Protein AF-A0A6A7BY58-F1 (afdb_monomer_lite)

Sequence (451 aa):
FNKLTITLLERATENKQSIAEVANMESVVPALVMLWLKASAIGVSVKASQTLLDLLRADQNPPGAMWNRIFNDRNVYNLFFRICAPKTLGNTFAQSRLLAWLPDIAHMNWTTVVSSHCPEVESEYGIKGGGLLDFASLHMIDDQDELMQVNLVEYYIRLLKSNQAALSYLQGNGSHDRILNKYYQGVQWTFLLGPIVEYITTYITLYPNHTDCLKTANTLNKTLCEEFRRANFIHNDQTPYHISILSSLPRKALMRKPWSSSSLSLLTTQVTTPKVLYALAEIFSGDAASPGESSAARALYYKNLSMSPNMWKDIVAHARSVALVDLALAAIAFITAIINAPWPSSAKSPPEDYSARMSPPHGIATPETGTQAILAPPALEFVLPFLLEDDVSFLKLGVMGDERNSAQRVADAKRRALESLATGVQALIQSNDHDTKPYEMILGTITQRLA

Foldseek 3Di:
DLVVVLVVLLVLLVDPVSLLVQLPPPPRLLVLLCCLQPPPDPVSNVSSLVSLLSSQLSCVVPNDSSLCSCQQDPSNQLCLCVLLAPPDPPRLSNLLSLLVRLLSVCLRPVCSQQAHRDVPSCVVQPDDGRGPVCCSQPRRDDPPPPVVVLSNLVSLLSNVVRDVVSVVVCVVVCVLVVLLVCVLVPPPDPVNLQSSLSSLLSCCQSCVPDPCLLVSLLSLQQSLLVCLPPPPLQPDPCNLSSLSNLLSRQLVSQLDPPVNSGSLLSADLQDHDLSNLQSLLSQLLFDLVDQVSLLSSLLVVLVSCVSHVCNLVSLLVQLPPLVCLSSVLSSLSSLLSLLNRNHAAVVDDDPPVCCVSSPGDPPADRDRGSLVVCCGPPNVVRPLCSLLDDLVVQCVVPPDDVSNVSSVVSNVSSLVSLVSSLVSLVVVLVVPPDDNVVSVVSNVSSVVSND

pLDDT: mean 84.32, std 11.58, range [40.94, 95.75]

Secondary structure (DSSP, 8-state):
-HHHHHHHHHHGGG-HHHHHHHHH-TTHHHHHHHHHHH-SSHHHHHHHHHHHHHHHHHTTTTT-HHHIIIII-HHHHHHHHHHH-TTSTTTHHHHHHHHHHHHHHHHH-HHHHHS-S-HHHHHHTT--S-HHHHIIIIISS-TT-HHHHHHHHHHHHHHHHH-THHHHHHHHTTHHHHHHHHHHT--S-HHHHHHHHHHHHHHHHH-TT-HHHHHHHHHHHHHHHHHHHSTTGGG-TTHHHHHHHHHHS-HHHH--SSGGGSGGGG--SSS--HHHHHHHHHHHH--TT-HHHHHHHHHHHHHHHHH-TTHHHHHHHHHH-TTSHHHHHHHHHHHHHHHT--PPPTTSPPPTTSHHHHPPPTTS---SSHHHHHSSTTHHHHHHHHHHS-THHHHTT--SHHHHHHHHHHHHHHHHHHHHHHHHHHHHHHT-SS--HHHHHHHHHHHHHH-

Structure (mmCIF, N/CA/C/O backbone):
data_AF-A0A6A7BY58-F1
#
_entry.id   AF-A0A6A7BY58-F1
#
loop_
_atom_site.group_PDB
_atom_site.id
_atom_site.type_symbol
_atom_site.label_atom_id
_atom_site.label_alt_id
_atom_site.label_comp_id
_atom_site.label_asym_id
_atom_site.label_entity_id
_atom_site.label_seq_id
_atom_site.pdbx_PDB_ins_code
_atom_site.Cartn_x
_atom_site.Cartn_y
_atom_site.Cartn_z
_atom_site.occupancy
_atom_site.B_iso_or_equiv
_atom_site.auth_seq_id
_atom_site.auth_comp_id
_atom_site.auth_asym_id
_atom_site.auth_atom_id
_atom_site.pdbx_PDB_model_num
ATOM 1 N N . PHE A 1 1 ? -37.643 -2.392 8.329 1.00 59.97 1 PHE A N 1
ATOM 2 C CA . PHE A 1 1 ? -37.700 -1.549 9.537 1.00 59.97 1 PHE A CA 1
ATOM 3 C C . PHE A 1 1 ? -36.343 -0.911 9.837 1.00 59.97 1 PHE A C 1
ATOM 5 O O . PHE A 1 1 ? -36.201 0.274 9.585 1.00 59.97 1 PHE A O 1
ATOM 12 N N . ASN A 1 2 ? -35.313 -1.687 10.194 1.00 78.69 2 ASN A N 1
ATOM 13 C CA . ASN A 1 2 ? -34.001 -1.157 10.616 1.00 78.69 2 ASN A CA 1
ATOM 14 C C . ASN A 1 2 ? -33.348 -0.149 9.650 1.00 78.69 2 ASN A C 1
ATOM 16 O O . ASN A 1 2 ? -32.834 0.864 10.101 1.00 78.69 2 ASN A O 1
ATOM 20 N N . LYS A 1 3 ? -33.404 -0.369 8.327 1.00 81.25 3 LYS A N 1
ATOM 21 C CA . LYS A 1 3 ? -32.823 0.575 7.350 1.00 81.25 3 LYS A CA 1
ATOM 22 C C . LYS A 1 3 ? -33.471 1.961 7.385 1.00 81.25 3 LYS A C 1
ATOM 24 O O . LYS A 1 3 ? -32.760 2.948 7.299 1.00 81.25 3 LYS A O 1
ATOM 29 N N . LEU A 1 4 ? -34.796 2.029 7.533 1.00 82.94 4 LEU A N 1
ATOM 30 C CA . LEU A 1 4 ? -35.521 3.301 7.563 1.00 82.94 4 LEU A CA 1
ATOM 31 C C . LEU A 1 4 ? -35.175 4.088 8.831 1.00 82.94 4 LEU A C 1
ATOM 33 O O . LEU A 1 4 ? -34.919 5.282 8.754 1.00 82.94 4 LEU A O 1
ATOM 37 N N . THR A 1 5 ? -35.079 3.404 9.974 1.00 86.25 5 THR A N 1
ATOM 38 C CA . THR A 1 5 ? -34.620 4.008 11.231 1.00 86.25 5 THR A CA 1
ATOM 39 C C . THR A 1 5 ? -33.185 4.520 11.122 1.00 86.25 5 THR A C 1
ATOM 41 O O . THR A 1 5 ? -32.922 5.645 11.525 1.00 86.25 5 THR A O 1
ATOM 44 N N . ILE A 1 6 ? -32.270 3.745 10.527 1.00 87.94 6 ILE A N 1
ATOM 45 C CA . ILE A 1 6 ? -30.886 4.193 10.313 1.00 87.94 6 ILE A CA 1
ATOM 46 C C . ILE A 1 6 ? -30.853 5.437 9.412 1.00 87.94 6 ILE A C 1
ATOM 48 O O . ILE A 1 6 ? -30.195 6.408 9.753 1.00 87.94 6 ILE A O 1
ATOM 52 N N . THR A 1 7 ? -31.617 5.468 8.316 1.00 87.88 7 THR A N 1
ATOM 53 C CA . THR A 1 7 ? -31.694 6.649 7.436 1.00 87.88 7 THR A CA 1
ATOM 54 C C . THR A 1 7 ? -32.263 7.887 8.137 1.00 87.88 7 THR A C 1
ATOM 56 O O . THR A 1 7 ? -31.871 9.005 7.819 1.00 87.88 7 THR A O 1
ATOM 59 N N . LEU A 1 8 ? -33.165 7.720 9.108 1.00 86.69 8 LEU A N 1
ATOM 60 C CA . LEU A 1 8 ? -33.617 8.840 9.940 1.00 86.69 8 LEU A CA 1
ATOM 61 C C . LEU A 1 8 ? -32.501 9.348 10.864 1.00 86.69 8 LEU A C 1
ATOM 63 O O . LEU A 1 8 ? -32.354 10.557 11.009 1.00 86.69 8 LEU A O 1
ATOM 67 N N . LEU A 1 9 ? -31.693 8.450 11.437 1.00 89.19 9 LEU A N 1
ATOM 68 C CA . LEU A 1 9 ? -30.528 8.827 12.247 1.00 89.19 9 LEU A CA 1
ATOM 69 C C . LEU A 1 9 ? -29.443 9.516 11.412 1.00 89.19 9 LEU A C 1
ATOM 71 O O . LEU A 1 9 ? -28.791 10.427 11.906 1.00 89.19 9 LEU A O 1
ATOM 75 N N . GLU A 1 10 ? -29.288 9.145 10.142 1.00 89.38 10 GLU A N 1
ATOM 76 C CA . GLU A 1 10 ? -28.385 9.845 9.220 1.00 89.38 10 GLU A CA 1
ATOM 77 C C . GLU A 1 10 ? -28.789 11.300 9.015 1.00 89.38 10 GLU A C 1
ATOM 79 O O . GLU A 1 10 ? -27.925 12.159 8.976 1.00 89.38 10 GLU A O 1
ATOM 84 N N . ARG A 1 11 ? -30.084 11.628 8.967 1.00 88.31 11 ARG A N 1
ATOM 85 C CA . ARG A 1 11 ? -30.501 13.038 8.874 1.00 88.31 11 ARG A CA 1
ATOM 86 C C . ARG A 1 11 ? -30.091 13.863 10.090 1.00 88.31 11 ARG A C 1
ATOM 88 O O . ARG A 1 11 ? -29.901 15.068 9.970 1.00 88.31 11 ARG A O 1
ATOM 95 N N . ALA A 1 12 ? -29.910 13.235 11.253 1.00 87.06 12 ALA A N 1
ATOM 96 C CA . ALA A 1 12 ? -29.438 13.945 12.435 1.00 87.06 12 ALA A CA 1
ATOM 97 C C . ALA A 1 12 ? -28.007 14.485 12.260 1.00 87.06 12 ALA A C 1
ATOM 99 O O . ALA A 1 12 ? -27.642 15.418 12.968 1.00 87.06 12 ALA A O 1
ATOM 100 N N . THR A 1 13 ? -27.215 13.979 11.301 1.00 88.56 13 THR A N 1
ATOM 101 C CA . THR A 1 13 ? -25.857 14.487 11.037 1.00 88.56 13 THR A CA 1
ATOM 102 C C . THR A 1 13 ? -25.846 15.902 10.451 1.00 88.56 13 THR A C 1
ATOM 104 O O . THR A 1 13 ? -24.789 16.523 10.399 1.00 88.56 13 THR A O 1
ATOM 107 N N . GLU A 1 14 ? -26.993 16.426 10.004 1.00 88.75 14 GLU A N 1
ATOM 108 C CA . GLU A 1 14 ? -27.118 17.779 9.442 1.00 88.75 14 GLU A CA 1
ATOM 109 C C . GLU A 1 14 ? -26.990 18.883 10.507 1.00 88.75 14 GLU A C 1
ATOM 111 O O . GLU A 1 14 ? -26.601 20.006 10.187 1.00 88.75 14 GLU A O 1
ATOM 116 N N . ASN A 1 15 ? -27.297 18.585 11.777 1.00 88.56 15 ASN A N 1
ATOM 117 C CA . ASN A 1 15 ? -27.303 19.572 12.856 1.00 88.56 15 ASN A CA 1
ATOM 118 C C . ASN A 1 15 ? -26.729 19.002 14.162 1.00 88.56 15 ASN A C 1
ATOM 120 O O . ASN A 1 15 ? -27.241 18.023 14.701 1.00 88.56 15 ASN A O 1
ATOM 124 N N . LYS A 1 16 ? -25.734 19.686 14.746 1.00 86.75 16 LYS A N 1
ATOM 125 C CA . LYS A 1 16 ? -25.129 19.319 16.040 1.00 86.75 16 LYS A CA 1
ATOM 126 C C . LYS A 1 16 ? -26.148 19.181 17.177 1.00 86.75 16 LYS A C 1
ATOM 128 O O . LYS A 1 16 ? -25.978 18.319 18.035 1.00 86.75 16 LYS A O 1
ATOM 133 N N . GLN A 1 17 ? -27.214 19.985 17.184 1.00 88.44 17 GLN A N 1
ATOM 134 C CA . GLN A 1 17 ? -28.268 19.869 18.197 1.00 88.44 17 GLN A CA 1
ATOM 135 C C . GLN A 1 17 ? -29.008 18.529 18.090 1.00 88.44 17 GLN A C 1
ATOM 137 O O . GLN A 1 17 ? -29.198 17.851 19.095 1.00 88.44 17 GLN A O 1
ATOM 142 N N . SER A 1 18 ? -29.350 18.107 16.872 1.00 89.81 18 SER A N 1
ATOM 143 C CA . SER A 1 18 ? -29.991 16.814 16.623 1.00 89.81 18 SER A CA 1
ATOM 144 C C . SER A 1 18 ? -29.070 15.644 16.977 1.00 89.81 18 SER A C 1
ATOM 146 O O . SER A 1 18 ? -29.536 14.639 17.506 1.00 89.81 18 SER A O 1
ATOM 148 N N . ILE A 1 19 ? -27.756 15.778 16.767 1.00 91.19 19 ILE A N 1
ATOM 149 C CA . ILE A 1 19 ? -26.777 14.780 17.226 1.00 91.19 19 ILE A CA 1
ATOM 150 C C . ILE A 1 19 ? -26.788 14.671 18.754 1.00 91.19 19 ILE A C 1
ATOM 152 O O . ILE A 1 19 ? -26.811 13.559 19.282 1.00 91.19 19 ILE A O 1
ATOM 156 N N . ALA A 1 20 ? -26.804 15.800 19.468 1.00 90.88 20 ALA A N 1
ATOM 157 C CA . ALA A 1 20 ? -26.875 15.807 20.927 1.00 90.88 20 ALA A CA 1
ATOM 158 C C . ALA A 1 20 ? -28.184 15.190 21.446 1.00 90.88 20 ALA A C 1
ATOM 160 O O . ALA A 1 20 ? -28.164 14.425 22.408 1.00 90.88 20 ALA A O 1
ATOM 161 N N . GLU A 1 21 ? -29.312 15.454 20.783 1.00 92.12 21 GLU A N 1
ATOM 162 C CA . GLU A 1 21 ? -30.595 14.810 21.087 1.00 92.12 21 GLU A CA 1
ATOM 163 C C . GLU A 1 21 ? -30.515 13.289 20.912 1.00 92.12 21 GLU A C 1
ATOM 165 O O . GLU A 1 21 ? -30.887 12.554 21.825 1.00 92.12 21 GLU A O 1
ATOM 170 N N . VAL A 1 22 ? -29.964 12.807 19.793 1.00 91.75 22 VAL A N 1
ATOM 171 C CA . VAL A 1 22 ? -29.760 11.368 19.554 1.00 91.75 22 VAL A CA 1
ATOM 172 C C . VAL A 1 22 ? -28.804 10.760 20.585 1.00 91.75 22 VAL A C 1
ATOM 174 O O . VAL A 1 22 ? -29.054 9.658 21.068 1.00 91.75 22 VAL A O 1
ATOM 177 N N . ALA A 1 23 ? -27.734 11.466 20.960 1.00 91.81 23 ALA A N 1
ATOM 178 C CA . ALA A 1 23 ? -26.787 11.014 21.979 1.00 91.81 23 ALA A CA 1
ATOM 179 C C . ALA A 1 23 ? -27.440 10.875 23.367 1.00 91.81 23 ALA A C 1
ATOM 181 O O . ALA A 1 23 ? -27.096 9.963 24.119 1.00 91.81 23 ALA A O 1
ATOM 182 N N . ASN A 1 24 ? -28.410 11.738 23.683 1.00 91.81 24 ASN A N 1
ATOM 183 C CA . ASN A 1 24 ? -29.170 11.706 24.934 1.00 91.81 24 ASN A CA 1
ATOM 184 C C . ASN A 1 24 ? -30.275 10.635 24.951 1.00 91.81 24 ASN A C 1
ATOM 186 O O . ASN A 1 24 ? -30.801 10.315 26.016 1.00 91.81 24 ASN A O 1
ATOM 190 N N . MET A 1 25 ? -30.637 10.054 23.803 1.00 90.62 25 MET A N 1
ATOM 191 C CA . MET A 1 25 ? -31.600 8.954 23.752 1.00 90.62 25 MET A CA 1
ATOM 192 C C . MET A 1 25 ? -30.959 7.657 24.262 1.00 90.62 25 MET A C 1
ATOM 194 O O . MET A 1 25 ? -30.220 6.980 23.542 1.00 90.62 25 MET A O 1
ATOM 198 N N . GLU A 1 26 ? -31.293 7.276 25.499 1.00 87.56 26 GLU A N 1
ATOM 199 C CA . GLU A 1 26 ? -30.624 6.184 26.217 1.00 87.56 26 GLU A CA 1
ATOM 200 C C . GLU A 1 26 ? -30.594 4.852 25.455 1.00 87.56 26 GLU A C 1
ATOM 202 O O . GLU A 1 26 ? -29.590 4.143 25.491 1.00 87.56 26 GLU A O 1
ATOM 207 N N . SER A 1 27 ? -31.663 4.513 24.733 1.00 90.81 27 SER A N 1
ATOM 208 C CA . SER A 1 27 ? -31.799 3.227 24.040 1.00 90.81 27 SER A CA 1
ATOM 209 C C . SER A 1 27 ? -31.250 3.220 22.612 1.00 90.81 27 SER A C 1
ATOM 211 O O . SER A 1 27 ? -30.895 2.155 22.105 1.00 90.81 27 SER A O 1
ATOM 213 N N . VAL A 1 28 ? -31.148 4.379 21.955 1.00 91.94 28 VAL A N 1
ATOM 214 C CA . VAL A 1 28 ? -30.895 4.464 20.507 1.00 91.94 28 VAL A CA 1
ATOM 215 C C . VAL A 1 28 ? -29.446 4.142 20.171 1.00 91.94 28 VAL A C 1
ATOM 217 O O . VAL A 1 28 ? -29.197 3.272 19.337 1.00 91.94 28 VAL A O 1
ATOM 220 N N . VAL A 1 29 ? -28.484 4.787 20.837 1.00 93.06 29 VAL A N 1
ATOM 221 C CA . VAL A 1 29 ? -27.054 4.561 20.564 1.00 93.06 29 VAL A CA 1
ATOM 222 C C . VAL A 1 29 ? -26.618 3.126 20.906 1.00 93.06 29 VAL A C 1
ATOM 224 O O . VAL A 1 29 ? -26.028 2.483 20.035 1.00 93.06 29 VAL A O 1
ATOM 227 N N . PRO A 1 30 ? -26.962 2.542 22.078 1.00 94.25 30 PRO A N 1
ATOM 228 C CA . PRO A 1 30 ? -26.684 1.129 22.341 1.00 94.25 30 PRO A CA 1
ATOM 229 C C . PRO A 1 30 ? -27.332 0.189 21.318 1.00 94.25 30 PRO A C 1
ATOM 231 O O . PRO A 1 30 ? -26.697 -0.769 20.878 1.00 94.25 30 PRO A O 1
ATOM 234 N N . ALA A 1 31 ? -28.582 0.449 20.911 1.00 93.50 31 ALA A N 1
ATOM 235 C CA . ALA A 1 31 ? -29.262 -0.366 19.907 1.00 93.50 31 ALA A CA 1
ATOM 236 C C . ALA A 1 31 ? -28.583 -0.270 18.535 1.00 93.50 31 ALA A C 1
ATOM 238 O O . ALA A 1 31 ? -28.449 -1.288 17.859 1.00 93.50 31 ALA A O 1
ATOM 239 N N . LEU A 1 32 ? -28.112 0.917 18.144 1.00 93.94 32 LEU A N 1
ATOM 240 C CA . LEU A 1 32 ? -27.372 1.126 16.902 1.00 93.94 32 LEU A CA 1
ATOM 241 C C . LEU A 1 32 ? -26.025 0.389 16.920 1.00 93.94 32 LEU A C 1
ATOM 243 O O . LEU A 1 32 ? -25.713 -0.310 15.957 1.00 93.94 32 LEU A O 1
ATOM 247 N N . VAL A 1 33 ? -25.273 0.464 18.025 1.00 94.81 33 VAL A N 1
ATOM 248 C CA . VAL A 1 33 ? -24.010 -0.276 18.207 1.00 94.81 33 VAL A CA 1
ATOM 249 C C . VAL A 1 33 ? -24.249 -1.789 18.185 1.00 94.81 33 VAL A C 1
ATOM 251 O O . VAL A 1 33 ? -23.557 -2.516 17.474 1.00 94.81 33 VAL A O 1
ATOM 254 N N . MET A 1 34 ? -25.269 -2.286 18.892 1.00 93.44 34 MET A N 1
ATOM 255 C CA . MET A 1 34 ? -25.626 -3.709 18.854 1.00 93.44 34 MET A CA 1
ATOM 256 C C . MET A 1 34 ? -26.050 -4.161 17.457 1.00 93.44 34 MET A C 1
ATOM 258 O O . MET A 1 34 ? -25.652 -5.239 17.017 1.00 93.44 34 MET A O 1
ATOM 262 N N . LEU A 1 35 ? -26.848 -3.354 16.755 1.00 92.94 35 LEU A N 1
ATOM 263 C CA . LEU A 1 35 ? -27.290 -3.650 15.398 1.00 92.94 35 LEU A CA 1
ATOM 264 C C . LEU A 1 35 ? -26.098 -3.704 14.442 1.00 92.94 35 LEU A C 1
ATOM 266 O O . LEU A 1 35 ? -25.993 -4.640 13.655 1.00 92.94 35 LEU A O 1
ATOM 270 N N . TRP A 1 36 ? -25.186 -2.740 14.534 1.00 94.50 36 TRP A N 1
ATOM 271 C CA . TRP A 1 36 ? -23.958 -2.728 13.753 1.00 94.50 36 TRP A CA 1
ATOM 272 C C . TRP A 1 36 ? -23.120 -3.990 13.998 1.00 94.50 36 TRP A C 1
ATOM 274 O O . TRP A 1 36 ? -22.786 -4.698 13.045 1.00 94.50 36 TRP A O 1
ATOM 284 N N . LEU A 1 37 ? -22.840 -4.331 15.257 1.00 92.75 37 LEU A N 1
ATOM 285 C CA . LEU A 1 37 ? -21.949 -5.445 15.586 1.00 92.75 37 LEU A CA 1
ATOM 286 C C . LEU A 1 37 ? -22.586 -6.823 15.342 1.00 92.75 37 LEU A C 1
ATOM 288 O O . LEU A 1 37 ? -21.897 -7.724 14.875 1.00 92.75 37 LEU A O 1
ATOM 292 N N . LYS A 1 38 ? -23.894 -6.997 15.581 1.00 91.88 38 LYS A N 1
ATOM 293 C CA . LYS A 1 38 ? -24.562 -8.316 15.542 1.00 91.88 38 LYS A CA 1
ATOM 294 C C . LYS A 1 38 ? -25.444 -8.589 14.325 1.00 91.88 38 LYS A C 1
ATOM 296 O O . LYS A 1 38 ? -25.888 -9.723 14.163 1.00 91.88 38 LYS A O 1
ATOM 301 N N . ALA A 1 39 ? -25.747 -7.606 13.473 1.00 90.50 39 ALA A N 1
ATOM 302 C CA . ALA A 1 39 ? -26.652 -7.852 12.345 1.00 90.50 39 ALA A CA 1
ATOM 303 C C . ALA A 1 39 ? -26.117 -8.950 11.409 1.00 90.50 39 ALA A C 1
ATOM 305 O O . ALA A 1 39 ? -24.963 -8.894 10.980 1.00 90.50 39 ALA A O 1
ATOM 306 N N . SER A 1 40 ? -26.979 -9.901 11.040 1.00 86.81 40 SER A N 1
ATOM 307 C CA . SER A 1 40 ? -26.685 -10.926 10.029 1.00 86.81 40 SER A CA 1
ATOM 308 C C . SER A 1 40 ? -26.683 -10.352 8.608 1.00 86.81 40 SER A C 1
ATOM 310 O O . SER A 1 40 ? -25.891 -10.757 7.764 1.00 86.81 40 SER A O 1
ATOM 312 N N . ALA A 1 41 ? -27.541 -9.362 8.342 1.00 88.50 41 ALA A N 1
ATOM 313 C CA . ALA A 1 41 ? -27.619 -8.693 7.050 1.00 88.50 41 ALA A CA 1
ATOM 314 C C . ALA A 1 41 ? -26.503 -7.645 6.891 1.00 88.50 41 ALA A C 1
ATOM 316 O O . ALA A 1 41 ? -26.573 -6.564 7.482 1.00 88.50 41 ALA A O 1
ATOM 317 N N . ILE A 1 42 ? -25.530 -7.931 6.018 1.00 87.38 42 ILE A N 1
ATOM 318 C CA . ILE A 1 42 ? -24.355 -7.077 5.745 1.00 87.38 42 ILE A CA 1
ATOM 319 C C . ILE A 1 42 ? -24.764 -5.639 5.395 1.00 87.38 42 ILE A C 1
ATOM 321 O O . ILE A 1 42 ? -24.223 -4.677 5.931 1.00 87.38 42 ILE A O 1
ATOM 325 N N . GLY A 1 43 ? -25.781 -5.463 4.546 1.00 88.94 43 GLY A N 1
ATOM 326 C CA . GLY A 1 43 ? -26.235 -4.125 4.155 1.00 88.94 43 GLY A CA 1
ATOM 327 C C . GLY A 1 43 ? -26.799 -3.291 5.313 1.00 88.94 43 GLY A C 1
ATOM 328 O O . GLY A 1 43 ? -26.807 -2.068 5.228 1.00 88.94 43 GLY A O 1
ATOM 329 N N . VAL A 1 44 ? -27.279 -3.923 6.391 1.00 92.06 44 VAL A N 1
ATOM 330 C CA . VAL A 1 44 ? -27.739 -3.213 7.596 1.00 92.06 44 VAL A CA 1
ATOM 331 C C . VAL A 1 44 ? -26.551 -2.848 8.481 1.00 92.06 44 VAL A C 1
ATOM 333 O O . VAL A 1 44 ? -26.489 -1.714 8.944 1.00 92.06 44 VAL A O 1
ATOM 336 N N . SER A 1 45 ? -25.592 -3.762 8.672 1.00 91.38 45 SER A N 1
ATOM 337 C CA . SER A 1 45 ? -24.398 -3.480 9.478 1.00 91.38 45 SER A CA 1
ATOM 338 C C . SER A 1 45 ? -23.524 -2.397 8.853 1.00 91.38 45 SER A C 1
ATOM 340 O O . SER A 1 45 ? -23.082 -1.506 9.566 1.00 91.38 45 SER A O 1
ATOM 342 N N . VAL A 1 46 ? -23.308 -2.432 7.533 1.00 92.19 46 VAL A N 1
ATOM 343 C CA . VAL A 1 46 ? -22.514 -1.415 6.821 1.00 92.19 46 VAL A CA 1
ATOM 344 C C . VAL A 1 46 ? -23.169 -0.043 6.945 1.00 92.19 46 VAL A C 1
ATOM 346 O O . VAL A 1 46 ? -22.498 0.926 7.284 1.00 92.19 46 VAL A O 1
ATOM 349 N N . LYS A 1 47 ? -24.492 0.036 6.747 1.00 93.19 47 LYS A N 1
ATOM 350 C CA . LYS A 1 47 ? -25.224 1.298 6.879 1.00 93.19 47 LYS A CA 1
ATOM 351 C C . LYS A 1 47 ? -25.151 1.834 8.311 1.00 93.19 47 LYS A C 1
ATOM 353 O O . LYS A 1 47 ? -24.797 2.986 8.489 1.00 93.19 47 LYS A O 1
ATOM 358 N N . ALA A 1 48 ? -25.375 0.987 9.320 1.00 94.56 48 ALA A N 1
ATOM 359 C CA . ALA A 1 48 ? -25.251 1.374 10.728 1.00 94.56 48 ALA A CA 1
ATOM 360 C C . ALA A 1 48 ? -23.830 1.845 11.097 1.00 94.56 48 ALA A C 1
ATOM 362 O O . ALA A 1 48 ? -23.682 2.850 11.787 1.00 94.56 48 ALA A O 1
ATOM 363 N N . SER A 1 49 ? -22.795 1.157 10.600 1.00 94.44 49 SER A N 1
ATOM 364 C CA . SER A 1 49 ? -21.389 1.547 10.770 1.00 94.44 49 SER A CA 1
ATOM 365 C C . SER A 1 49 ? -21.115 2.932 10.189 1.00 94.44 49 SER A C 1
ATOM 367 O O . SER A 1 49 ? -20.491 3.764 10.842 1.00 94.44 49 SER A O 1
ATOM 369 N N . GLN A 1 50 ? -21.590 3.178 8.965 1.00 94.69 50 GLN A N 1
ATOM 370 C CA . GLN A 1 50 ? -21.400 4.450 8.279 1.00 94.69 50 GLN A CA 1
ATOM 371 C C . GLN A 1 50 ? -22.123 5.581 9.013 1.00 94.69 50 GLN A C 1
ATOM 373 O O . GLN A 1 50 ? -21.518 6.612 9.277 1.00 94.69 50 GLN A O 1
ATOM 378 N N . THR A 1 51 ? -23.367 5.359 9.441 1.00 95.06 51 THR A N 1
ATOM 379 C CA . THR A 1 51 ? -24.117 6.335 10.240 1.00 95.06 51 THR A CA 1
ATOM 380 C C . THR A 1 51 ? -23.403 6.674 11.550 1.00 95.06 51 THR A C 1
ATOM 382 O O . THR A 1 51 ? -23.331 7.843 11.909 1.00 95.06 51 THR A O 1
ATOM 385 N N . LEU A 1 52 ? -22.832 5.686 12.254 1.00 95.25 52 LEU A N 1
ATOM 386 C CA . LEU A 1 52 ? -22.027 5.937 13.458 1.00 95.25 52 LEU A CA 1
ATOM 387 C C . LEU A 1 52 ? -20.794 6.802 13.154 1.00 95.25 52 LEU A C 1
ATOM 389 O O . LEU A 1 52 ? -20.512 7.738 13.900 1.00 95.25 52 LEU A O 1
ATOM 393 N N . LEU A 1 53 ? -20.080 6.517 12.059 1.00 95.19 53 LEU A N 1
ATOM 394 C CA . LEU A 1 53 ? -18.934 7.326 11.627 1.00 95.19 53 LEU A CA 1
ATOM 395 C C . LEU A 1 53 ? -19.344 8.753 11.262 1.00 95.19 53 LEU A C 1
ATOM 397 O O . LEU A 1 53 ? -18.647 9.694 11.628 1.00 95.19 53 LEU A O 1
ATOM 401 N N . ASP A 1 54 ? -20.463 8.927 10.563 1.00 94.62 54 ASP A N 1
ATOM 402 C CA . ASP A 1 54 ? -20.931 10.242 10.130 1.00 94.62 54 ASP A CA 1
ATOM 403 C C . ASP A 1 54 ? -21.409 11.089 11.319 1.00 94.62 54 ASP A C 1
ATOM 405 O O . ASP A 1 54 ? -21.094 12.278 11.387 1.00 94.62 54 ASP A O 1
ATOM 409 N N . LEU A 1 55 ? -22.072 10.473 12.308 1.00 94.12 55 LEU A N 1
ATOM 410 C CA . LEU A 1 55 ? -22.437 11.125 13.571 1.00 94.12 55 LEU A CA 1
ATOM 411 C C . LEU A 1 55 ? -21.197 11.575 14.357 1.00 94.12 55 LEU A C 1
ATOM 413 O O . LEU A 1 55 ? -21.152 12.710 14.826 1.00 94.12 55 LEU A O 1
ATOM 417 N N . LEU A 1 56 ? -20.174 10.721 14.468 1.00 94.56 56 LEU A N 1
ATOM 418 C CA . LEU A 1 56 ? -18.912 11.070 15.131 1.00 94.56 56 LEU A CA 1
ATOM 419 C C . LEU A 1 56 ? -18.156 12.176 14.384 1.00 94.56 56 LEU A C 1
ATOM 421 O O . LEU A 1 56 ? -17.668 13.117 15.011 1.00 94.56 56 LEU A O 1
ATOM 425 N N . ARG A 1 57 ? -18.090 12.100 13.050 1.00 93.69 57 ARG A N 1
ATOM 426 C CA . ARG A 1 57 ? -17.413 13.096 12.208 1.00 93.69 57 ARG A CA 1
ATOM 427 C C . ARG A 1 57 ? -18.076 14.470 12.318 1.00 93.69 57 ARG A C 1
ATOM 429 O O . ARG A 1 57 ? -17.382 15.476 12.442 1.00 93.69 57 ARG A O 1
ATOM 436 N N . ALA A 1 58 ? -19.408 14.523 12.315 1.00 91.50 58 ALA A N 1
ATOM 437 C CA . ALA A 1 58 ? -20.151 15.771 12.484 1.00 91.50 58 ALA A CA 1
ATOM 438 C C . ALA A 1 58 ? -19.988 16.383 13.896 1.00 91.50 58 ALA A C 1
ATOM 440 O O . ALA A 1 58 ? -20.094 17.601 14.064 1.00 91.50 58 ALA A O 1
ATOM 441 N N . ASP A 1 59 ? -19.655 15.560 14.896 1.00 92.12 59 ASP A N 1
ATOM 442 C CA . ASP A 1 59 ? -19.497 15.944 16.306 1.00 92.12 59 ASP A CA 1
ATOM 443 C C . ASP A 1 59 ? -18.026 16.037 16.774 1.00 92.12 59 ASP A C 1
ATOM 445 O O . ASP A 1 59 ? -17.744 16.014 17.967 1.00 92.12 59 ASP A O 1
ATOM 449 N N . GLN A 1 60 ? -17.065 16.104 15.846 1.00 85.62 60 GLN A N 1
ATOM 450 C CA . GLN A 1 60 ? -15.628 15.956 16.131 1.00 85.62 60 GLN A CA 1
ATOM 451 C C . GLN A 1 60 ? -14.941 17.219 16.690 1.00 85.62 60 GLN A C 1
ATOM 453 O O . GLN A 1 60 ? -13.948 17.101 17.405 1.00 85.62 60 GLN A O 1
ATOM 458 N N . ASN A 1 61 ? -15.432 18.425 16.375 1.00 79.69 61 ASN A N 1
ATOM 459 C CA . ASN A 1 61 ? -14.723 19.684 16.659 1.00 79.69 61 ASN A CA 1
ATOM 460 C C . ASN A 1 61 ? -15.571 20.698 17.453 1.00 79.69 61 ASN A C 1
ATOM 462 O O . ASN A 1 61 ? -16.399 21.399 16.847 1.00 79.69 61 ASN A O 1
ATOM 466 N N . PRO A 1 62 ? -15.339 20.829 18.780 1.00 81.00 62 PRO A N 1
ATOM 467 C CA . PRO A 1 62 ? -14.665 19.855 19.664 1.00 81.00 62 PRO A CA 1
ATOM 468 C C . PRO A 1 62 ? -15.482 18.550 19.806 1.00 81.00 62 PRO A C 1
ATOM 470 O O . PRO A 1 62 ? -16.657 18.569 19.430 1.00 81.00 62 PRO A O 1
ATOM 473 N N . PRO A 1 63 ? -14.911 17.453 20.353 1.00 85.50 63 PRO A N 1
ATOM 474 C CA . PRO A 1 63 ? -15.652 16.216 20.603 1.00 85.50 63 PRO A CA 1
ATOM 475 C C . PRO A 1 63 ? -16.879 16.484 21.474 1.00 85.50 63 PRO A C 1
ATOM 477 O O . PRO A 1 63 ? -16.752 16.959 22.606 1.00 85.50 63 PRO A O 1
ATOM 480 N N . GLY A 1 64 ? -18.063 16.226 20.927 1.00 89.88 64 GLY A N 1
ATOM 481 C CA . GLY A 1 64 ? -19.327 16.560 21.570 1.00 89.88 64 GLY A CA 1
ATOM 482 C C . GLY A 1 64 ? -20.018 15.389 22.268 1.00 89.88 64 GLY A C 1
ATOM 483 O O . GLY A 1 64 ? -19.402 14.460 22.801 1.00 89.88 64 GLY A O 1
ATOM 484 N N . ALA A 1 65 ? -21.347 15.470 22.319 1.00 92.44 65 ALA A N 1
ATOM 485 C CA . ALA A 1 65 ? -22.192 14.541 23.061 1.00 92.44 65 ALA A CA 1
ATOM 486 C C . ALA A 1 65 ? -22.128 13.103 22.522 1.00 92.44 65 ALA A C 1
ATOM 488 O O . ALA A 1 65 ? -22.194 12.162 23.312 1.00 92.44 65 ALA A O 1
ATOM 489 N N . MET A 1 66 ? -21.961 12.908 21.210 1.00 94.69 66 MET A N 1
ATOM 490 C CA . MET A 1 66 ? -21.901 11.575 20.606 1.00 94.69 66 MET A CA 1
ATOM 491 C C . MET A 1 66 ? -20.598 10.856 20.956 1.00 94.69 66 MET A C 1
ATOM 493 O O . MET A 1 66 ? -20.617 9.673 21.294 1.00 94.69 66 MET A O 1
ATOM 497 N N . TRP A 1 67 ? -19.473 11.578 20.947 1.00 94.50 67 TRP A N 1
ATOM 498 C CA . TRP A 1 67 ? -18.185 11.040 21.395 1.00 94.50 67 TRP A CA 1
ATOM 499 C C . TRP A 1 67 ? -18.253 10.598 22.856 1.00 94.50 67 TRP A C 1
ATOM 501 O O . TRP A 1 67 ? -17.883 9.469 23.181 1.00 94.50 67 TRP A O 1
ATOM 511 N N . ASN A 1 68 ? -18.816 11.443 23.723 1.00 92.88 68 ASN A N 1
ATOM 512 C CA . ASN A 1 68 ? -19.036 11.095 25.125 1.00 92.88 68 ASN A CA 1
ATOM 513 C C . ASN A 1 68 ? -19.972 9.889 25.278 1.00 92.88 68 ASN A C 1
ATOM 515 O O . ASN A 1 68 ? -19.694 8.992 26.067 1.00 92.88 68 ASN A O 1
ATOM 519 N N . ARG A 1 69 ? -21.051 9.814 24.494 1.00 94.69 69 ARG A N 1
ATOM 520 C CA . ARG A 1 69 ? -21.992 8.691 24.553 1.00 94.69 69 ARG A CA 1
ATOM 521 C C . ARG A 1 69 ? -21.363 7.365 24.128 1.00 94.69 69 ARG A C 1
ATOM 523 O O . ARG A 1 69 ? -21.758 6.331 24.647 1.00 94.69 69 ARG A O 1
ATOM 530 N N . ILE A 1 70 ? -20.422 7.369 23.188 1.00 94.25 70 ILE A N 1
ATOM 531 C CA . ILE A 1 70 ? -19.802 6.135 22.686 1.00 94.25 70 ILE A CA 1
ATOM 532 C C . ILE A 1 70 ? -18.638 5.674 23.571 1.00 94.25 70 ILE A C 1
ATOM 534 O O . ILE A 1 70 ? -18.526 4.477 23.836 1.00 94.25 70 ILE A O 1
ATOM 538 N N . PHE A 1 71 ? -17.791 6.600 24.028 1.00 93.19 71 PHE A N 1
ATOM 539 C CA . PHE A 1 71 ? -16.556 6.268 24.747 1.00 93.19 71 PHE A CA 1
ATOM 540 C C . PHE A 1 71 ? -16.670 6.403 26.273 1.00 93.19 71 PHE A C 1
ATOM 542 O O . PHE A 1 71 ? -16.110 5.576 26.985 1.00 93.19 71 PHE A O 1
ATOM 549 N N . ASN A 1 72 ? -17.426 7.384 26.781 1.00 92.25 72 ASN A N 1
ATOM 550 C CA . ASN A 1 72 ? -17.539 7.657 28.222 1.00 92.25 72 ASN A CA 1
ATOM 551 C C . ASN A 1 72 ? -18.770 7.013 28.883 1.00 92.25 72 ASN A C 1
ATOM 553 O O . ASN A 1 72 ? -18.800 6.865 30.104 1.00 92.25 72 ASN A O 1
ATOM 557 N N . ASP A 1 73 ? -19.791 6.610 28.119 1.00 93.69 73 ASP A N 1
ATOM 558 C CA . ASP A 1 73 ? -20.906 5.840 28.678 1.00 93.69 73 ASP A CA 1
ATOM 559 C C . ASP A 1 73 ? -20.518 4.367 28.847 1.00 93.69 73 ASP A C 1
ATOM 561 O O . ASP A 1 73 ? -20.396 3.620 27.872 1.00 93.69 73 ASP A O 1
ATOM 565 N N . ARG A 1 74 ? -20.423 3.923 30.105 1.00 92.94 74 ARG A N 1
ATOM 566 C CA . ARG A 1 74 ? -20.141 2.533 30.488 1.00 92.94 74 ARG A CA 1
ATOM 567 C C . ARG A 1 74 ? -21.013 1.511 29.754 1.00 92.94 74 ARG A C 1
ATOM 569 O O . ARG A 1 74 ? -20.510 0.461 29.359 1.00 92.94 74 ARG A O 1
ATOM 576 N N . ASN A 1 75 ? -22.308 1.776 29.589 1.00 91.75 75 ASN A N 1
ATOM 577 C CA . ASN A 1 75 ? -23.243 0.831 28.984 1.00 91.75 75 ASN A CA 1
ATOM 578 C C . ASN A 1 75 ? -22.971 0.643 27.497 1.00 91.75 75 ASN A C 1
ATOM 580 O O . ASN A 1 75 ? -23.059 -0.482 27.010 1.00 91.75 75 ASN A O 1
ATOM 584 N N . VAL A 1 76 ? -22.646 1.726 26.785 1.00 94.12 76 VAL A N 1
ATOM 585 C CA . VAL A 1 76 ? -22.315 1.679 25.355 1.00 94.12 76 VAL A CA 1
ATOM 586 C C . VAL A 1 76 ? -20.913 1.115 25.168 1.00 94.12 76 VAL A C 1
ATOM 588 O O . VAL A 1 76 ? -20.736 0.170 24.404 1.00 94.12 76 VAL A O 1
ATOM 591 N N . TYR A 1 77 ? -19.939 1.630 25.916 1.00 94.56 77 TYR A N 1
ATOM 592 C CA . TYR A 1 77 ? -18.540 1.242 25.805 1.00 94.56 77 TYR A CA 1
ATOM 593 C C . TYR A 1 77 ? -18.332 -0.253 26.093 1.00 94.56 77 TYR A C 1
ATOM 595 O O . TYR A 1 77 ? -17.676 -0.950 25.320 1.00 94.56 77 TYR A O 1
ATOM 603 N N . ASN A 1 78 ? -18.991 -0.803 27.122 1.00 94.25 78 ASN A N 1
ATOM 604 C CA . ASN A 1 78 ? -18.927 -2.235 27.444 1.00 94.25 78 ASN A CA 1
ATOM 605 C C . ASN A 1 78 ? -19.488 -3.143 26.329 1.00 94.25 78 ASN A C 1
ATOM 607 O O . ASN A 1 78 ? -19.146 -4.325 26.258 1.00 94.25 78 ASN A O 1
ATOM 611 N N . LEU A 1 79 ? -20.330 -2.632 25.417 1.00 94.06 79 LEU A N 1
ATOM 612 C CA . LEU A 1 79 ? -20.809 -3.438 24.289 1.00 94.06 79 LEU A CA 1
ATOM 613 C C . LEU A 1 79 ? -19.668 -3.876 23.376 1.00 94.06 79 LEU A C 1
ATOM 615 O O . LEU A 1 79 ? -19.709 -5.011 22.906 1.00 94.06 79 LEU A O 1
ATOM 619 N N . PHE A 1 80 ? -18.661 -3.028 23.152 1.00 93.94 80 PHE A N 1
ATOM 620 C CA . PHE A 1 80 ? -17.528 -3.376 22.295 1.00 93.94 80 PHE A CA 1
ATOM 621 C C . PHE A 1 80 ? -16.777 -4.587 22.843 1.00 93.94 80 PHE A C 1
ATOM 623 O O . PHE A 1 80 ? -16.568 -5.563 22.128 1.00 93.94 80 PHE A O 1
ATOM 630 N N . PHE A 1 81 ? -16.467 -4.571 24.137 1.00 92.56 81 PHE A N 1
ATOM 631 C CA . PHE A 1 81 ? -15.750 -5.659 24.793 1.00 92.56 81 PHE A CA 1
ATOM 632 C C . PHE A 1 81 ? -16.599 -6.925 24.860 1.00 92.56 81 PHE A C 1
ATOM 634 O O . PHE A 1 81 ? -16.184 -7.985 24.398 1.00 92.56 81 PHE A O 1
ATOM 641 N N . ARG A 1 82 ? -17.840 -6.814 25.346 1.00 92.00 82 ARG A N 1
ATOM 642 C CA . ARG A 1 82 ? -18.728 -7.969 25.535 1.00 92.00 82 ARG A CA 1
ATOM 643 C C . ARG A 1 82 ? -19.075 -8.678 24.226 1.00 92.00 82 ARG A C 1
ATOM 645 O O . ARG A 1 82 ? -19.236 -9.897 24.213 1.00 92.00 82 ARG A O 1
ATOM 652 N N . ILE A 1 83 ? -19.267 -7.922 23.142 1.00 91.75 83 ILE A N 1
ATOM 653 C CA . ILE A 1 83 ? -19.675 -8.475 21.843 1.00 91.75 83 ILE A CA 1
ATOM 654 C C . ILE A 1 83 ? -18.471 -8.950 21.031 1.00 91.75 83 ILE A C 1
ATOM 656 O O . ILE A 1 83 ? -18.637 -9.867 20.239 1.00 91.75 83 ILE A O 1
ATOM 660 N N . CYS A 1 84 ? -17.284 -8.371 21.214 1.00 91.38 84 CYS A N 1
ATOM 661 C CA . CYS A 1 84 ? -16.103 -8.751 20.437 1.00 91.38 84 CYS A CA 1
ATOM 662 C C . CYS A 1 84 ? -15.119 -9.648 21.206 1.00 91.38 84 CYS A C 1
ATOM 664 O O . CYS A 1 84 ? -14.109 -10.054 20.637 1.00 91.38 84 CYS A O 1
ATOM 666 N N . ALA A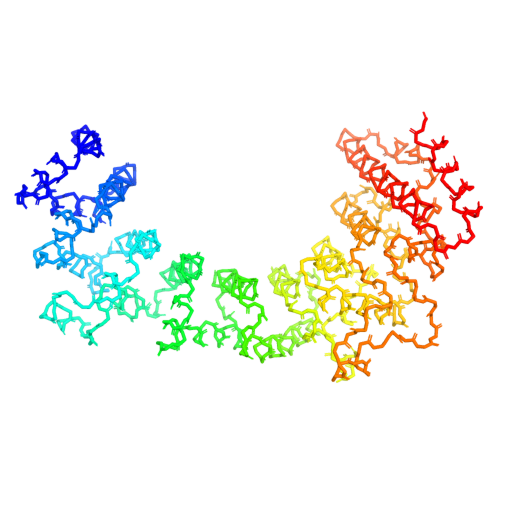 1 85 ? -15.390 -9.996 22.468 1.00 86.88 85 ALA A N 1
ATOM 667 C CA . ALA A 1 85 ? -14.528 -10.880 23.249 1.00 86.88 85 ALA A CA 1
ATOM 668 C C . ALA A 1 85 ? -14.310 -12.250 22.565 1.00 86.88 85 ALA A C 1
ATOM 670 O O . ALA A 1 85 ? -15.253 -12.810 21.995 1.00 86.88 85 ALA A O 1
ATOM 671 N N . PRO A 1 86 ? -13.103 -12.836 22.673 1.00 76.12 86 PRO A N 1
ATOM 672 C CA . PRO A 1 86 ? -12.735 -14.067 21.963 1.00 76.12 86 PRO A CA 1
ATOM 673 C C . PRO A 1 86 ? -13.516 -15.311 22.417 1.00 76.12 86 PRO A C 1
ATOM 675 O O . PRO A 1 86 ? -13.644 -16.274 21.671 1.00 76.12 86 PRO A O 1
ATOM 678 N N . LYS A 1 87 ? -14.077 -15.306 23.634 1.00 67.62 87 LYS A N 1
ATOM 679 C CA . LYS A 1 87 ? -14.754 -16.476 24.228 1.00 67.62 87 LYS A CA 1
ATOM 680 C C . LYS A 1 87 ? -16.180 -16.718 23.720 1.00 67.62 87 LYS A C 1
ATOM 682 O O . LYS A 1 87 ? -16.778 -17.730 24.080 1.00 67.62 87 LYS A O 1
ATOM 687 N N . THR A 1 88 ? -16.755 -15.817 22.927 1.00 60.88 88 THR A N 1
ATOM 688 C CA . THR A 1 88 ? -18.137 -15.958 22.449 1.00 60.88 88 THR A CA 1
ATOM 689 C C . THR A 1 88 ? -18.146 -16.490 21.012 1.00 60.88 88 THR A C 1
ATOM 691 O O . THR A 1 88 ? -17.701 -15.829 20.075 1.00 60.88 88 THR A O 1
ATOM 694 N N . LEU A 1 89 ? -18.655 -17.715 20.840 1.00 53.91 89 LEU A N 1
ATOM 695 C CA . LEU A 1 89 ? -18.817 -18.379 19.540 1.00 53.91 89 LEU A CA 1
ATOM 696 C C . LEU A 1 89 ? -19.598 -17.483 18.557 1.00 53.91 89 LEU A C 1
ATOM 698 O O . LEU A 1 89 ? -20.698 -17.032 18.873 1.00 53.91 89 LEU A O 1
ATOM 702 N N . GLY A 1 90 ? -19.048 -17.254 17.357 1.00 61.03 90 GLY A N 1
ATOM 703 C CA . GLY A 1 90 ? -19.701 -16.493 16.278 1.00 61.03 90 GLY A CA 1
ATOM 704 C C . GLY A 1 90 ? -19.388 -14.990 16.222 1.00 61.03 90 GLY A C 1
ATOM 705 O O . GLY A 1 90 ? -19.966 -14.282 15.395 1.00 61.03 90 GLY A O 1
ATOM 706 N N . ASN A 1 91 ? -18.465 -14.490 17.050 1.00 78.31 91 ASN A N 1
ATOM 707 C CA . ASN A 1 91 ? -18.105 -13.068 17.099 1.00 78.31 91 ASN A CA 1
ATOM 708 C C . ASN A 1 91 ? -17.170 -12.584 15.983 1.00 78.31 91 ASN A C 1
ATOM 710 O O . ASN A 1 91 ? -16.944 -11.380 15.886 1.00 78.31 91 ASN A O 1
ATOM 714 N N . THR A 1 92 ? -16.655 -13.467 15.125 1.00 86.31 92 THR A N 1
ATOM 715 C CA . THR A 1 92 ? -15.716 -13.136 14.036 1.00 86.31 92 THR A CA 1
ATOM 716 C C . THR A 1 92 ? -16.204 -11.950 13.193 1.00 86.31 92 THR A C 1
ATOM 718 O O . THR A 1 92 ? -15.435 -11.046 12.873 1.00 86.31 92 THR A O 1
ATOM 721 N N . PHE A 1 93 ? -17.512 -11.871 12.907 1.00 88.81 93 PHE A N 1
ATOM 722 C CA . PHE A 1 93 ? -18.101 -10.725 12.202 1.00 88.81 93 PHE A CA 1
ATOM 723 C C . PHE A 1 93 ? -18.056 -9.426 13.012 1.00 88.81 93 PHE A C 1
ATOM 725 O O . PHE A 1 93 ? -17.775 -8.373 12.447 1.00 88.81 93 PHE A O 1
ATOM 732 N N . ALA A 1 94 ? -18.342 -9.476 14.313 1.00 91.62 94 ALA A N 1
ATOM 733 C CA . ALA A 1 94 ? -18.297 -8.299 15.177 1.00 91.62 94 ALA A CA 1
ATOM 734 C C . ALA A 1 94 ? -16.858 -7.794 15.352 1.00 91.62 94 ALA A C 1
ATOM 736 O O . ALA A 1 94 ? -16.611 -6.597 15.230 1.00 91.62 94 ALA A O 1
ATOM 737 N N . GLN A 1 95 ? -15.909 -8.712 15.547 1.00 92.69 95 GLN A N 1
ATOM 738 C CA . GLN A 1 95 ? -14.480 -8.413 15.635 1.00 92.69 95 GLN A CA 1
ATOM 739 C C . GLN A 1 95 ? -13.966 -7.792 14.333 1.00 92.69 95 GLN A C 1
ATOM 741 O O . GLN A 1 95 ? -13.391 -6.709 14.361 1.00 92.69 95 GLN A O 1
ATOM 746 N N . SER A 1 96 ? -14.247 -8.418 13.183 1.00 91.75 96 SER A N 1
ATOM 747 C CA . SER A 1 96 ? -13.912 -7.884 11.854 1.00 91.75 96 SER A CA 1
ATOM 748 C C . SER A 1 96 ? -14.489 -6.479 11.638 1.00 91.75 96 SER A C 1
ATOM 750 O O . SER A 1 96 ? -13.782 -5.578 11.191 1.00 91.75 96 SER A O 1
ATOM 752 N N . ARG A 1 97 ? -15.754 -6.249 12.019 1.00 93.75 97 ARG A N 1
ATOM 753 C CA . ARG A 1 97 ? -16.394 -4.928 11.918 1.00 93.75 97 ARG A CA 1
ATOM 754 C C . ARG A 1 97 ? -15.704 -3.888 12.791 1.00 93.75 97 ARG A C 1
ATOM 756 O O . ARG A 1 97 ? -15.479 -2.778 12.319 1.00 93.75 97 ARG A O 1
ATOM 763 N N . LEU A 1 98 ? -15.357 -4.237 14.030 1.00 95.25 98 LEU A N 1
ATOM 764 C CA . LEU A 1 98 ? -14.663 -3.326 14.937 1.00 95.25 98 LEU A CA 1
ATOM 765 C C . LEU A 1 98 ? -13.267 -2.961 14.403 1.00 95.25 98 LEU A C 1
ATOM 767 O O . LEU A 1 98 ? -12.929 -1.779 14.353 1.00 95.25 98 LEU A O 1
ATOM 771 N N . LEU A 1 99 ? -12.504 -3.947 13.919 1.00 95.00 99 LEU A N 1
ATOM 772 C CA . LEU A 1 99 ? -11.207 -3.742 13.256 1.00 95.00 99 LEU A CA 1
ATOM 773 C C . LEU A 1 99 ? -11.319 -2.854 12.013 1.00 95.00 99 LEU A C 1
ATOM 775 O O . LEU A 1 99 ? -10.449 -2.029 11.757 1.00 95.00 99 LEU A O 1
ATOM 779 N N . ALA A 1 100 ? -12.399 -2.981 11.244 1.00 93.38 100 ALA A N 1
ATOM 780 C CA . ALA A 1 100 ? -12.617 -2.147 10.069 1.00 93.38 100 ALA A CA 1
ATOM 781 C C . ALA A 1 100 ? -13.035 -0.704 10.408 1.00 93.38 100 ALA A C 1
ATOM 783 O O . ALA A 1 100 ? -12.876 0.177 9.568 1.00 93.38 100 ALA A O 1
ATOM 784 N N . TRP A 1 101 ? -13.578 -0.455 11.598 1.00 95.19 101 TRP A N 1
ATOM 785 C CA . TRP A 1 101 ? -14.128 0.844 11.999 1.00 95.19 101 TRP A CA 1
ATOM 786 C C . TRP A 1 101 ? -13.126 1.700 12.780 1.00 95.19 101 TRP A C 1
ATOM 788 O O . TRP A 1 101 ? -13.040 2.907 12.567 1.00 95.19 101 TRP A O 1
ATOM 798 N N . LEU A 1 102 ? -12.322 1.078 13.648 1.00 95.25 102 LEU A N 1
ATOM 799 C CA . LEU A 1 102 ? -11.381 1.784 14.522 1.00 95.25 102 LEU A CA 1
ATOM 800 C C . LEU A 1 102 ? -10.356 2.672 13.794 1.00 95.25 102 LEU A C 1
ATOM 802 O O . LEU A 1 102 ? -10.158 3.794 14.262 1.00 95.25 102 LEU A O 1
ATOM 806 N N . PRO A 1 103 ? -9.729 2.266 12.670 1.00 95.12 103 PRO A N 1
ATOM 807 C CA . PRO A 1 103 ? -8.774 3.124 11.967 1.00 95.12 103 PRO A CA 1
ATOM 808 C C . PRO A 1 103 ? -9.380 4.450 11.495 1.00 95.12 103 PRO A C 1
ATOM 810 O O . PRO A 1 103 ? -8.709 5.480 11.535 1.00 95.12 103 PRO A O 1
ATOM 813 N N . ASP A 1 104 ? -10.656 4.450 11.097 1.00 94.38 104 ASP A N 1
ATOM 814 C CA . ASP A 1 104 ? -11.334 5.662 10.628 1.00 94.38 104 ASP A CA 1
ATOM 815 C C . ASP A 1 104 ? -11.580 6.643 11.783 1.00 94.38 104 ASP A C 1
ATOM 817 O O . ASP A 1 104 ? -11.513 7.856 11.602 1.00 94.38 104 ASP A O 1
ATOM 821 N N . ILE A 1 105 ? -11.794 6.133 12.997 1.00 93.69 105 ILE A N 1
ATOM 822 C CA . ILE A 1 105 ? -11.927 6.959 14.206 1.00 93.69 105 ILE A CA 1
ATOM 823 C C . ILE A 1 105 ? -10.577 7.414 14.710 1.00 93.69 105 ILE A C 1
ATOM 825 O O . ILE A 1 105 ? -10.443 8.556 15.127 1.00 93.69 105 ILE A O 1
ATOM 829 N N . ALA A 1 106 ? -9.571 6.547 14.662 1.00 92.44 106 ALA A N 1
ATOM 830 C CA . ALA A 1 106 ? -8.206 6.892 15.021 1.00 92.44 106 ALA A CA 1
ATOM 831 C C . ALA A 1 106 ? -7.683 8.048 14.148 1.00 92.44 106 ALA A C 1
ATOM 833 O O . ALA A 1 106 ? -6.953 8.913 14.635 1.00 92.44 106 ALA A O 1
ATOM 834 N N . HIS A 1 107 ? -8.122 8.109 12.884 1.00 92.50 107 HIS A N 1
ATOM 835 C CA . HIS A 1 107 ? -7.899 9.252 12.003 1.00 92.50 107 HIS A CA 1
ATOM 836 C C . HIS A 1 107 ? -8.637 10.522 12.465 1.00 92.50 107 HIS A C 1
ATOM 838 O O . HIS A 1 107 ? -8.088 11.617 12.369 1.00 92.50 107 HIS A O 1
ATOM 844 N N . MET A 1 108 ? -9.864 10.397 12.986 1.00 92.50 108 MET A N 1
ATOM 845 C CA . MET A 1 108 ? -10.635 11.531 13.511 1.00 92.50 108 MET A CA 1
ATOM 846 C C . MET A 1 108 ? -10.067 12.059 14.840 1.00 92.50 108 MET A C 1
ATOM 848 O O . MET A 1 108 ? -9.826 13.255 14.999 1.00 92.50 108 MET A O 1
ATOM 852 N N . ASN A 1 109 ? -9.874 11.184 15.823 1.00 91.06 109 ASN A N 1
ATOM 853 C CA . ASN A 1 109 ? -9.395 11.552 17.145 1.00 91.06 109 ASN A CA 1
ATOM 854 C C . ASN A 1 109 ? -8.579 10.414 17.773 1.00 91.06 109 ASN A C 1
ATOM 856 O O . ASN A 1 109 ? -9.099 9.546 18.475 1.00 91.06 109 ASN A O 1
ATOM 860 N N . TRP A 1 110 ? -7.269 10.456 17.532 1.00 91.44 110 TRP A N 1
ATOM 861 C CA . TRP A 1 110 ? -6.316 9.478 18.053 1.00 91.44 110 TRP A CA 1
ATOM 862 C C . TRP A 1 110 ? -6.301 9.406 19.584 1.00 91.44 110 TRP A C 1
ATOM 864 O O . TRP A 1 110 ? -6.276 8.316 20.153 1.00 91.44 110 TRP A O 1
ATOM 874 N N . THR A 1 111 ? -6.335 10.556 20.266 1.00 90.44 111 THR A N 1
ATOM 875 C CA . THR A 1 111 ? -6.178 10.605 21.726 1.00 90.44 111 THR A CA 1
ATOM 876 C C . THR A 1 111 ? -7.352 9.944 22.427 1.00 90.44 111 THR A C 1
ATOM 878 O O . THR A 1 111 ? -7.139 9.197 23.377 1.00 90.44 111 THR A O 1
ATOM 881 N N . THR A 1 112 ? -8.576 10.134 21.932 1.00 89.81 112 THR A N 1
ATOM 882 C CA . THR A 1 112 ? -9.757 9.454 22.470 1.00 89.81 112 THR A CA 1
ATOM 883 C C . THR A 1 112 ? -9.670 7.944 22.282 1.00 89.81 112 THR A C 1
ATOM 885 O O . THR A 1 112 ? -9.987 7.216 23.208 1.00 89.81 112 THR A O 1
ATOM 888 N N . VAL A 1 113 ? -9.211 7.432 21.141 1.00 89.44 113 VAL A N 1
ATOM 889 C CA . VAL A 1 113 ? -9.223 5.975 20.905 1.00 89.44 113 VAL A CA 1
ATOM 890 C C . VAL A 1 113 ? -8.165 5.229 21.735 1.00 89.44 113 VAL A C 1
ATOM 892 O O . VAL A 1 113 ? -8.406 4.095 22.147 1.00 89.44 113 VAL A O 1
ATOM 895 N N . VAL A 1 114 ? -7.020 5.864 22.002 1.00 90.50 114 VAL A N 1
ATOM 896 C CA . VAL A 1 114 ? -5.919 5.282 22.799 1.00 90.50 114 VAL A CA 1
ATOM 897 C C . VAL A 1 114 ? -6.149 5.414 24.305 1.00 90.50 114 VAL A C 1
ATOM 899 O O . VAL A 1 114 ? -5.638 4.616 25.084 1.00 90.50 114 VAL A O 1
ATOM 902 N N . SER A 1 115 ? -6.882 6.439 24.735 1.00 90.62 115 SER A N 1
ATOM 903 C CA . SER A 1 115 ? -7.065 6.722 26.158 1.00 90.62 115 SER A CA 1
ATOM 904 C C . SER A 1 115 ? -8.034 5.737 26.814 1.00 90.62 115 SER A C 1
ATOM 906 O O . SER A 1 115 ? -9.017 5.307 26.212 1.00 90.62 115 SER A O 1
ATOM 908 N N . SER A 1 116 ? -7.772 5.420 28.081 1.00 90.69 116 SER A N 1
ATOM 909 C CA . SER A 1 116 ? -8.720 4.713 28.945 1.00 90.69 116 SER A CA 1
ATOM 910 C C . SER A 1 116 ? -9.900 5.617 29.297 1.00 90.69 116 SER A C 1
ATOM 912 O O . SER A 1 116 ? -9.696 6.752 29.732 1.00 90.69 116 SER A O 1
ATOM 914 N N . HIS A 1 117 ? -11.123 5.105 29.144 1.00 89.56 117 HIS A N 1
ATOM 915 C CA . HIS A 1 117 ? -12.354 5.834 29.503 1.00 89.56 117 HIS A CA 1
ATOM 916 C C . HIS A 1 117 ? -13.095 5.174 30.656 1.00 89.56 117 HIS A C 1
ATOM 918 O O . HIS A 1 117 ? -13.635 5.850 31.527 1.00 89.56 117 HIS A O 1
ATOM 924 N N . CYS A 1 118 ? -13.108 3.840 30.682 1.00 90.69 118 CYS A N 1
ATOM 925 C CA . CYS A 1 118 ? -13.786 3.052 31.707 1.00 90.69 118 CYS A CA 1
ATOM 926 C C . CYS A 1 118 ? -12.837 1.966 32.242 1.00 90.69 118 CYS A C 1
ATOM 928 O O . CYS A 1 118 ? -12.958 0.806 31.834 1.00 90.69 118 CYS A O 1
ATOM 930 N N . PRO A 1 119 ? -11.925 2.303 33.178 1.00 89.50 119 PRO A N 1
ATOM 931 C CA . PRO A 1 119 ? -10.923 1.366 33.693 1.00 89.50 119 PRO A CA 1
ATOM 932 C C . PRO A 1 119 ? -11.521 0.090 34.293 1.00 89.50 119 PRO A C 1
ATOM 934 O O . PRO A 1 119 ? -10.942 -0.982 34.158 1.00 89.50 119 PRO A O 1
ATOM 937 N N . GLU A 1 120 ? -12.699 0.187 34.921 1.00 88.94 120 GLU A N 1
ATOM 938 C CA . GLU A 1 120 ? -13.420 -0.970 35.465 1.00 88.94 120 GLU A CA 1
ATOM 939 C C . GLU A 1 120 ? -13.726 -1.999 34.372 1.00 88.94 120 GLU A C 1
ATOM 941 O O . GLU A 1 120 ? -13.347 -3.159 34.501 1.00 88.94 120 GLU A O 1
ATOM 946 N N . VAL A 1 121 ? -14.335 -1.554 33.266 1.00 90.06 121 VAL A N 1
ATOM 947 C CA . VAL A 1 121 ? -14.665 -2.415 32.121 1.00 90.06 121 VAL A CA 1
ATOM 948 C C . VAL A 1 121 ? -13.389 -2.962 31.497 1.00 90.06 121 VAL A C 1
ATOM 950 O O . VAL A 1 121 ? -13.281 -4.156 31.267 1.00 90.06 121 VAL A O 1
ATOM 953 N N . GLU A 1 122 ? -12.395 -2.110 31.262 1.00 92.38 122 GLU A N 1
ATOM 954 C CA . GLU A 1 122 ? -11.126 -2.496 30.635 1.00 92.38 122 GLU A CA 1
ATOM 955 C C . GLU A 1 122 ? -10.370 -3.559 31.453 1.00 92.38 122 GLU A C 1
ATOM 957 O O . GLU A 1 122 ? -9.822 -4.513 30.891 1.00 92.38 122 GLU A O 1
ATOM 962 N N . SER A 1 123 ? -10.405 -3.451 32.784 1.00 90.50 123 SER A N 1
ATOM 963 C CA . SER A 1 123 ? -9.755 -4.399 33.690 1.00 90.50 123 SER A CA 1
ATOM 964 C C . SER A 1 123 ? -10.378 -5.799 33.659 1.00 90.50 123 SER A C 1
ATOM 966 O O . SER A 1 123 ? -9.645 -6.781 33.792 1.00 90.50 123 SER A O 1
ATOM 968 N N . GLU A 1 124 ? -11.688 -5.920 33.391 1.00 89.94 124 GLU A N 1
ATOM 969 C CA . GLU A 1 124 ? -12.372 -7.216 33.223 1.00 89.94 124 GLU A CA 1
ATOM 970 C C . GLU A 1 124 ? -11.816 -8.014 32.030 1.00 89.94 124 GLU A C 1
ATOM 972 O O . GLU A 1 124 ? -11.863 -9.246 32.025 1.00 89.94 124 GLU A O 1
ATOM 977 N N . TYR A 1 125 ? -11.238 -7.320 31.044 1.00 87.44 125 TYR A N 1
ATOM 978 C CA . TYR A 1 125 ? -10.626 -7.909 29.849 1.00 87.44 125 TYR A CA 1
ATOM 979 C C . TYR A 1 125 ? -9.089 -7.852 29.872 1.00 87.44 125 TYR A C 1
ATOM 981 O O . TYR A 1 125 ? -8.448 -8.166 28.871 1.00 87.44 125 TYR A O 1
ATOM 989 N N . GLY A 1 126 ? -8.486 -7.501 31.016 1.00 84.19 126 GLY A N 1
ATOM 990 C CA . GLY A 1 126 ? -7.035 -7.537 31.227 1.00 84.19 126 GLY A CA 1
ATOM 991 C C . GLY A 1 126 ? -6.259 -6.329 30.692 1.00 84.19 126 GLY A C 1
ATOM 992 O O . GLY A 1 126 ? -5.032 -6.393 30.615 1.00 84.19 126 GLY A O 1
ATOM 993 N N . ILE A 1 127 ? -6.939 -5.234 30.349 1.00 88.06 127 ILE A N 1
ATOM 994 C CA . ILE A 1 127 ? -6.320 -4.039 29.761 1.00 88.06 127 ILE A CA 1
ATOM 995 C C . ILE A 1 127 ? -5.884 -3.075 30.862 1.00 88.06 127 ILE A C 1
ATOM 997 O O . ILE A 1 127 ? -6.600 -2.843 31.836 1.00 88.06 127 ILE A O 1
ATOM 1001 N N . LYS A 1 128 ? -4.695 -2.488 30.693 1.00 82.06 128 LYS A N 1
ATOM 1002 C CA . LYS A 1 128 ? -4.091 -1.553 31.651 1.00 82.06 128 LYS A CA 1
ATOM 1003 C C . LYS A 1 128 ? -3.859 -0.184 31.014 1.00 82.06 128 LYS A C 1
ATOM 1005 O O . LYS A 1 128 ? -2.722 0.247 30.863 1.00 82.06 128 LYS A O 1
ATOM 1010 N N . GLY A 1 129 ? -4.949 0.498 30.670 1.00 77.19 129 GLY A N 1
ATOM 1011 C CA . GLY A 1 129 ? -4.920 1.930 30.367 1.00 77.19 129 GLY A CA 1
ATOM 1012 C C . GLY A 1 129 ? -4.849 2.341 28.892 1.00 77.19 129 GLY A C 1
ATOM 1013 O O . GLY A 1 129 ? -4.807 3.542 28.645 1.00 77.19 129 GLY A O 1
ATOM 1014 N N . GLY A 1 130 ? -4.863 1.411 27.928 1.00 79.75 130 GLY A N 1
ATOM 1015 C CA . GLY A 1 130 ? -4.868 1.742 26.490 1.00 79.75 130 GLY A CA 1
ATOM 1016 C C . GLY A 1 130 ? -6.218 1.588 25.778 1.00 79.75 130 GLY A C 1
ATOM 1017 O O . GLY A 1 130 ? -6.279 1.516 24.547 1.00 79.75 130 GLY A O 1
ATOM 1018 N N . GLY A 1 131 ? -7.306 1.520 26.550 1.00 89.19 131 GLY A N 1
ATOM 1019 C CA . GLY A 1 131 ? -8.664 1.669 26.039 1.00 89.19 131 GLY A CA 1
ATOM 1020 C C . GLY A 1 131 ? -9.093 0.621 25.011 1.00 89.19 131 GLY A C 1
ATOM 1021 O O . GLY A 1 131 ? -8.687 -0.546 25.031 1.00 89.19 131 GLY A O 1
ATOM 1022 N N . LEU A 1 132 ? -9.962 1.057 24.099 1.00 92.38 132 LEU A N 1
ATOM 1023 C CA . LEU A 1 132 ? -10.540 0.209 23.059 1.00 92.38 132 LEU A CA 1
ATOM 1024 C C . LEU A 1 132 ? -9.513 -0.196 21.989 1.00 92.38 132 LEU A C 1
ATOM 1026 O O . LEU A 1 132 ? -9.634 -1.278 21.410 1.00 92.38 132 LEU A O 1
ATOM 1030 N N . LEU A 1 133 ? -8.496 0.640 21.739 1.00 93.19 133 LEU A N 1
ATOM 1031 C CA . LEU A 1 133 ? -7.427 0.316 20.792 1.00 93.19 133 LEU A CA 1
ATOM 1032 C C . LEU A 1 133 ? -6.607 -0.889 21.263 1.00 93.19 133 LEU A C 1
ATOM 1034 O O . LEU A 1 133 ? -6.383 -1.809 20.475 1.00 93.19 133 LEU A O 1
ATOM 1038 N N . ASP A 1 134 ? -6.202 -0.907 22.537 1.00 92.38 134 ASP A N 1
ATOM 1039 C CA . ASP A 1 134 ? -5.457 -2.023 23.133 1.00 92.38 134 ASP A CA 1
ATOM 1040 C C . ASP A 1 134 ? -6.266 -3.307 23.118 1.00 92.38 134 ASP A C 1
ATOM 1042 O O . ASP A 1 134 ? -5.747 -4.362 22.749 1.00 92.38 134 ASP A O 1
ATOM 1046 N N . PHE A 1 135 ? -7.554 -3.215 23.449 1.00 93.00 135 PHE A N 1
ATOM 1047 C CA . PHE A 1 135 ? -8.447 -4.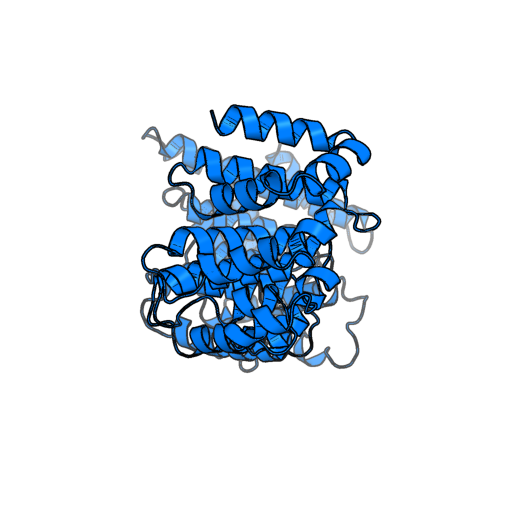359 23.352 1.00 93.00 135 PHE A CA 1
ATOM 1048 C C . PHE A 1 135 ? -8.416 -4.972 21.952 1.00 93.00 135 PHE A C 1
ATOM 1050 O O . PHE A 1 135 ? -8.089 -6.149 21.804 1.00 93.00 135 PHE A O 1
ATOM 1057 N N . ALA A 1 136 ? -8.715 -4.172 20.926 1.00 93.38 136 ALA A N 1
ATOM 1058 C CA . ALA A 1 136 ? -8.806 -4.648 19.551 1.00 93.38 136 ALA A CA 1
ATOM 1059 C C . ALA A 1 136 ? -7.460 -5.154 19.010 1.00 93.38 136 ALA A C 1
ATOM 1061 O O . ALA A 1 136 ? -7.428 -6.126 18.258 1.00 93.38 136 ALA A O 1
ATOM 1062 N N . SER A 1 137 ? -6.360 -4.512 19.408 1.00 91.62 137 SER A N 1
ATOM 1063 C CA . SER A 1 137 ? -5.024 -4.794 18.879 1.00 91.62 137 SER A CA 1
ATOM 1064 C C . SER A 1 137 ? -4.338 -5.986 19.549 1.00 91.62 137 SER A C 1
ATOM 1066 O O . SER A 1 137 ? -3.529 -6.636 18.888 1.00 91.62 137 SER A O 1
ATOM 1068 N N . LEU A 1 138 ? -4.616 -6.252 20.834 1.00 90.19 138 LEU A N 1
ATOM 1069 C CA . LEU A 1 138 ? -3.844 -7.199 21.656 1.00 90.19 138 LEU A CA 1
ATOM 1070 C C . LEU A 1 138 ? -4.677 -8.308 22.310 1.00 90.19 138 LEU A C 1
ATOM 1072 O O . LEU A 1 138 ? -4.148 -9.390 22.545 1.00 90.19 138 LEU A O 1
ATOM 1076 N N . HIS A 1 139 ? -5.949 -8.060 22.630 1.00 89.69 139 HIS A N 1
ATOM 1077 C CA . HIS A 1 139 ? -6.734 -8.950 23.504 1.00 89.69 139 HIS A CA 1
ATOM 1078 C C . HIS A 1 139 ? -7.995 -9.526 22.852 1.00 89.69 139 HIS A C 1
ATOM 1080 O O . HIS A 1 139 ? -8.576 -10.486 23.358 1.00 89.69 139 HIS A O 1
ATOM 1086 N N . MET A 1 140 ? -8.447 -8.935 21.749 1.00 90.94 140 MET A N 1
ATOM 1087 C CA . MET A 1 140 ? -9.699 -9.303 21.097 1.00 90.94 140 MET A CA 1
ATOM 1088 C C . MET A 1 140 ? -9.586 -10.586 20.270 1.00 90.94 140 MET A C 1
ATOM 1090 O O . MET A 1 140 ? -10.561 -11.328 20.167 1.00 90.94 140 MET A O 1
ATOM 1094 N N . ILE A 1 141 ? -8.425 -10.832 19.664 1.00 89.00 141 ILE A N 1
ATOM 1095 C CA . ILE A 1 141 ? -8.224 -11.888 18.670 1.00 89.00 141 ILE A CA 1
ATOM 1096 C C . ILE A 1 141 ? -7.330 -12.972 19.253 1.00 89.00 141 ILE A C 1
ATOM 1098 O O . ILE A 1 141 ? -6.277 -12.675 19.813 1.00 89.00 141 ILE A O 1
ATOM 1102 N N . ASP A 1 142 ? -7.753 -14.223 19.093 1.00 83.88 142 ASP A N 1
ATOM 1103 C CA . ASP A 1 142 ? -6.928 -15.381 19.418 1.00 83.88 142 ASP A CA 1
ATOM 1104 C C . ASP A 1 142 ? -5.806 -15.534 18.378 1.00 83.88 142 ASP A C 1
ATOM 1106 O O . ASP A 1 142 ? -6.020 -15.398 17.170 1.00 83.88 142 ASP A O 1
ATOM 1110 N N . ASP A 1 143 ? -4.598 -15.841 18.839 1.00 79.25 143 ASP A N 1
ATOM 1111 C CA . ASP A 1 143 ? -3.454 -16.099 17.968 1.00 79.25 143 ASP A CA 1
ATOM 1112 C C . ASP A 1 143 ? -3.610 -17.389 17.146 1.00 79.25 143 ASP A C 1
ATOM 1114 O O . ASP A 1 143 ? -2.924 -17.539 16.135 1.00 79.25 143 ASP A O 1
ATOM 1118 N N . GLN A 1 144 ? -4.532 -18.279 17.535 1.00 80.31 144 GLN A N 1
ATOM 1119 C CA . GLN A 1 144 ? -4.885 -19.484 16.775 1.00 80.31 144 GLN A CA 1
ATOM 1120 C C . GLN A 1 144 ? -5.915 -19.237 15.657 1.00 80.31 144 GLN A C 1
ATOM 1122 O O . GLN A 1 144 ? -6.060 -20.081 14.775 1.00 80.31 144 GLN A O 1
ATOM 1127 N N . ASP A 1 145 ? -6.642 -18.110 15.664 1.00 85.00 145 ASP A N 1
ATOM 1128 C CA . ASP A 1 145 ? -7.622 -17.799 14.612 1.00 85.00 145 ASP A CA 1
ATOM 1129 C C . ASP A 1 145 ? -6.931 -17.141 13.412 1.00 85.00 145 ASP A C 1
ATOM 1131 O O . ASP A 1 145 ? -6.809 -15.921 13.293 1.00 85.00 145 ASP A O 1
ATOM 1135 N N . GLU A 1 146 ? -6.473 -17.989 12.502 1.00 81.31 146 GLU A N 1
ATOM 1136 C CA . GLU A 1 146 ? -5.775 -17.634 11.270 1.00 81.31 146 GLU A CA 1
ATOM 1137 C C . GLU A 1 146 ? -6.499 -16.589 10.407 1.00 81.31 146 GLU A C 1
ATOM 1139 O O . GLU A 1 146 ? -5.867 -15.664 9.886 1.00 81.31 146 GLU A O 1
ATOM 1144 N N . LEU A 1 147 ? -7.825 -16.698 10.274 1.00 84.69 147 LEU A N 1
ATOM 1145 C CA . LEU A 1 147 ? -8.615 -15.774 9.461 1.00 84.69 147 LEU A CA 1
ATOM 1146 C C . LEU A 1 147 ? -8.726 -14.410 10.147 1.00 84.69 147 LEU A C 1
ATOM 1148 O O . LEU A 1 147 ? -8.641 -13.367 9.496 1.00 84.69 147 LEU A O 1
ATOM 1152 N N . MET A 1 148 ? -8.870 -14.392 11.471 1.00 89.50 148 MET A N 1
ATOM 1153 C CA . MET A 1 148 ? -8.862 -13.139 12.219 1.00 89.50 148 MET A CA 1
ATOM 1154 C C . MET A 1 148 ? -7.482 -12.490 12.279 1.00 89.50 148 MET A C 1
ATOM 1156 O O . MET A 1 148 ? -7.405 -11.262 12.310 1.00 89.50 148 MET A O 1
ATOM 1160 N N . GLN A 1 149 ? -6.398 -13.264 12.205 1.00 88.44 149 GLN A N 1
ATOM 1161 C CA . GLN A 1 149 ? -5.049 -12.713 12.063 1.00 88.44 149 GLN A CA 1
ATOM 1162 C C . GLN A 1 149 ? -4.877 -11.956 10.736 1.00 88.44 149 GLN A C 1
ATOM 1164 O O . GLN A 1 149 ? -4.195 -10.933 10.722 1.00 88.44 149 GLN A O 1
ATOM 1169 N N . VAL A 1 150 ? -5.530 -12.382 9.644 1.00 90.19 150 VAL A N 1
ATOM 1170 C CA . VAL A 1 150 ? -5.563 -11.608 8.385 1.00 90.19 150 VAL A CA 1
ATOM 1171 C C . VAL A 1 150 ? -6.223 -10.246 8.614 1.00 90.19 150 VAL A C 1
ATOM 1173 O O . VAL A 1 150 ? -5.605 -9.215 8.344 1.00 90.19 150 VAL A O 1
ATOM 1176 N N . ASN A 1 151 ? -7.422 -10.231 9.207 1.00 91.94 151 ASN A N 1
ATOM 1177 C CA . ASN A 1 151 ? -8.138 -8.989 9.526 1.00 91.94 151 ASN A CA 1
ATOM 1178 C C . ASN A 1 151 ? -7.332 -8.077 10.467 1.00 91.94 151 ASN A C 1
ATOM 1180 O O . ASN A 1 151 ? -7.393 -6.854 10.353 1.00 91.94 151 ASN A O 1
ATOM 1184 N N . LEU A 1 152 ? -6.572 -8.658 11.399 1.00 93.75 152 LEU A N 1
ATOM 1185 C CA . LEU A 1 152 ? -5.718 -7.915 12.321 1.00 93.75 152 LEU A CA 1
ATOM 1186 C C . LEU A 1 152 ? -4.568 -7.210 11.594 1.00 93.75 152 LEU A C 1
ATOM 1188 O O . LEU A 1 152 ? -4.284 -6.045 11.868 1.00 93.75 152 LEU A O 1
ATOM 1192 N N . VAL A 1 153 ? -3.919 -7.896 10.649 1.00 93.81 153 VAL A N 1
ATOM 1193 C CA . VAL A 1 153 ? -2.847 -7.298 9.844 1.00 93.81 153 VAL A CA 1
ATOM 1194 C C . VAL A 1 153 ? -3.403 -6.192 8.946 1.00 93.81 153 VAL A C 1
ATOM 1196 O O . VAL A 1 153 ? -2.830 -5.103 8.915 1.00 93.81 153 VAL A O 1
ATOM 1199 N N . GLU A 1 154 ? -4.548 -6.408 8.293 1.00 94.19 154 GLU A N 1
ATOM 1200 C CA . GLU A 1 154 ? -5.239 -5.367 7.514 1.00 94.19 154 GLU A CA 1
ATOM 1201 C C . GLU A 1 154 ? -5.612 -4.147 8.367 1.00 94.19 154 GLU A C 1
ATOM 1203 O O . GLU A 1 154 ? -5.426 -2.997 7.954 1.00 94.19 154 GLU A O 1
ATOM 1208 N N . TYR A 1 155 ? -6.075 -4.381 9.594 1.00 95.31 155 TYR A N 1
ATOM 1209 C CA . TYR A 1 155 ? -6.311 -3.325 10.569 1.00 95.31 155 TYR A CA 1
ATOM 1210 C C . TYR A 1 155 ? -5.039 -2.531 10.871 1.00 95.31 155 TYR A C 1
ATOM 1212 O O . TYR A 1 155 ? -5.073 -1.301 10.813 1.00 95.31 155 TYR A O 1
ATOM 1220 N N . TYR A 1 156 ? -3.904 -3.190 11.118 1.00 95.75 156 TYR A N 1
ATOM 1221 C CA . TYR A 1 156 ? -2.643 -2.489 11.357 1.00 95.75 156 TYR A CA 1
ATOM 1222 C C . TYR A 1 156 ? -2.173 -1.685 10.136 1.00 95.75 156 TYR A C 1
ATOM 1224 O O . TYR A 1 156 ? -1.656 -0.581 10.309 1.00 95.75 156 TYR A O 1
ATOM 1232 N N . ILE A 1 157 ? -2.384 -2.181 8.909 1.00 95.12 157 ILE A N 1
ATOM 1233 C CA . ILE A 1 157 ? -2.105 -1.434 7.667 1.00 95.12 157 ILE A CA 1
ATOM 1234 C C . ILE A 1 157 ? -2.908 -0.133 7.644 1.00 95.12 157 ILE A C 1
ATOM 1236 O O . ILE A 1 157 ? -2.357 0.946 7.409 1.00 95.12 157 ILE A O 1
ATOM 1240 N N . ARG A 1 158 ? -4.218 -0.221 7.896 1.00 95.69 158 ARG A N 1
ATOM 1241 C CA . ARG A 1 158 ? -5.098 0.953 7.926 1.00 95.69 158 ARG A CA 1
ATOM 1242 C C . ARG A 1 158 ? -4.733 1.901 9.063 1.00 95.69 158 ARG A C 1
ATOM 1244 O O . ARG A 1 158 ? -4.743 3.112 8.860 1.00 95.69 158 ARG A O 1
ATOM 1251 N N . LEU A 1 159 ? -4.345 1.370 10.220 1.00 94.00 159 LEU A N 1
ATOM 1252 C CA . LEU A 1 159 ? -3.902 2.166 11.359 1.00 94.00 159 LEU A CA 1
ATOM 1253 C C . LEU A 1 159 ? -2.621 2.949 11.026 1.00 94.00 159 LEU A C 1
ATOM 1255 O O . LEU A 1 159 ? -2.577 4.154 11.265 1.00 94.00 159 LEU A O 1
ATOM 1259 N N . LEU A 1 160 ? -1.629 2.319 10.383 1.00 93.88 160 LEU A N 1
ATOM 1260 C CA . LEU A 1 160 ? -0.406 2.995 9.925 1.00 93.88 160 LEU A CA 1
ATOM 1261 C C . LEU A 1 160 ? -0.686 4.137 8.940 1.00 93.88 160 LEU A C 1
ATOM 1263 O O . LEU A 1 160 ? -0.005 5.160 8.994 1.00 93.88 160 LEU A O 1
ATOM 1267 N N . LYS A 1 161 ? -1.673 3.963 8.051 1.00 92.44 161 LYS A N 1
ATOM 1268 C CA . LYS A 1 161 ? -2.119 4.995 7.098 1.00 92.44 161 LYS A CA 1
ATOM 1269 C C . LYS A 1 161 ? -2.907 6.123 7.781 1.00 92.44 161 LYS A C 1
ATOM 1271 O O . LYS A 1 161 ? -2.957 7.228 7.251 1.00 92.44 161 LYS A O 1
ATOM 1276 N N . SER A 1 162 ? -3.524 5.858 8.937 1.00 88.88 162 SER A N 1
ATOM 1277 C CA . SER A 1 162 ? -4.425 6.800 9.615 1.00 88.88 162 SER A CA 1
ATOM 1278 C C . SER A 1 162 ? -3.706 7.914 10.384 1.00 88.88 162 SER A C 1
ATOM 1280 O O . SER A 1 162 ? -4.170 9.056 10.362 1.00 88.88 162 SER A O 1
ATOM 1282 N N . ASN A 1 163 ? -2.600 7.595 11.070 1.00 87.12 163 ASN A N 1
ATOM 1283 C CA . ASN A 1 163 ? -1.894 8.518 11.960 1.00 87.12 163 ASN A CA 1
ATOM 1284 C C . ASN A 1 163 ? -0.417 8.119 12.135 1.00 87.12 163 ASN A C 1
ATOM 1286 O O . ASN A 1 163 ? -0.107 6.942 12.298 1.00 87.12 163 ASN A O 1
ATOM 1290 N N . GLN A 1 164 ? 0.493 9.095 12.190 1.00 85.81 164 GLN A N 1
ATOM 1291 C CA . GLN A 1 164 ? 1.922 8.851 12.436 1.00 85.81 164 GLN A CA 1
ATOM 1292 C C . GLN A 1 164 ? 2.198 8.237 13.820 1.00 85.81 164 GLN A C 1
ATOM 1294 O O . GLN A 1 164 ? 3.102 7.414 13.962 1.00 85.81 164 GLN A O 1
ATOM 1299 N N . ALA A 1 165 ? 1.391 8.575 14.832 1.00 90.06 165 ALA A N 1
ATOM 1300 C CA . ALA A 1 165 ? 1.504 8.017 16.182 1.00 90.06 165 ALA A CA 1
ATOM 1301 C C . ALA A 1 165 ? 1.173 6.514 16.244 1.00 90.06 165 ALA A C 1
ATOM 1303 O O . ALA A 1 165 ? 1.578 5.831 17.188 1.00 90.06 165 ALA A O 1
ATOM 1304 N N . ALA A 1 166 ? 0.489 5.977 15.226 1.00 92.19 166 ALA A N 1
ATOM 1305 C CA . ALA A 1 166 ? 0.184 4.555 15.139 1.00 92.19 166 ALA A CA 1
ATOM 1306 C C . ALA A 1 166 ? 1.443 3.694 15.059 1.00 92.19 166 ALA A C 1
ATOM 1308 O O . ALA A 1 166 ? 1.472 2.610 15.635 1.00 92.19 166 ALA A O 1
ATOM 1309 N N . LEU A 1 167 ? 2.497 4.168 14.385 1.00 91.44 167 LEU A N 1
ATOM 1310 C CA . LEU A 1 167 ? 3.746 3.416 14.313 1.00 91.44 167 LEU A CA 1
ATOM 1311 C C . LEU A 1 167 ? 4.367 3.253 15.705 1.00 91.44 167 LEU A C 1
ATOM 1313 O O . LEU A 1 167 ? 4.693 2.136 16.098 1.00 91.44 167 LEU A O 1
ATOM 1317 N N . SER A 1 168 ? 4.471 4.344 16.467 1.00 91.62 168 SER A N 1
ATOM 1318 C CA . SER A 1 168 ? 5.015 4.310 17.829 1.00 91.62 168 SER A CA 1
ATOM 1319 C C . SER A 1 168 ? 4.190 3.412 18.750 1.00 91.62 168 SER A C 1
ATOM 1321 O O . SER A 1 168 ? 4.754 2.693 19.569 1.00 91.62 168 SER A O 1
ATOM 1323 N N . TYR A 1 169 ? 2.867 3.400 18.579 1.00 92.62 169 TYR A N 1
ATOM 1324 C CA . TYR A 1 169 ? 1.976 2.485 19.289 1.00 92.62 169 TYR A CA 1
ATOM 1325 C C . TYR A 1 169 ? 2.255 1.010 18.946 1.00 92.62 169 TYR A C 1
ATOM 1327 O O . TYR A 1 169 ? 2.471 0.195 19.843 1.00 92.62 169 TYR A O 1
ATOM 1335 N N . LEU A 1 170 ? 2.313 0.670 17.653 1.00 93.06 170 LEU A N 1
ATOM 1336 C CA . LEU A 1 170 ? 2.557 -0.702 17.185 1.00 93.06 170 LEU A CA 1
ATOM 1337 C C . LEU A 1 170 ? 3.965 -1.215 17.515 1.00 93.06 170 LEU A C 1
ATOM 1339 O O . LEU A 1 170 ? 4.173 -2.422 17.638 1.00 93.06 170 LEU A O 1
ATOM 1343 N N . GLN A 1 171 ? 4.943 -0.320 17.633 1.00 92.06 171 GLN A N 1
ATOM 1344 C CA . GLN A 1 171 ? 6.278 -0.653 18.126 1.00 92.06 171 GLN A CA 1
ATOM 1345 C C . GLN A 1 171 ? 6.264 -0.850 19.643 1.00 92.06 171 GLN A C 1
ATOM 1347 O O . GLN A 1 171 ? 6.766 -1.856 20.135 1.00 92.06 171 GLN A O 1
ATOM 1352 N N . GLY A 1 172 ? 5.641 0.073 20.382 1.00 90.31 172 GLY A N 1
ATOM 1353 C CA . GLY A 1 172 ? 5.574 0.028 21.843 1.00 90.31 172 GLY A CA 1
ATOM 1354 C C . GLY A 1 172 ? 4.885 -1.225 22.384 1.00 90.31 172 GLY A C 1
ATOM 1355 O O . GLY A 1 172 ? 5.281 -1.733 23.429 1.00 90.31 172 GLY A O 1
ATOM 1356 N N . ASN A 1 173 ? 3.900 -1.759 21.658 1.00 90.06 173 ASN A N 1
ATOM 1357 C CA . ASN A 1 173 ? 3.205 -2.991 22.032 1.00 90.06 173 ASN A CA 1
ATOM 1358 C C . ASN A 1 173 ? 3.795 -4.273 21.400 1.00 90.06 173 ASN A C 1
ATOM 1360 O O . ASN A 1 173 ? 3.240 -5.354 21.585 1.00 90.06 173 ASN A O 1
ATOM 1364 N N . GLY A 1 174 ? 4.893 -4.173 20.641 1.00 90.69 174 GLY A N 1
ATOM 1365 C CA . GLY A 1 174 ? 5.565 -5.311 20.002 1.00 90.69 174 GLY A CA 1
ATOM 1366 C C . GLY A 1 174 ? 4.833 -5.925 18.799 1.00 90.69 174 GLY A C 1
ATOM 1367 O O . GLY A 1 174 ? 5.300 -6.923 18.243 1.00 90.69 174 GLY A O 1
ATOM 1368 N N . SER A 1 175 ? 3.710 -5.351 18.350 1.00 91.75 175 SER A N 1
ATOM 1369 C CA . SER A 1 175 ? 2.949 -5.870 17.200 1.00 91.75 175 SER A CA 1
ATOM 1370 C C . SER A 1 175 ? 3.738 -5.756 15.898 1.00 91.75 175 SER A C 1
ATOM 1372 O O . SER A 1 175 ? 3.700 -6.672 15.076 1.00 91.75 175 SER A O 1
ATOM 1374 N N . HIS A 1 176 ? 4.482 -4.660 15.725 1.00 92.31 176 HIS A N 1
ATOM 1375 C CA . HIS A 1 176 ? 5.338 -4.440 14.560 1.00 92.31 176 HIS A CA 1
ATOM 1376 C C . HIS A 1 176 ? 6.386 -5.553 14.411 1.00 92.31 176 HIS A C 1
ATOM 1378 O O . HIS A 1 176 ? 6.458 -6.217 13.374 1.00 92.31 176 HIS A O 1
ATOM 1384 N N . ASP A 1 177 ? 7.133 -5.826 15.483 1.00 91.50 177 ASP A N 1
ATOM 1385 C CA . ASP A 1 177 ? 8.162 -6.865 15.496 1.00 91.50 177 ASP A CA 1
ATOM 1386 C C . ASP A 1 177 ? 7.558 -8.259 15.324 1.00 91.50 177 ASP A C 1
ATOM 1388 O O . ASP A 1 177 ? 8.128 -9.102 14.631 1.00 91.50 177 ASP A O 1
ATOM 1392 N N . ARG A 1 178 ? 6.370 -8.509 15.891 1.00 90.31 178 ARG A N 1
ATOM 1393 C CA . ARG A 1 178 ? 5.646 -9.774 15.712 1.00 90.31 178 ARG A CA 1
ATOM 1394 C C . ARG A 1 178 ? 5.349 -10.055 14.238 1.00 90.31 178 ARG A C 1
ATOM 1396 O O . ARG A 1 178 ? 5.556 -11.180 13.789 1.00 90.31 178 ARG A O 1
ATOM 1403 N N . ILE A 1 179 ? 4.897 -9.056 13.479 1.00 90.69 179 ILE A N 1
ATOM 1404 C CA . ILE A 1 179 ? 4.606 -9.201 12.042 1.00 90.69 179 ILE A CA 1
ATOM 1405 C C . ILE A 1 179 ? 5.893 -9.441 11.248 1.00 90.69 179 ILE A C 1
ATOM 1407 O O . ILE A 1 179 ? 5.944 -10.353 10.421 1.00 90.69 179 ILE A O 1
ATOM 1411 N N . LEU A 1 180 ? 6.949 -8.672 11.528 1.00 90.19 180 LEU A N 1
ATOM 1412 C CA . LEU A 1 180 ? 8.246 -8.847 10.871 1.00 90.19 180 LEU A CA 1
ATOM 1413 C C . LEU A 1 180 ? 8.841 -10.233 11.143 1.00 90.19 180 LEU A C 1
ATOM 1415 O O . LEU A 1 180 ? 9.290 -10.907 10.219 1.00 90.19 180 LEU A O 1
ATOM 1419 N N . ASN A 1 181 ? 8.784 -10.698 12.390 1.00 89.12 181 ASN A N 1
ATOM 1420 C CA . ASN A 1 181 ? 9.274 -12.018 12.775 1.00 89.12 181 ASN A CA 1
ATOM 1421 C C . ASN A 1 181 ? 8.491 -13.145 12.096 1.00 89.12 181 ASN A C 1
ATOM 1423 O O . ASN A 1 181 ? 9.110 -14.113 11.651 1.00 89.12 181 ASN A O 1
ATOM 1427 N N . LYS A 1 182 ? 7.165 -13.003 11.941 1.00 87.38 182 LYS A N 1
ATOM 1428 C CA . LYS A 1 182 ? 6.351 -13.949 11.158 1.00 87.38 182 LYS A CA 1
ATOM 1429 C C . LYS A 1 182 ? 6.846 -14.047 9.711 1.00 87.38 182 LYS A C 1
ATOM 1431 O O . LYS A 1 182 ? 6.923 -15.151 9.181 1.00 87.38 182 LYS A O 1
ATOM 1436 N N . TYR A 1 183 ? 7.229 -12.929 9.088 1.00 87.25 183 TYR A N 1
ATOM 1437 C CA . TYR A 1 183 ? 7.831 -12.946 7.751 1.00 87.25 183 TYR A CA 1
ATOM 1438 C C . TYR A 1 183 ? 9.211 -13.625 7.743 1.00 87.25 183 TYR A C 1
ATOM 1440 O O . TYR A 1 183 ? 9.459 -14.501 6.917 1.00 87.25 183 TYR A O 1
ATOM 1448 N N . TYR A 1 184 ? 10.102 -13.266 8.676 1.00 85.62 184 TYR A N 1
ATOM 1449 C CA . TYR A 1 184 ? 11.475 -13.791 8.719 1.00 85.62 184 TYR A CA 1
ATOM 1450 C C . TYR A 1 184 ? 11.564 -15.295 8.972 1.00 85.62 184 TYR A C 1
ATOM 1452 O O . TYR A 1 184 ? 12.476 -15.941 8.465 1.00 85.62 184 TYR A O 1
ATOM 1460 N N . GLN A 1 185 ? 10.639 -15.856 9.748 1.00 81.75 185 GLN A N 1
ATOM 1461 C CA . GLN A 1 185 ? 10.608 -17.290 10.045 1.00 81.75 185 GLN A CA 1
ATOM 1462 C C . GLN A 1 185 ? 10.115 -18.139 8.861 1.00 81.75 185 GLN A C 1
ATOM 1464 O O . GLN A 1 185 ? 10.130 -19.365 8.952 1.00 81.75 185 GLN A O 1
ATOM 1469 N N . GLY A 1 186 ? 9.714 -17.501 7.755 1.00 70.50 186 GLY A N 1
ATOM 1470 C CA . GLY A 1 186 ? 9.011 -18.147 6.658 1.00 70.50 186 GLY A CA 1
ATOM 1471 C C . GLY A 1 186 ? 7.574 -18.406 7.086 1.00 70.50 186 GLY A C 1
ATOM 1472 O O . GLY A 1 186 ? 7.303 -19.298 7.889 1.00 70.50 186 GLY A O 1
ATOM 1473 N N . VAL A 1 187 ? 6.641 -17.598 6.581 1.00 61.19 187 VAL A N 1
ATOM 1474 C CA . VAL A 1 187 ? 5.224 -17.749 6.920 1.00 61.19 187 VAL A CA 1
ATOM 1475 C C . VAL A 1 187 ? 4.779 -19.146 6.464 1.00 61.19 187 VAL A C 1
ATOM 1477 O O . VAL A 1 187 ? 4.640 -19.389 5.269 1.00 61.19 187 VAL A O 1
ATOM 1480 N N . GLN A 1 188 ? 4.555 -20.069 7.409 1.00 58.31 188 GLN A N 1
ATOM 1481 C CA . GLN A 1 188 ? 4.022 -21.414 7.121 1.00 58.31 188 GLN A CA 1
ATOM 1482 C C . GLN A 1 188 ? 2.642 -21.342 6.440 1.00 58.31 188 GLN A C 1
ATOM 1484 O O . GLN A 1 188 ? 2.230 -22.247 5.719 1.00 58.31 188 GLN A O 1
ATOM 1489 N N . TRP A 1 189 ? 1.957 -20.222 6.651 1.00 62.62 189 TRP A N 1
ATOM 1490 C CA . TRP A 1 189 ? 0.590 -19.939 6.258 1.00 62.62 189 TRP A CA 1
ATOM 1491 C C . TRP A 1 189 ? 0.535 -19.081 4.991 1.00 62.62 189 TRP A C 1
ATOM 1493 O O . TRP A 1 189 ? 0.684 -17.857 5.032 1.00 62.62 189 TRP A O 1
ATOM 1503 N N . THR A 1 190 ? 0.281 -19.711 3.848 1.00 68.56 190 THR A N 1
ATOM 1504 C CA . THR A 1 190 ? 0.210 -19.038 2.538 1.00 68.56 190 THR A CA 1
ATOM 1505 C C . THR A 1 190 ? -0.769 -17.857 2.503 1.00 68.56 190 THR A C 1
ATOM 1507 O O . THR A 1 190 ? -0.501 -16.868 1.827 1.00 68.56 190 THR A O 1
ATOM 1510 N N . PHE A 1 191 ? -1.862 -17.908 3.269 1.00 79.06 191 PHE A N 1
ATOM 1511 C CA . PHE A 1 191 ? -2.892 -16.862 3.309 1.00 79.06 191 PHE A CA 1
ATOM 1512 C C . PHE A 1 191 ? -2.481 -15.598 4.088 1.00 79.06 191 PHE A C 1
ATOM 1514 O O . PHE A 1 191 ? -2.975 -14.516 3.781 1.00 79.06 191 PHE A O 1
ATOM 1521 N N . LEU A 1 192 ? -1.558 -15.692 5.056 1.00 85.69 192 LEU A N 1
ATOM 1522 C CA . LEU A 1 192 ? -1.069 -14.525 5.811 1.00 85.69 192 LEU A CA 1
ATOM 1523 C C . LEU A 1 192 ? 0.043 -13.771 5.083 1.00 85.69 192 LEU A C 1
ATOM 1525 O O . LEU A 1 192 ? 0.283 -12.601 5.382 1.00 85.69 192 LEU A O 1
ATOM 1529 N N . LEU A 1 193 ? 0.722 -14.418 4.132 1.00 86.81 193 LEU A N 1
ATOM 1530 C CA . LEU A 1 193 ? 1.861 -13.821 3.441 1.00 86.81 193 LEU A CA 1
ATOM 1531 C C . LEU A 1 193 ? 1.474 -12.521 2.723 1.00 86.81 193 LEU A C 1
ATOM 1533 O O . LEU A 1 193 ? 2.190 -11.532 2.852 1.00 86.81 193 LEU A O 1
ATOM 1537 N N . GLY A 1 194 ? 0.336 -12.499 2.022 1.00 89.38 194 GLY A N 1
ATOM 1538 C CA . GLY A 1 194 ? -0.142 -11.313 1.304 1.00 89.38 194 GLY A CA 1
ATOM 1539 C C . GLY A 1 194 ? -0.339 -10.089 2.208 1.00 89.38 194 GLY A C 1
ATOM 1540 O O . GLY A 1 194 ? 0.335 -9.081 1.988 1.00 89.38 194 GLY A O 1
ATOM 1541 N N . PRO A 1 195 ? -1.182 -10.175 3.253 1.00 91.50 195 PRO A N 1
ATOM 1542 C CA . PRO A 1 195 ? -1.371 -9.092 4.219 1.00 91.50 195 PRO A CA 1
ATOM 1543 C C . PRO A 1 195 ? -0.074 -8.656 4.912 1.00 91.50 195 PRO A C 1
ATOM 1545 O O . PRO A 1 195 ? 0.175 -7.464 5.074 1.00 91.50 195 PRO A O 1
ATOM 1548 N N . ILE A 1 196 ? 0.791 -9.600 5.302 1.00 91.88 196 ILE A N 1
ATOM 1549 C CA . ILE A 1 196 ? 2.076 -9.275 5.945 1.00 91.88 196 ILE A CA 1
ATOM 1550 C C . ILE A 1 196 ? 2.973 -8.482 4.991 1.00 91.88 196 ILE A C 1
ATOM 1552 O O . ILE A 1 196 ? 3.581 -7.489 5.390 1.00 91.88 196 ILE A O 1
ATOM 1556 N N . VAL A 1 197 ? 3.047 -8.896 3.727 1.00 90.88 197 VAL A N 1
ATOM 1557 C CA . VAL A 1 197 ? 3.810 -8.189 2.696 1.00 90.88 197 VAL A CA 1
ATOM 1558 C C . VAL A 1 197 ? 3.247 -6.791 2.466 1.00 90.88 197 VAL A C 1
ATOM 1560 O O . VAL A 1 197 ? 4.020 -5.836 2.439 1.00 90.88 197 VAL A O 1
ATOM 1563 N N . GLU A 1 198 ? 1.924 -6.638 2.380 1.00 93.06 198 GLU A N 1
ATOM 1564 C CA . GLU A 1 198 ? 1.299 -5.319 2.248 1.00 93.06 198 GLU A CA 1
ATOM 1565 C C . GLU A 1 198 ? 1.604 -4.421 3.456 1.00 93.06 198 GLU A C 1
ATOM 1567 O O . GLU A 1 198 ? 1.899 -3.234 3.285 1.00 93.06 198 GLU A O 1
ATOM 1572 N N . TYR A 1 199 ? 1.614 -4.978 4.671 1.00 94.25 199 TYR A N 1
ATOM 1573 C CA . TYR A 1 199 ? 2.030 -4.264 5.877 1.00 94.25 199 TYR A CA 1
ATOM 1574 C C . TYR A 1 199 ? 3.477 -3.790 5.796 1.00 94.25 199 TYR A C 1
ATOM 1576 O O . TYR A 1 199 ? 3.745 -2.610 6.024 1.00 94.25 199 TYR A O 1
ATOM 1584 N N . ILE A 1 200 ? 4.403 -4.674 5.422 1.00 92.62 200 ILE A N 1
ATOM 1585 C CA . ILE A 1 200 ? 5.826 -4.344 5.290 1.00 92.62 200 ILE A CA 1
ATOM 1586 C C . ILE A 1 200 ? 6.031 -3.263 4.223 1.00 92.62 200 ILE A C 1
ATOM 1588 O O . ILE A 1 200 ? 6.686 -2.255 4.490 1.00 92.62 200 ILE A O 1
ATOM 1592 N N . THR A 1 201 ? 5.434 -3.427 3.042 1.00 91.81 201 THR A N 1
ATOM 1593 C CA . THR A 1 201 ? 5.516 -2.448 1.950 1.00 91.81 201 THR A CA 1
ATOM 1594 C C . THR A 1 201 ? 4.912 -1.101 2.357 1.00 91.81 201 THR A C 1
ATOM 1596 O O . THR A 1 201 ? 5.525 -0.060 2.115 1.00 91.81 201 THR A O 1
ATOM 1599 N N . THR A 1 202 ? 3.762 -1.095 3.038 1.00 92.31 202 THR A N 1
ATOM 1600 C CA . THR A 1 202 ? 3.135 0.132 3.557 1.00 92.31 202 THR A CA 1
ATOM 1601 C C . THR A 1 202 ? 4.034 0.821 4.583 1.00 92.31 202 THR A C 1
ATOM 1603 O O . THR A 1 202 ? 4.238 2.031 4.503 1.00 92.31 202 THR A O 1
ATOM 1606 N N . TYR A 1 203 ? 4.607 0.065 5.524 1.00 92.00 203 TYR A N 1
ATOM 1607 C CA . TYR A 1 203 ? 5.519 0.593 6.536 1.00 92.00 203 TYR A CA 1
ATOM 1608 C C . TYR A 1 203 ? 6.742 1.268 5.904 1.00 92.00 203 TYR A C 1
ATOM 1610 O O . TYR A 1 203 ? 7.050 2.413 6.233 1.00 92.00 203 TYR A O 1
ATOM 1618 N N . ILE A 1 204 ? 7.408 0.588 4.969 1.00 89.69 204 ILE A N 1
ATOM 1619 C CA . ILE A 1 204 ? 8.613 1.115 4.319 1.00 89.69 204 ILE A CA 1
ATOM 1620 C C . ILE A 1 204 ? 8.289 2.375 3.506 1.00 89.69 204 ILE A C 1
ATOM 1622 O O . ILE A 1 204 ? 9.039 3.349 3.563 1.00 89.69 204 ILE A O 1
ATOM 1626 N N . THR A 1 205 ? 7.158 2.374 2.796 1.00 87.88 205 THR A N 1
ATOM 1627 C CA . THR A 1 205 ? 6.738 3.495 1.941 1.00 87.88 205 THR A CA 1
ATOM 1628 C C . THR A 1 205 ? 6.357 4.732 2.757 1.00 87.88 205 THR A C 1
ATOM 1630 O O . THR A 1 205 ? 6.707 5.847 2.383 1.00 87.88 205 THR A O 1
ATOM 1633 N N . LEU A 1 206 ? 5.657 4.557 3.884 1.00 88.62 206 LEU A N 1
ATOM 1634 C CA . LEU A 1 206 ? 5.232 5.673 4.737 1.00 88.62 206 LEU A CA 1
ATOM 1635 C C . LEU A 1 206 ? 6.358 6.213 5.628 1.00 88.62 206 LEU A C 1
ATOM 1637 O O . LEU A 1 206 ? 6.366 7.401 5.948 1.00 88.62 206 LEU A O 1
ATOM 1641 N N . TYR A 1 207 ? 7.311 5.364 6.028 1.00 86.50 207 TYR A N 1
ATOM 1642 C CA . TYR A 1 207 ? 8.356 5.712 6.996 1.00 86.50 207 TYR A CA 1
ATOM 1643 C C . TYR A 1 207 ? 9.784 5.416 6.482 1.00 86.50 207 TYR A C 1
ATOM 1645 O O . TYR A 1 207 ? 10.566 4.754 7.174 1.00 86.50 207 TYR A O 1
ATOM 1653 N N . PRO A 1 208 ? 10.191 5.938 5.306 1.00 79.00 208 PRO A N 1
ATOM 1654 C CA . PRO A 1 208 ? 11.480 5.607 4.686 1.00 79.00 208 PRO A CA 1
ATOM 1655 C C . PRO A 1 208 ? 12.692 6.108 5.490 1.00 79.00 208 PRO A C 1
ATOM 1657 O O . PRO A 1 208 ? 13.756 5.494 5.459 1.00 79.00 208 PRO A O 1
ATOM 1660 N N . ASN A 1 209 ? 12.532 7.203 6.241 1.00 78.69 209 ASN A N 1
ATOM 1661 C CA . ASN A 1 209 ? 13.600 7.828 7.033 1.00 78.69 209 ASN A CA 1
ATOM 1662 C C . ASN A 1 209 ? 13.673 7.324 8.484 1.00 78.69 209 ASN A C 1
ATOM 1664 O O . ASN A 1 209 ? 14.503 7.801 9.257 1.00 78.69 209 ASN A O 1
ATOM 1668 N N . HIS A 1 210 ? 12.803 6.394 8.884 1.00 80.19 210 HIS A N 1
ATOM 1669 C CA . HIS A 1 210 ? 12.809 5.865 10.244 1.00 80.19 210 HIS A CA 1
ATOM 1670 C C . HIS A 1 210 ? 14.106 5.078 10.504 1.00 80.19 210 HIS A C 1
ATOM 1672 O O . HIS A 1 210 ? 14.524 4.258 9.684 1.00 80.19 210 HIS A O 1
ATOM 1678 N N . THR A 1 211 ? 14.752 5.298 11.651 1.00 71.00 211 THR A N 1
ATOM 1679 C CA . THR A 1 211 ? 16.065 4.713 11.997 1.00 71.00 211 THR A CA 1
ATOM 1680 C C . THR A 1 211 ? 16.080 3.187 11.909 1.00 71.00 211 THR A C 1
ATOM 1682 O O . THR A 1 211 ? 17.052 2.592 11.436 1.00 71.00 211 THR A O 1
ATOM 1685 N N . ASP A 1 212 ? 14.984 2.543 12.308 1.00 79.19 212 ASP A N 1
ATOM 1686 C CA . ASP A 1 212 ? 14.852 1.085 12.245 1.00 79.19 212 ASP A CA 1
ATOM 1687 C C . ASP A 1 212 ? 14.393 0.568 10.880 1.00 79.19 212 ASP A C 1
ATOM 1689 O O . ASP A 1 212 ? 14.579 -0.615 10.592 1.00 79.19 212 ASP A O 1
ATOM 1693 N N . CYS A 1 213 ? 13.892 1.437 9.994 1.00 80.00 213 CYS A N 1
ATOM 1694 C CA . CYS A 1 213 ? 13.517 1.046 8.635 1.00 80.00 213 CYS A CA 1
ATOM 1695 C C . CYS A 1 213 ? 14.750 0.564 7.866 1.00 80.00 213 CYS A C 1
ATOM 1697 O O . CYS A 1 213 ? 14.707 -0.490 7.243 1.00 80.00 213 CYS A O 1
ATOM 1699 N N . LEU A 1 214 ? 15.901 1.236 7.998 1.00 76.19 214 LEU A N 1
ATOM 1700 C CA . LEU A 1 214 ? 17.133 0.800 7.330 1.00 76.19 214 LEU A CA 1
ATOM 1701 C C . LEU A 1 214 ? 17.659 -0.542 7.871 1.00 76.19 214 LEU A C 1
ATOM 1703 O O . LEU A 1 214 ? 18.144 -1.376 7.103 1.00 76.19 214 LEU A O 1
ATOM 1707 N N . LYS A 1 215 ? 17.571 -0.780 9.187 1.00 82.50 215 LYS A N 1
ATOM 1708 C CA . LYS A 1 215 ? 17.959 -2.071 9.788 1.00 82.50 215 LYS A CA 1
ATOM 1709 C C . LYS A 1 215 ? 17.045 -3.190 9.291 1.00 82.50 215 LYS A C 1
ATOM 1711 O O . LYS A 1 215 ? 17.536 -4.215 8.821 1.00 82.50 215 LYS A O 1
ATOM 1716 N N . THR A 1 216 ? 15.739 -2.945 9.330 1.00 82.81 216 THR A N 1
ATOM 1717 C CA . THR A 1 216 ? 14.694 -3.846 8.836 1.00 82.81 216 THR A CA 1
ATOM 1718 C C . THR A 1 216 ? 14.894 -4.138 7.353 1.00 82.81 216 THR A C 1
ATOM 1720 O O . THR A 1 216 ? 14.957 -5.297 6.962 1.00 82.81 216 THR A O 1
ATOM 1723 N N . ALA A 1 217 ? 15.137 -3.113 6.537 1.00 83.06 217 ALA A N 1
ATOM 1724 C CA . ALA A 1 217 ? 15.412 -3.235 5.112 1.00 83.06 217 ALA A CA 1
ATOM 1725 C C . ALA A 1 217 ? 16.642 -4.106 4.824 1.00 83.06 217 ALA A C 1
ATOM 1727 O O . ALA A 1 217 ? 16.618 -4.929 3.913 1.00 83.06 217 ALA A O 1
ATOM 1728 N N . ASN A 1 218 ? 17.709 -3.987 5.620 1.00 83.06 218 ASN A N 1
ATOM 1729 C CA . ASN A 1 218 ? 18.891 -4.836 5.474 1.00 83.06 218 ASN A CA 1
ATOM 1730 C C . ASN A 1 218 ? 18.613 -6.305 5.830 1.00 83.06 218 ASN A C 1
ATOM 1732 O O . ASN A 1 218 ? 19.146 -7.200 5.168 1.00 83.06 218 ASN A O 1
ATOM 1736 N N . THR A 1 219 ? 17.806 -6.564 6.861 1.00 86.12 219 THR A N 1
ATOM 1737 C CA . THR A 1 219 ? 17.384 -7.924 7.234 1.00 86.12 219 THR A CA 1
ATOM 1738 C C . THR A 1 219 ? 16.454 -8.513 6.179 1.00 86.12 219 THR A C 1
ATOM 1740 O O . THR A 1 219 ? 16.727 -9.601 5.685 1.00 86.12 219 THR A O 1
ATOM 1743 N N . LEU A 1 220 ? 15.448 -7.760 5.728 1.00 85.50 220 LEU A N 1
ATOM 1744 C CA . LEU A 1 220 ? 14.568 -8.148 4.625 1.00 85.50 220 LEU A CA 1
ATOM 1745 C C . LEU A 1 220 ? 15.366 -8.461 3.360 1.00 85.50 220 LEU A C 1
ATOM 1747 O O . LEU A 1 220 ? 15.149 -9.495 2.742 1.00 85.50 220 LEU A O 1
ATOM 1751 N N . ASN A 1 221 ? 16.346 -7.626 3.008 1.00 85.00 221 ASN A N 1
ATOM 1752 C CA . ASN A 1 221 ? 17.195 -7.866 1.847 1.00 85.00 221 ASN A CA 1
ATOM 1753 C C . ASN A 1 221 ? 18.022 -9.163 1.997 1.00 85.00 221 ASN A C 1
ATOM 1755 O O . ASN A 1 221 ? 18.222 -9.871 1.014 1.00 85.00 221 ASN A O 1
ATOM 1759 N N . LYS A 1 222 ? 18.473 -9.529 3.212 1.00 85.00 222 LYS A N 1
ATOM 1760 C CA . LYS A 1 222 ? 19.101 -10.845 3.474 1.00 85.00 222 LYS A CA 1
ATOM 1761 C C . LYS A 1 222 ? 18.120 -11.988 3.224 1.00 85.00 222 LYS A C 1
ATOM 1763 O O . LYS A 1 222 ? 18.451 -12.877 2.447 1.00 85.00 222 LYS A O 1
ATOM 1768 N N . THR A 1 223 ? 16.936 -11.925 3.827 1.00 85.31 223 THR A N 1
ATOM 1769 C CA . THR A 1 223 ? 15.895 -12.950 3.679 1.00 85.31 223 THR A CA 1
ATOM 1770 C C . THR A 1 223 ? 15.495 -13.114 2.212 1.00 85.31 223 THR A C 1
ATOM 1772 O O . THR A 1 223 ? 15.489 -14.225 1.699 1.00 85.31 223 THR A O 1
ATOM 1775 N N . LEU A 1 224 ? 15.285 -12.015 1.481 1.00 86.00 224 LEU A N 1
ATOM 1776 C CA . LEU A 1 224 ? 14.980 -12.042 0.046 1.00 86.00 224 LEU A CA 1
ATOM 1777 C C . LEU A 1 224 ? 16.092 -12.705 -0.776 1.00 86.00 224 LEU A C 1
ATOM 1779 O O . LEU A 1 224 ? 15.801 -13.475 -1.685 1.00 86.00 224 LEU A O 1
ATOM 1783 N N . CYS A 1 225 ? 17.368 -12.456 -0.457 1.00 85.25 225 CYS A N 1
ATOM 1784 C CA . CYS A 1 225 ? 18.475 -13.139 -1.133 1.00 85.25 225 CYS A CA 1
ATOM 1785 C C . CYS A 1 225 ? 18.452 -14.655 -0.911 1.00 85.25 225 CYS A C 1
ATOM 1787 O O . CYS A 1 225 ? 18.884 -15.404 -1.781 1.00 85.25 225 CYS A O 1
ATOM 1789 N N . GLU A 1 226 ? 18.033 -15.112 0.266 1.00 84.50 226 GLU A N 1
ATOM 1790 C CA . GLU A 1 226 ? 17.913 -16.540 0.566 1.00 84.50 226 GLU A CA 1
ATOM 1791 C C . GLU A 1 226 ? 16.736 -17.155 -0.189 1.00 84.50 226 GLU A C 1
ATOM 1793 O O . GLU A 1 226 ? 16.913 -18.196 -0.817 1.00 84.50 226 GLU A O 1
ATOM 1798 N N . GLU A 1 227 ? 15.589 -16.473 -0.220 1.00 81.88 227 GLU A N 1
ATOM 1799 C CA . GLU A 1 227 ? 14.412 -16.895 -0.986 1.00 81.88 227 GLU A CA 1
ATOM 1800 C C . GLU A 1 227 ? 14.696 -16.971 -2.492 1.00 81.88 227 GLU A C 1
ATOM 1802 O O . GLU A 1 227 ? 14.388 -17.973 -3.131 1.00 81.88 227 GLU A O 1
ATOM 1807 N N . PHE A 1 228 ? 15.363 -15.966 -3.069 1.00 83.62 228 PHE A N 1
ATOM 1808 C CA . PHE A 1 228 ? 15.674 -15.932 -4.505 1.00 83.62 228 PHE A CA 1
ATOM 1809 C C . PHE A 1 228 ? 16.691 -16.995 -4.934 1.00 83.62 228 PHE A C 1
ATOM 1811 O O . PHE A 1 228 ? 16.713 -17.386 -6.099 1.00 83.62 228 PHE A O 1
ATOM 1818 N N . ARG A 1 229 ? 17.541 -17.478 -4.016 1.00 82.56 229 ARG A N 1
ATOM 1819 C CA . ARG A 1 229 ? 18.475 -18.581 -4.300 1.00 82.56 229 ARG A CA 1
ATOM 1820 C C . ARG A 1 229 ? 17.800 -19.947 -4.311 1.00 82.56 229 ARG A C 1
ATOM 1822 O O . ARG A 1 229 ? 18.395 -20.893 -4.827 1.00 82.56 229 ARG A O 1
ATOM 1829 N N . ARG A 1 230 ? 16.602 -20.084 -3.736 1.00 79.31 230 ARG A N 1
ATOM 1830 C CA . ARG A 1 230 ? 15.872 -21.354 -3.775 1.00 79.31 230 ARG A CA 1
ATOM 1831 C C . ARG A 1 230 ? 15.466 -21.644 -5.221 1.00 79.31 230 ARG A C 1
ATOM 1833 O O . ARG A 1 230 ? 14.959 -20.774 -5.930 1.00 79.31 230 ARG A O 1
ATOM 1840 N N . ALA A 1 231 ? 15.738 -22.869 -5.672 1.00 50.34 231 ALA A N 1
ATOM 1841 C CA . ALA A 1 231 ? 15.417 -23.305 -7.027 1.00 50.34 231 ALA A CA 1
ATOM 1842 C C . ALA A 1 231 ? 13.917 -23.096 -7.312 1.00 50.34 231 ALA A C 1
ATOM 1844 O O . ALA A 1 231 ? 13.085 -23.361 -6.449 1.00 50.34 231 ALA A O 1
ATOM 1845 N N . ASN A 1 232 ? 13.588 -22.639 -8.524 1.00 62.84 232 ASN A N 1
ATOM 1846 C CA . ASN A 1 232 ? 12.230 -22.334 -9.006 1.00 62.84 232 ASN A CA 1
ATOM 1847 C C . ASN A 1 232 ? 11.590 -21.023 -8.522 1.00 62.84 232 ASN A C 1
ATOM 1849 O O . ASN A 1 232 ? 10.377 -20.884 -8.649 1.00 62.84 232 ASN A O 1
ATOM 1853 N N . PHE A 1 233 ? 12.365 -20.024 -8.076 1.00 67.50 233 PHE A N 1
ATOM 1854 C CA . PHE A 1 233 ? 11.826 -18.688 -7.773 1.00 67.50 233 PHE A CA 1
ATOM 1855 C C . PHE A 1 233 ? 10.894 -18.154 -8.877 1.00 67.50 233 PHE A C 1
ATOM 1857 O O . PHE A 1 233 ? 9.775 -17.742 -8.608 1.00 67.50 233 PHE A O 1
ATOM 1864 N N . ILE A 1 234 ? 11.289 -18.242 -10.145 1.00 66.56 234 ILE A N 1
ATOM 1865 C CA . ILE A 1 234 ? 10.498 -17.715 -11.273 1.00 66.56 234 ILE A CA 1
ATOM 1866 C C . ILE A 1 234 ? 9.096 -18.356 -11.371 1.00 66.56 234 ILE A C 1
ATOM 1868 O O . ILE A 1 234 ? 8.164 -17.709 -11.843 1.00 66.56 234 ILE A O 1
ATOM 1872 N N . HIS A 1 235 ? 8.934 -19.589 -10.885 1.00 69.12 235 HIS A N 1
ATOM 1873 C CA . HIS A 1 235 ? 7.682 -20.352 -10.928 1.00 69.12 235 HIS A CA 1
ATOM 1874 C C . HIS A 1 235 ? 7.002 -20.495 -9.559 1.00 69.12 235 HIS A C 1
ATOM 1876 O O . HIS A 1 235 ? 6.030 -21.233 -9.444 1.00 69.12 235 HIS A O 1
ATOM 1882 N N . ASN A 1 236 ? 7.508 -19.828 -8.520 1.00 73.44 236 ASN A N 1
ATOM 1883 C CA . ASN A 1 236 ? 6.913 -19.876 -7.191 1.00 73.44 236 ASN A CA 1
ATOM 1884 C C . ASN A 1 236 ? 5.753 -18.870 -7.090 1.00 73.44 236 ASN A C 1
ATOM 1886 O O . ASN A 1 236 ? 5.918 -17.688 -7.395 1.00 73.44 236 ASN A O 1
ATOM 1890 N N . ASP A 1 237 ? 4.601 -19.318 -6.592 1.00 72.75 237 ASP A N 1
ATOM 1891 C CA . ASP A 1 237 ? 3.418 -18.484 -6.347 1.00 72.75 237 ASP A CA 1
ATOM 1892 C C . ASP A 1 237 ? 3.691 -17.328 -5.367 1.00 72.75 237 ASP A C 1
ATOM 1894 O O . ASP A 1 237 ? 3.002 -16.307 -5.388 1.00 72.75 237 ASP A O 1
ATOM 1898 N N . GLN A 1 238 ? 4.725 -17.451 -4.528 1.00 76.12 238 GLN A N 1
ATOM 1899 C CA . GLN A 1 238 ? 5.112 -16.435 -3.545 1.00 76.12 238 GLN A CA 1
ATOM 1900 C C . GLN A 1 238 ? 5.984 -15.308 -4.122 1.00 76.12 238 GLN A C 1
ATOM 1902 O O . GLN A 1 238 ? 6.121 -14.238 -3.524 1.00 76.12 238 GLN A O 1
ATOM 1907 N N . THR A 1 239 ? 6.548 -15.505 -5.312 1.00 80.50 239 THR A N 1
ATOM 1908 C CA . THR A 1 239 ? 7.466 -14.566 -5.971 1.00 80.50 239 THR A CA 1
ATOM 1909 C C . THR A 1 239 ? 6.930 -13.148 -6.118 1.00 80.50 239 THR A C 1
ATOM 1911 O O . THR A 1 239 ? 7.665 -12.211 -5.796 1.00 80.50 239 THR A O 1
ATOM 1914 N N . PRO A 1 240 ? 5.665 -12.930 -6.521 1.00 83.81 240 PRO A N 1
ATOM 1915 C CA . PRO A 1 240 ? 5.095 -11.592 -6.579 1.00 83.81 240 PRO A CA 1
ATOM 1916 C C . PRO A 1 240 ? 5.215 -10.797 -5.278 1.00 83.81 240 PRO A C 1
ATOM 1918 O O . PRO A 1 240 ? 5.479 -9.597 -5.323 1.00 83.81 240 PRO A O 1
ATOM 1921 N N . TYR A 1 241 ? 5.044 -11.456 -4.131 1.00 84.94 241 TYR A N 1
ATOM 1922 C CA . TYR A 1 241 ? 5.092 -10.801 -2.828 1.00 84.94 241 TYR A CA 1
ATOM 1923 C C . TYR A 1 241 ? 6.512 -10.353 -2.486 1.00 84.94 241 TYR A C 1
ATOM 1925 O O . TYR A 1 241 ? 6.739 -9.203 -2.117 1.00 84.94 241 TYR A O 1
ATOM 1933 N N . HIS A 1 242 ? 7.491 -11.233 -2.689 1.00 87.19 242 HIS A N 1
ATOM 1934 C CA . HIS A 1 242 ? 8.897 -10.909 -2.458 1.00 87.19 242 HIS A CA 1
ATOM 1935 C C . HIS A 1 242 ? 9.402 -9.794 -3.385 1.00 87.19 242 HIS A C 1
ATOM 1937 O O . HIS A 1 242 ? 10.169 -8.931 -2.956 1.00 87.19 242 HIS A O 1
ATOM 1943 N N . ILE A 1 243 ? 8.935 -9.772 -4.638 1.00 88.69 243 ILE A N 1
ATOM 1944 C CA . ILE A 1 243 ? 9.244 -8.705 -5.597 1.00 88.69 243 ILE A CA 1
ATOM 1945 C C . ILE A 1 243 ? 8.626 -7.364 -5.174 1.00 88.69 243 ILE A C 1
ATOM 1947 O O . ILE A 1 243 ? 9.298 -6.340 -5.276 1.00 88.69 243 ILE A O 1
ATOM 1951 N N . SER A 1 244 ? 7.404 -7.364 -4.632 1.00 89.00 244 SER A N 1
ATOM 1952 C CA . SER A 1 244 ? 6.767 -6.152 -4.093 1.00 89.00 244 SER A CA 1
ATOM 1953 C C . SER A 1 244 ? 7.527 -5.574 -2.896 1.00 89.00 244 SER A C 1
ATOM 1955 O O . SER A 1 244 ? 7.688 -4.360 -2.786 1.00 89.00 244 SER A O 1
ATOM 1957 N N . ILE A 1 245 ? 8.037 -6.426 -1.997 1.00 89.25 245 ILE A N 1
ATOM 1958 C CA . ILE A 1 245 ? 8.892 -5.953 -0.898 1.00 89.25 245 ILE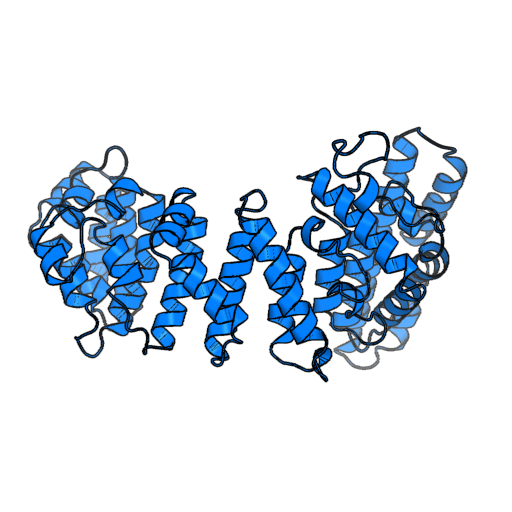 A CA 1
ATOM 1959 C C . ILE A 1 245 ? 10.156 -5.332 -1.483 1.00 89.25 245 ILE A C 1
ATOM 1961 O O . ILE A 1 245 ? 10.515 -4.218 -1.108 1.00 89.25 245 ILE A O 1
ATOM 1965 N N . LEU A 1 246 ? 10.805 -6.019 -2.427 1.00 90.00 246 LEU A N 1
ATOM 1966 C CA . LEU A 1 246 ? 12.045 -5.555 -3.036 1.00 90.00 246 LEU A CA 1
ATOM 1967 C C . LEU A 1 246 ? 11.912 -4.163 -3.672 1.00 90.00 246 LEU A C 1
ATOM 1969 O O . LEU A 1 246 ? 12.802 -3.339 -3.466 1.00 90.00 246 LEU A O 1
ATOM 1973 N N . SER A 1 247 ? 10.828 -3.893 -4.409 1.00 90.19 247 SER A N 1
ATOM 1974 C CA . SER A 1 247 ? 10.625 -2.588 -5.057 1.00 90.19 247 SER A CA 1
ATOM 1975 C C . SER A 1 247 ? 10.343 -1.461 -4.060 1.00 90.19 247 SER A C 1
ATOM 1977 O O . SER A 1 247 ? 10.778 -0.325 -4.267 1.00 90.19 247 SER A O 1
ATOM 1979 N N . SER A 1 248 ? 9.720 -1.793 -2.925 1.00 89.44 248 SER A N 1
ATOM 1980 C CA . SER A 1 248 ? 9.454 -0.837 -1.846 1.00 89.44 248 SER A CA 1
ATOM 1981 C C . SER A 1 248 ? 10.684 -0.479 -1.005 1.00 89.44 248 SER A C 1
ATOM 1983 O O . SER A 1 248 ? 10.687 0.563 -0.356 1.00 89.44 248 SER A O 1
ATOM 1985 N N . LEU A 1 249 ? 11.747 -1.298 -1.008 1.00 89.19 249 LEU A N 1
ATOM 1986 C CA . LEU A 1 249 ? 12.933 -1.042 -0.185 1.00 89.19 249 LEU A CA 1
ATOM 1987 C C . LEU A 1 249 ? 13.629 0.282 -0.570 1.00 89.19 249 LEU A C 1
ATOM 1989 O O . LEU A 1 249 ? 13.741 0.610 -1.759 1.00 89.19 249 LEU A O 1
ATOM 1993 N N . PRO A 1 250 ? 14.192 1.019 0.411 1.00 86.69 250 PRO A N 1
ATOM 1994 C CA . PRO A 1 250 ? 15.049 2.161 0.119 1.00 86.69 250 PRO A CA 1
ATOM 1995 C C . PRO A 1 250 ? 16.234 1.708 -0.736 1.00 86.69 250 PRO A C 1
ATOM 1997 O O . PRO A 1 250 ? 16.909 0.723 -0.411 1.00 86.69 250 PRO A O 1
ATOM 2000 N N . ARG A 1 251 ? 16.541 2.436 -1.812 1.00 86.62 251 ARG A N 1
ATOM 2001 C CA . ARG A 1 251 ? 17.579 2.052 -2.787 1.00 86.62 251 ARG A CA 1
ATOM 2002 C C . ARG A 1 251 ? 18.950 1.984 -2.112 1.00 86.62 251 ARG A C 1
ATOM 2004 O O . ARG A 1 251 ? 19.790 1.147 -2.443 1.00 86.62 251 ARG A O 1
ATOM 2011 N N . LYS A 1 252 ? 19.147 2.778 -1.058 1.00 80.62 252 LYS A N 1
ATOM 2012 C CA . LYS A 1 252 ? 20.325 2.725 -0.179 1.00 80.62 252 LYS A CA 1
ATOM 2013 C C . LYS A 1 252 ? 20.532 1.361 0.490 1.00 80.62 252 LYS A C 1
ATOM 2015 O O . LYS A 1 252 ? 21.675 0.936 0.634 1.00 80.62 252 LYS A O 1
ATOM 2020 N N . ALA A 1 253 ? 19.461 0.660 0.869 1.00 82.62 253 ALA A N 1
ATOM 2021 C CA . ALA A 1 253 ? 19.530 -0.665 1.496 1.00 82.62 253 ALA A CA 1
ATOM 2022 C C . ALA A 1 253 ? 19.836 -1.788 0.485 1.00 82.62 253 ALA A C 1
ATOM 2024 O O . ALA A 1 253 ? 20.355 -2.848 0.848 1.00 82.62 253 ALA A O 1
ATOM 2025 N N . LEU A 1 254 ? 19.549 -1.555 -0.799 1.00 84.31 254 LEU A N 1
ATOM 2026 C CA . LEU A 1 254 ? 19.849 -2.492 -1.888 1.00 84.31 254 LEU A CA 1
ATOM 2027 C C . LEU A 1 254 ? 21.337 -2.474 -2.283 1.00 84.31 254 LEU A C 1
ATOM 2029 O O . LEU A 1 254 ? 21.850 -3.434 -2.861 1.00 84.31 254 LEU A O 1
ATOM 2033 N N . MET A 1 255 ? 22.069 -1.416 -1.923 1.00 76.12 255 MET A N 1
ATOM 2034 C CA . MET A 1 255 ? 23.493 -1.237 -2.220 1.00 76.12 255 MET A CA 1
ATOM 2035 C C . MET A 1 255 ? 24.394 -2.079 -1.304 1.00 76.12 255 MET A C 1
ATOM 2037 O O . MET A 1 255 ? 25.120 -1.567 -0.450 1.00 76.12 255 MET A O 1
ATOM 2041 N N . ARG A 1 256 ? 24.394 -3.402 -1.502 1.00 70.94 256 ARG A N 1
ATOM 2042 C CA . ARG A 1 256 ? 25.233 -4.337 -0.736 1.00 70.94 256 ARG A CA 1
ATOM 2043 C C . ARG A 1 256 ? 26.592 -4.609 -1.395 1.00 70.94 256 ARG A C 1
ATOM 2045 O O . ARG A 1 256 ? 26.748 -4.571 -2.622 1.00 70.94 256 ARG A O 1
ATOM 2052 N N . LYS A 1 257 ? 27.593 -4.895 -0.555 1.00 68.38 257 LYS A N 1
ATOM 2053 C CA . LYS A 1 257 ? 28.896 -5.457 -0.940 1.00 68.38 257 LYS A CA 1
ATOM 2054 C C . LYS A 1 257 ? 29.067 -6.819 -0.232 1.00 68.38 257 LYS A C 1
ATOM 2056 O O . LYS A 1 257 ? 28.807 -6.870 0.972 1.00 68.38 257 LYS A O 1
ATOM 2061 N N . PRO A 1 258 ? 29.469 -7.900 -0.930 1.00 74.94 258 PRO A N 1
ATOM 2062 C CA . PRO A 1 258 ? 29.695 -8.003 -2.380 1.00 74.94 258 PRO A CA 1
ATOM 2063 C C . PRO A 1 258 ? 28.377 -7.985 -3.185 1.00 74.94 258 PRO A C 1
ATOM 2065 O O . PRO A 1 258 ? 27.318 -8.306 -2.649 1.00 74.94 258 PRO A O 1
ATOM 2068 N N . TRP A 1 259 ? 28.432 -7.591 -4.467 1.00 76.31 259 TRP A N 1
ATOM 2069 C CA . TRP A 1 259 ? 27.241 -7.527 -5.338 1.00 76.31 259 TRP A CA 1
ATOM 2070 C C . TRP A 1 259 ? 26.592 -8.895 -5.559 1.00 76.31 259 TRP A C 1
ATOM 2072 O O . TRP A 1 259 ? 25.376 -8.964 -5.621 1.00 76.31 259 TRP A O 1
ATOM 2082 N N . SER A 1 260 ? 27.377 -9.975 -5.568 1.00 73.38 260 SER A N 1
ATOM 2083 C CA . SER A 1 260 ? 26.893 -11.366 -5.626 1.00 73.38 260 SER A CA 1
ATOM 2084 C C . SER A 1 260 ? 25.985 -11.763 -4.454 1.00 73.38 260 SER A C 1
ATOM 2086 O O . SER A 1 260 ? 25.267 -12.762 -4.507 1.00 73.38 260 SER A O 1
ATOM 2088 N N . SER A 1 261 ? 26.011 -10.979 -3.375 1.00 75.06 261 SER A N 1
ATOM 2089 C CA . SER A 1 261 ? 25.123 -11.127 -2.224 1.00 75.06 261 SER A CA 1
ATOM 2090 C C . SER A 1 261 ? 23.955 -10.140 -2.247 1.00 75.06 261 SER A C 1
ATOM 2092 O O . SER A 1 261 ? 23.286 -9.985 -1.228 1.00 75.06 261 SER A O 1
ATOM 2094 N N . SER A 1 262 ? 23.741 -9.438 -3.363 1.00 82.25 262 SER A N 1
ATOM 2095 C CA . SER A 1 262 ? 22.598 -8.553 -3.581 1.00 82.25 262 SER A CA 1
ATOM 2096 C C . SER A 1 262 ? 21.432 -9.336 -4.170 1.00 82.25 262 SER A C 1
ATOM 2098 O O . SER A 1 262 ? 21.617 -10.113 -5.107 1.00 82.25 262 SER A O 1
ATOM 2100 N N . SER A 1 263 ? 20.226 -9.072 -3.681 1.00 83.00 263 SER A N 1
ATOM 2101 C CA . SER A 1 263 ? 18.980 -9.639 -4.208 1.00 83.00 263 SER A CA 1
ATOM 2102 C C . SER A 1 263 ? 18.782 -9.286 -5.682 1.00 83.00 263 SER A C 1
ATOM 2104 O O . SER A 1 263 ? 18.360 -10.130 -6.462 1.00 83.00 263 SER A O 1
ATOM 2106 N N . LEU A 1 264 ? 19.202 -8.084 -6.088 1.00 84.69 264 LEU A N 1
ATOM 2107 C CA . LEU A 1 264 ? 19.155 -7.630 -7.480 1.00 84.69 264 LEU A CA 1
ATOM 2108 C C . LEU A 1 264 ? 20.057 -8.442 -8.413 1.00 84.69 264 LEU A C 1
ATOM 2110 O O . LEU A 1 264 ? 19.706 -8.632 -9.568 1.00 84.69 264 LEU A O 1
ATOM 2114 N N . SER A 1 265 ? 21.192 -8.951 -7.922 1.00 83.38 265 SER A N 1
ATOM 2115 C CA . SER A 1 265 ? 22.105 -9.756 -8.748 1.00 83.38 265 SER A CA 1
ATOM 2116 C C . SER A 1 265 ? 21.533 -11.126 -9.118 1.00 83.38 265 SER A C 1
ATOM 2118 O O . SER A 1 265 ? 21.982 -11.741 -10.080 1.00 83.38 265 SER A O 1
ATOM 2120 N N . LEU A 1 266 ? 20.549 -11.600 -8.350 1.00 83.31 266 LEU A N 1
ATOM 2121 C CA . LEU A 1 266 ? 19.876 -12.878 -8.569 1.00 83.31 266 LEU A CA 1
ATOM 2122 C C . LEU A 1 266 ? 18.712 -12.748 -9.561 1.00 83.31 266 LEU A C 1
ATOM 2124 O O . LEU A 1 266 ? 18.236 -13.754 -10.080 1.00 83.31 266 LEU A O 1
ATOM 2128 N N . LEU A 1 267 ? 18.258 -11.521 -9.840 1.00 83.50 267 LEU A N 1
ATOM 2129 C CA . LEU A 1 267 ? 17.215 -11.257 -10.824 1.00 83.50 267 LEU A CA 1
ATOM 2130 C C . LEU A 1 267 ? 17.836 -11.211 -12.219 1.00 83.50 267 LEU A C 1
ATOM 2132 O O . LEU A 1 267 ? 18.406 -10.205 -12.639 1.00 83.50 267 LEU A O 1
ATOM 2136 N N . THR A 1 268 ? 17.731 -12.320 -12.947 1.00 80.06 268 THR A N 1
ATOM 2137 C CA . THR A 1 268 ? 18.225 -12.397 -14.324 1.00 80.06 268 THR A CA 1
ATOM 2138 C C . THR A 1 268 ? 17.250 -11.754 -15.304 1.00 80.06 268 THR A C 1
ATOM 2140 O O . THR A 1 268 ? 16.038 -11.931 -15.191 1.00 80.06 268 THR A O 1
ATOM 2143 N N . THR A 1 269 ? 17.774 -11.070 -16.318 1.00 80.94 269 THR A N 1
ATOM 2144 C CA . THR A 1 269 ? 16.977 -10.488 -17.408 1.00 80.94 269 THR A CA 1
ATOM 2145 C C . THR A 1 269 ? 16.651 -11.498 -18.502 1.00 80.94 269 THR A C 1
ATOM 2147 O O . THR A 1 269 ? 15.668 -11.317 -19.209 1.00 80.94 269 THR A O 1
ATOM 2150 N N . GLN A 1 270 ? 17.419 -12.585 -18.613 1.00 82.12 270 GLN A N 1
ATOM 2151 C CA . GLN A 1 270 ? 17.253 -13.600 -19.655 1.00 82.12 270 GLN A CA 1
ATOM 2152 C C . GLN A 1 270 ? 15.958 -14.411 -19.498 1.00 82.12 270 GLN A C 1
ATOM 2154 O O . GLN A 1 270 ? 15.192 -14.545 -20.449 1.00 82.12 270 GLN A O 1
ATOM 2159 N N . VAL A 1 271 ? 15.694 -14.929 -18.294 1.00 80.94 271 VAL A N 1
ATOM 2160 C CA . VAL A 1 271 ? 14.444 -15.615 -17.941 1.00 80.94 271 VAL A CA 1
ATOM 2161 C C . VAL A 1 271 ? 13.800 -14.805 -16.826 1.00 80.94 271 VAL A C 1
ATOM 2163 O O . VAL A 1 271 ? 14.296 -14.786 -15.702 1.00 80.94 271 VAL A O 1
ATOM 2166 N N . THR A 1 272 ? 12.743 -14.066 -17.153 1.00 85.19 272 THR A N 1
ATOM 2167 C CA . THR A 1 272 ? 12.137 -13.094 -16.237 1.00 85.19 272 THR A CA 1
ATOM 2168 C C . THR A 1 272 ? 10.616 -13.114 -16.319 1.00 85.19 272 THR A C 1
ATOM 2170 O O . THR A 1 272 ? 10.032 -13.728 -17.211 1.00 85.19 272 THR A O 1
ATOM 2173 N N . THR A 1 273 ? 9.970 -12.442 -15.370 1.00 88.50 273 THR A N 1
ATOM 2174 C CA . THR A 1 273 ? 8.515 -12.265 -15.332 1.00 88.50 273 THR A CA 1
ATOM 2175 C C . THR A 1 273 ? 8.163 -10.782 -15.472 1.00 88.50 273 THR A C 1
ATOM 2177 O O . THR A 1 273 ? 8.978 -9.926 -15.113 1.00 88.50 273 THR A O 1
ATOM 2180 N N . PRO A 1 274 ? 6.939 -10.439 -15.919 1.00 90.69 274 PRO A N 1
ATOM 2181 C CA . PRO A 1 274 ? 6.506 -9.044 -16.020 1.00 90.69 274 PRO A CA 1
ATOM 2182 C C . PRO A 1 274 ? 6.692 -8.262 -14.711 1.00 90.69 274 PRO A C 1
ATOM 2184 O O . PRO A 1 274 ? 7.166 -7.130 -14.717 1.00 90.69 274 PRO A O 1
ATOM 2187 N N . LYS A 1 275 ? 6.396 -8.891 -13.563 1.00 88.38 275 LYS A N 1
ATOM 2188 C CA . LYS A 1 275 ? 6.532 -8.271 -12.234 1.00 88.38 275 LYS A CA 1
ATOM 2189 C C . LYS A 1 275 ? 7.980 -7.934 -11.882 1.00 88.38 275 LYS A C 1
ATOM 2191 O O . LYS A 1 275 ? 8.223 -6.886 -11.296 1.00 88.38 275 LYS A O 1
ATOM 2196 N N . VAL A 1 276 ? 8.935 -8.788 -12.258 1.00 90.31 276 VAL A N 1
ATOM 2197 C CA . VAL A 1 276 ? 10.367 -8.514 -12.055 1.00 90.31 276 VAL A CA 1
ATOM 2198 C C . VAL A 1 276 ? 10.793 -7.298 -12.874 1.00 90.31 276 VAL A C 1
ATOM 2200 O O . VAL A 1 276 ? 11.470 -6.425 -12.341 1.00 90.31 276 VAL A O 1
ATOM 2203 N N . LEU A 1 277 ? 10.360 -7.195 -14.135 1.00 91.62 277 LEU A N 1
ATOM 2204 C CA . LEU A 1 277 ? 10.675 -6.038 -14.978 1.00 91.62 277 LEU A CA 1
ATOM 2205 C C . LEU A 1 277 ? 10.061 -4.743 -14.436 1.00 91.62 277 LEU A C 1
ATOM 2207 O O . LEU A 1 277 ? 10.767 -3.742 -14.358 1.00 91.62 277 LEU A O 1
ATOM 2211 N N . TYR A 1 278 ? 8.801 -4.761 -13.989 1.00 93.00 278 TYR A N 1
ATOM 2212 C CA . TYR A 1 278 ? 8.186 -3.595 -13.343 1.00 93.00 278 TYR A CA 1
ATOM 2213 C C . TYR A 1 278 ? 8.911 -3.183 -12.057 1.00 93.00 278 TYR A C 1
ATOM 2215 O O . TYR A 1 278 ? 9.168 -2.000 -11.856 1.00 93.00 278 TYR A O 1
ATOM 2223 N N . ALA A 1 279 ? 9.303 -4.141 -11.216 1.00 90.88 279 ALA A N 1
ATOM 2224 C CA . ALA A 1 279 ? 10.053 -3.841 -10.000 1.00 90.88 279 ALA A CA 1
ATOM 2225 C C . ALA A 1 279 ? 11.446 -3.273 -10.302 1.00 90.88 279 ALA A C 1
ATOM 2227 O O . ALA A 1 279 ? 11.859 -2.302 -9.676 1.00 90.88 279 ALA A O 1
ATOM 2228 N N . LEU A 1 280 ? 12.169 -3.829 -11.280 1.00 92.38 280 LEU A N 1
ATOM 2229 C CA . LEU A 1 280 ? 13.457 -3.274 -11.705 1.00 92.38 280 LEU A CA 1
ATOM 2230 C C . LEU A 1 280 ? 13.292 -1.867 -12.295 1.00 92.38 280 LEU A C 1
ATOM 2232 O O . LEU A 1 280 ? 14.121 -1.001 -12.022 1.00 92.38 280 LEU A O 1
ATOM 2236 N N . ALA A 1 281 ? 12.217 -1.627 -13.052 1.00 92.12 281 ALA A N 1
ATOM 2237 C CA . ALA A 1 281 ? 11.886 -0.311 -13.590 1.00 92.12 281 ALA A CA 1
ATOM 2238 C C . ALA A 1 281 ? 11.697 0.714 -12.461 1.00 92.12 281 ALA A C 1
ATOM 2240 O O . ALA A 1 281 ? 12.329 1.765 -12.484 1.00 92.12 281 ALA A O 1
ATOM 2241 N N . GLU A 1 282 ? 10.908 0.369 -11.439 1.00 91.31 282 GLU A N 1
ATOM 2242 C CA . GLU A 1 282 ? 10.651 1.212 -10.265 1.00 91.31 282 GLU A CA 1
ATOM 2243 C C . GLU A 1 282 ? 11.925 1.464 -9.435 1.00 91.31 282 GLU A C 1
ATOM 2245 O O . GLU A 1 282 ? 12.179 2.572 -8.951 1.00 91.31 282 GLU A O 1
ATOM 2250 N N . ILE A 1 283 ? 12.762 0.439 -9.258 1.00 91.38 283 ILE A N 1
ATOM 2251 C CA . ILE A 1 283 ? 14.009 0.544 -8.488 1.00 91.38 283 ILE A CA 1
ATOM 2252 C C . ILE A 1 283 ? 15.008 1.466 -9.191 1.00 91.38 283 ILE A C 1
ATOM 2254 O O . ILE A 1 283 ? 15.632 2.291 -8.521 1.00 91.38 283 ILE A O 1
ATOM 2258 N N . PHE A 1 284 ? 15.163 1.334 -10.512 1.00 91.75 284 PHE A N 1
ATOM 2259 C CA . PHE A 1 284 ? 16.152 2.082 -11.291 1.00 91.75 284 PHE A CA 1
ATOM 2260 C C . PHE A 1 284 ? 15.692 3.477 -11.714 1.00 91.75 284 PHE A C 1
ATOM 2262 O O . PHE A 1 284 ? 16.545 4.356 -11.850 1.00 91.75 284 PHE A O 1
ATOM 2269 N N . SER A 1 285 ? 14.388 3.720 -11.882 1.00 89.44 285 SER A N 1
ATOM 2270 C CA . SER A 1 285 ? 13.888 5.075 -12.135 1.00 89.44 285 SER A CA 1
ATOM 2271 C C . SER A 1 285 ? 14.195 5.993 -10.950 1.00 89.44 285 SER A C 1
ATOM 2273 O O . SER A 1 285 ? 14.665 7.111 -11.137 1.00 89.44 285 SER A O 1
ATOM 2275 N N . GLY A 1 286 ? 14.015 5.487 -9.725 1.00 82.56 286 GLY A N 1
ATOM 2276 C CA . GLY A 1 286 ? 14.107 6.289 -8.508 1.00 82.56 286 GLY A CA 1
ATOM 2277 C C . GLY A 1 286 ? 12.891 7.200 -8.318 1.00 82.56 286 GLY A C 1
ATOM 2278 O O . GLY A 1 286 ? 11.963 7.200 -9.128 1.00 82.56 286 GLY A O 1
ATOM 2279 N N . ASP A 1 287 ? 12.899 7.955 -7.219 1.00 78.25 287 ASP A N 1
ATOM 2280 C CA . ASP A 1 287 ? 11.843 8.905 -6.857 1.00 78.25 287 ASP A CA 1
ATOM 2281 C C . ASP A 1 287 ? 12.372 10.345 -6.927 1.00 78.25 287 ASP A C 1
ATOM 2283 O O . ASP A 1 287 ? 13.356 10.696 -6.261 1.00 78.25 287 ASP A O 1
ATOM 2287 N N . ALA A 1 288 ? 11.697 11.186 -7.716 1.00 67.00 288 ALA A N 1
ATOM 2288 C CA . ALA A 1 288 ? 12.022 12.601 -7.881 1.00 67.00 288 ALA A CA 1
ATOM 2289 C C . ALA A 1 288 ? 11.948 13.383 -6.558 1.00 67.00 288 ALA A C 1
ATOM 2291 O O . ALA A 1 288 ? 12.666 14.369 -6.392 1.00 67.00 288 ALA A O 1
ATOM 2292 N N . ALA A 1 289 ? 11.107 12.951 -5.611 1.00 72.19 289 ALA A N 1
ATOM 2293 C CA . ALA A 1 289 ? 10.916 13.643 -4.338 1.00 72.19 289 ALA A CA 1
ATOM 2294 C C . ALA A 1 289 ? 12.140 13.550 -3.409 1.00 72.19 289 ALA A C 1
ATOM 2296 O O . ALA A 1 289 ? 12.322 14.401 -2.537 1.00 72.19 289 ALA A O 1
ATOM 2297 N N . SER A 1 290 ? 13.005 12.545 -3.598 1.00 76.94 290 SER A N 1
ATOM 2298 C CA . SER A 1 290 ? 14.193 12.326 -2.772 1.00 76.94 290 SER A CA 1
ATOM 2299 C C . SER A 1 290 ? 15.457 12.240 -3.637 1.00 76.94 290 SER A C 1
ATOM 2301 O O . SER A 1 290 ? 15.782 11.171 -4.167 1.00 76.94 290 SER A O 1
ATOM 2303 N N . PRO A 1 291 ? 16.248 13.328 -3.757 1.00 74.62 291 PRO A N 1
ATOM 2304 C CA . PRO A 1 291 ? 17.443 13.338 -4.608 1.00 74.62 291 PRO A CA 1
ATOM 2305 C C . PRO A 1 291 ? 18.486 12.298 -4.170 1.00 74.62 291 PRO A C 1
ATOM 2307 O O . PRO A 1 291 ? 19.210 11.746 -5.000 1.00 74.62 291 PRO A O 1
ATOM 2310 N N . GLY A 1 292 ? 18.536 11.974 -2.872 1.00 76.56 292 GLY A N 1
ATOM 2311 C CA . GLY A 1 292 ? 19.398 10.916 -2.346 1.00 76.56 292 GLY A CA 1
ATOM 2312 C C . GLY A 1 292 ? 18.978 9.507 -2.782 1.00 76.56 292 GLY A C 1
ATOM 2313 O O . GLY A 1 292 ? 19.845 8.660 -2.982 1.00 76.56 292 GLY A O 1
ATOM 2314 N N . GLU A 1 293 ? 17.678 9.251 -2.949 1.00 81.38 293 GLU A N 1
ATOM 2315 C CA . GLU A 1 293 ? 17.172 7.978 -3.483 1.00 81.38 293 GLU A CA 1
ATOM 2316 C C . GLU A 1 293 ? 17.358 7.900 -5.001 1.00 81.38 293 GLU A C 1
ATOM 2318 O O . GLU A 1 293 ? 17.795 6.867 -5.501 1.00 81.38 293 GLU A O 1
ATOM 2323 N N . SER A 1 294 ? 17.132 8.996 -5.731 1.00 83.81 294 SER A N 1
ATOM 2324 C CA . SER A 1 294 ? 17.379 9.048 -7.180 1.00 83.81 294 SER A CA 1
ATOM 2325 C C . SER A 1 294 ? 18.859 8.853 -7.541 1.00 83.81 294 SER A C 1
ATOM 2327 O O . SER A 1 294 ? 19.181 8.142 -8.492 1.00 83.81 294 SER A O 1
ATOM 2329 N N . SER A 1 295 ? 19.786 9.399 -6.744 1.00 82.81 295 SER A N 1
ATOM 2330 C CA . SER A 1 295 ? 21.224 9.123 -6.896 1.00 82.81 295 SER A CA 1
ATOM 2331 C C . SER A 1 295 ? 21.563 7.648 -6.625 1.00 82.81 295 SER A C 1
ATOM 2333 O O . SER A 1 295 ? 22.312 7.019 -7.376 1.00 82.81 295 SER A O 1
ATOM 2335 N N . ALA A 1 296 ? 20.953 7.053 -5.593 1.00 84.44 296 ALA A N 1
ATOM 2336 C CA . ALA A 1 296 ? 21.115 5.632 -5.289 1.00 84.44 296 ALA A CA 1
ATOM 2337 C C . ALA A 1 296 ? 20.564 4.730 -6.410 1.00 84.44 296 ALA A C 1
ATOM 2339 O O . ALA A 1 296 ? 21.202 3.736 -6.754 1.00 84.44 296 ALA A O 1
ATOM 2340 N N . ALA A 1 297 ? 19.421 5.091 -7.003 1.00 88.94 297 ALA A N 1
ATOM 2341 C CA . ALA A 1 297 ? 18.815 4.396 -8.138 1.00 88.94 297 ALA A CA 1
ATOM 2342 C C . ALA A 1 297 ? 19.735 4.407 -9.369 1.00 88.94 297 ALA A C 1
ATOM 2344 O O . ALA A 1 297 ? 20.014 3.349 -9.938 1.00 88.94 297 ALA A O 1
ATOM 2345 N N . ARG A 1 298 ? 20.308 5.573 -9.706 1.00 88.19 298 ARG A N 1
ATOM 2346 C CA . ARG A 1 298 ? 21.315 5.714 -10.773 1.00 88.19 2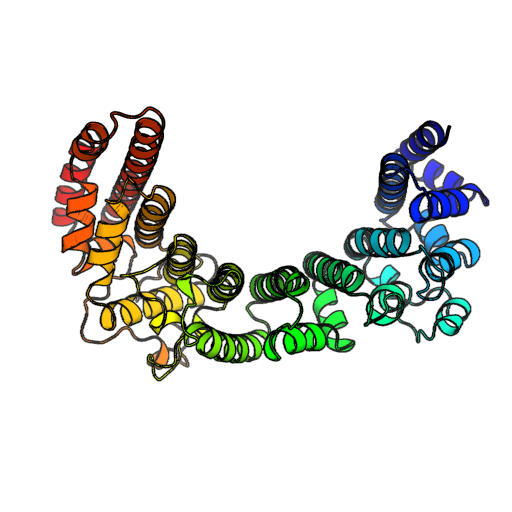98 ARG A CA 1
ATOM 2347 C C . ARG A 1 298 ? 22.525 4.810 -10.529 1.00 88.19 298 ARG A C 1
ATOM 2349 O O . ARG A 1 298 ? 22.955 4.082 -11.423 1.00 88.19 298 ARG A O 1
ATOM 2356 N N . ALA A 1 299 ? 23.067 4.819 -9.312 1.00 86.12 299 ALA A N 1
ATOM 2357 C CA . ALA A 1 299 ? 24.209 3.982 -8.952 1.00 86.12 299 ALA A CA 1
ATOM 2358 C C . ALA A 1 299 ? 23.890 2.477 -9.054 1.00 86.12 299 ALA A C 1
ATOM 2360 O O . ALA A 1 299 ? 24.708 1.704 -9.558 1.00 86.12 299 ALA A O 1
ATOM 2361 N N . LEU A 1 300 ? 22.696 2.061 -8.614 1.00 88.38 300 LEU A N 1
ATOM 2362 C CA . LEU A 1 300 ? 22.212 0.683 -8.739 1.00 88.38 300 LEU A CA 1
ATOM 2363 C C . LEU A 1 300 ? 22.067 0.255 -10.199 1.00 88.38 300 LEU A C 1
ATOM 2365 O O . LEU A 1 300 ? 22.513 -0.840 -10.542 1.00 88.38 300 LEU A O 1
ATOM 2369 N N . TYR A 1 301 ? 21.493 1.112 -11.046 1.00 90.44 301 TYR A N 1
ATOM 2370 C CA . TYR A 1 301 ? 21.327 0.855 -12.474 1.00 90.44 301 TYR A CA 1
ATOM 2371 C C . TYR A 1 301 ? 22.676 0.570 -13.148 1.00 90.44 301 TYR A C 1
ATOM 2373 O O . TYR A 1 301 ? 22.861 -0.499 -13.731 1.00 90.44 301 TYR A O 1
ATOM 2381 N N . TYR A 1 302 ? 23.660 1.465 -13.002 1.00 87.69 302 TYR A N 1
ATOM 2382 C CA . TYR A 1 302 ? 24.971 1.279 -13.638 1.00 87.69 302 TYR A CA 1
ATOM 2383 C C . TYR A 1 302 ? 25.758 0.106 -13.050 1.00 87.69 302 TYR A C 1
ATOM 2385 O O . TYR A 1 302 ? 26.479 -0.588 -13.769 1.00 87.69 302 TYR A O 1
ATOM 2393 N N . LYS A 1 303 ? 25.604 -0.165 -11.750 1.00 86.81 303 LYS A N 1
ATOM 2394 C CA . LYS A 1 303 ? 26.207 -1.345 -11.128 1.00 86.81 303 LYS A CA 1
ATOM 2395 C C . LYS A 1 303 ? 25.603 -2.637 -11.677 1.00 86.81 303 LYS A C 1
ATOM 2397 O O . LYS A 1 303 ? 26.355 -3.556 -11.993 1.00 86.81 303 LYS A O 1
ATOM 2402 N N . ASN A 1 304 ? 24.282 -2.691 -11.850 1.00 87.69 304 ASN A N 1
ATOM 2403 C CA . ASN A 1 304 ? 23.617 -3.828 -12.480 1.00 87.69 304 ASN A CA 1
ATOM 2404 C C . ASN A 1 304 ? 24.068 -4.004 -13.933 1.00 87.69 304 ASN A C 1
ATOM 2406 O O . ASN A 1 304 ? 24.437 -5.103 -14.332 1.00 87.69 304 ASN A O 1
ATOM 2410 N N . LEU A 1 305 ? 24.133 -2.908 -14.689 1.00 88.06 305 LEU A N 1
ATOM 2411 C CA . LEU A 1 305 ? 24.581 -2.908 -16.078 1.00 88.06 305 LEU A CA 1
ATOM 2412 C C . LEU A 1 305 ? 26.014 -3.440 -16.236 1.00 88.06 305 LEU A C 1
ATOM 2414 O O . LEU A 1 305 ? 26.287 -4.202 -17.157 1.00 88.06 305 LEU A O 1
ATOM 2418 N N . SER A 1 306 ? 26.913 -3.103 -15.303 1.00 85.69 306 SER A N 1
ATOM 2419 C CA . SER A 1 306 ? 28.292 -3.618 -15.304 1.00 85.69 306 SER A CA 1
ATOM 2420 C C . SER A 1 306 ? 28.403 -5.124 -15.068 1.00 85.69 306 SER A C 1
ATOM 2422 O O . SER A 1 306 ? 29.382 -5.740 -15.478 1.00 85.69 306 SER A O 1
ATOM 2424 N N . MET A 1 307 ? 27.407 -5.715 -14.409 1.00 84.25 307 MET A N 1
ATOM 2425 C CA . MET A 1 307 ? 27.380 -7.139 -14.067 1.00 84.25 307 MET A CA 1
ATOM 2426 C C . MET A 1 307 ? 26.567 -7.948 -15.083 1.00 84.25 307 MET A C 1
ATOM 2428 O O . MET A 1 307 ? 26.835 -9.130 -15.280 1.00 84.25 307 MET A O 1
ATOM 2432 N N . SER A 1 308 ? 25.620 -7.296 -15.760 1.00 85.50 308 SER A N 1
ATOM 2433 C CA . SER A 1 308 ? 24.702 -7.885 -16.734 1.00 85.50 308 SER A CA 1
ATOM 2434 C C . SER A 1 308 ? 24.789 -7.130 -18.071 1.00 85.50 308 SER A C 1
ATOM 2436 O O . SER A 1 308 ? 23.864 -6.393 -18.422 1.00 85.50 308 SER A O 1
ATOM 2438 N N . PRO A 1 309 ? 25.874 -7.301 -18.855 1.00 85.25 309 PRO A N 1
ATOM 2439 C CA . PRO A 1 309 ? 26.097 -6.528 -20.083 1.00 85.25 309 PRO A CA 1
ATOM 2440 C C . PRO A 1 309 ? 25.030 -6.787 -21.160 1.00 85.25 309 PRO A C 1
ATOM 2442 O O . PRO A 1 309 ? 24.736 -5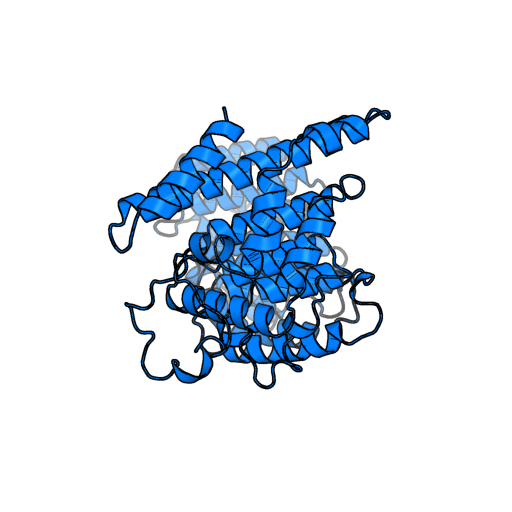.910 -21.966 1.00 85.25 309 PRO A O 1
ATOM 2445 N N . ASN A 1 310 ? 24.399 -7.966 -21.141 1.00 88.62 310 ASN A N 1
ATOM 2446 C CA . ASN A 1 310 ? 23.333 -8.341 -22.074 1.00 88.62 310 ASN A CA 1
ATOM 2447 C C . ASN A 1 310 ? 21.937 -7.840 -21.660 1.00 88.62 310 ASN A C 1
ATOM 2449 O O . ASN A 1 310 ? 20.973 -8.125 -22.363 1.00 88.62 310 ASN A O 1
ATOM 2453 N N . MET A 1 311 ? 21.804 -7.081 -20.565 1.00 91.69 311 MET A N 1
ATOM 2454 C CA . MET A 1 311 ? 20.506 -6.634 -20.041 1.00 91.69 311 MET A CA 1
ATOM 2455 C C . MET A 1 311 ? 19.622 -5.989 -21.118 1.00 91.69 311 MET A C 1
ATOM 2457 O O . MET A 1 311 ? 18.474 -6.387 -21.290 1.00 91.69 311 MET A O 1
ATOM 2461 N N . TRP A 1 312 ? 20.151 -5.025 -21.876 1.00 93.88 312 TRP A N 1
ATOM 2462 C CA . TRP A 1 312 ? 19.373 -4.331 -22.909 1.00 93.88 312 TRP A CA 1
ATOM 2463 C C . TRP A 1 312 ? 19.035 -5.217 -24.108 1.00 93.88 312 TRP A C 1
ATOM 2465 O O . TRP A 1 312 ? 17.950 -5.086 -24.673 1.00 93.88 312 TRP A O 1
ATOM 2475 N N . LYS A 1 313 ? 19.911 -6.166 -24.450 1.00 93.50 313 LYS A N 1
ATOM 2476 C CA . LYS A 1 313 ? 19.633 -7.182 -25.468 1.00 93.50 313 LYS A CA 1
ATOM 2477 C C . LYS A 1 313 ? 18.458 -8.071 -25.049 1.00 93.50 313 LYS A C 1
ATOM 2479 O O . LYS A 1 313 ? 17.556 -8.292 -25.854 1.00 93.50 313 LYS A O 1
ATOM 2484 N N . ASP A 1 314 ? 18.449 -8.534 -23.800 1.00 92.69 314 ASP A N 1
ATOM 2485 C CA . ASP A 1 314 ? 17.371 -9.366 -23.256 1.00 92.69 314 ASP A CA 1
ATOM 2486 C C . ASP A 1 314 ? 16.049 -8.589 -23.182 1.00 92.69 314 ASP A C 1
ATOM 2488 O O . ASP A 1 314 ? 15.014 -9.083 -23.619 1.00 92.69 314 ASP A O 1
ATOM 2492 N N . ILE A 1 315 ? 16.075 -7.345 -22.687 1.00 93.62 315 ILE A N 1
ATOM 2493 C CA . ILE A 1 315 ? 14.882 -6.486 -22.585 1.00 93.62 315 ILE A CA 1
ATOM 2494 C C . ILE A 1 315 ? 14.258 -6.254 -23.962 1.00 93.62 315 ILE A C 1
ATOM 2496 O O . ILE A 1 315 ? 13.045 -6.381 -24.112 1.00 93.62 315 ILE A O 1
ATOM 2500 N N . VAL A 1 316 ? 15.066 -5.952 -24.980 1.00 93.75 316 VAL A N 1
ATOM 2501 C CA . VAL A 1 316 ? 14.567 -5.765 -26.349 1.00 93.75 316 VAL A CA 1
ATOM 2502 C C . VAL A 1 316 ? 14.033 -7.075 -26.933 1.00 93.75 316 VAL A C 1
ATOM 2504 O O . VAL A 1 316 ? 13.021 -7.060 -27.634 1.00 93.75 316 VAL A O 1
ATOM 2507 N N . ALA A 1 317 ? 14.649 -8.221 -26.625 1.00 92.31 317 ALA A N 1
ATOM 2508 C CA . ALA A 1 317 ? 14.116 -9.523 -27.025 1.00 92.31 317 ALA A CA 1
ATOM 2509 C C . ALA A 1 317 ? 12.731 -9.791 -26.404 1.00 92.31 317 ALA A C 1
ATOM 2511 O O . ALA A 1 317 ? 11.819 -10.219 -27.112 1.00 92.31 317 ALA A O 1
ATOM 2512 N N . HIS A 1 318 ? 12.541 -9.460 -25.122 1.00 92.25 318 HIS A N 1
ATOM 2513 C CA . HIS A 1 318 ? 11.240 -9.549 -24.447 1.00 92.25 318 HIS A CA 1
ATOM 2514 C C . HIS A 1 318 ? 10.215 -8.576 -25.029 1.00 92.25 318 HIS A C 1
ATOM 2516 O O . HIS A 1 318 ? 9.083 -8.973 -25.291 1.00 92.25 318 HIS A O 1
ATOM 2522 N N . ALA A 1 319 ? 10.615 -7.333 -25.307 1.00 90.31 319 ALA A N 1
ATOM 2523 C CA . ALA A 1 319 ? 9.758 -6.316 -25.918 1.00 90.31 319 ALA A CA 1
ATOM 2524 C C . ALA A 1 319 ? 9.268 -6.711 -27.325 1.00 90.31 319 ALA A C 1
ATOM 2526 O O . ALA A 1 319 ? 8.178 -6.317 -27.734 1.00 90.31 319 ALA A O 1
ATOM 2527 N N . ARG A 1 320 ? 10.046 -7.521 -28.056 1.00 88.75 320 ARG A N 1
ATOM 2528 C CA . ARG A 1 320 ? 9.677 -8.071 -29.371 1.00 88.75 320 ARG A CA 1
ATOM 2529 C C . ARG A 1 320 ? 8.753 -9.291 -29.298 1.00 88.75 320 ARG A C 1
ATOM 2531 O O . ARG A 1 320 ? 8.168 -9.667 -30.313 1.00 88.75 320 ARG A O 1
ATOM 2538 N N . SER A 1 321 ? 8.607 -9.920 -28.134 1.00 87.00 321 SER A N 1
ATOM 2539 C CA . SER A 1 321 ? 7.813 -11.140 -27.970 1.00 87.00 321 SER A CA 1
ATOM 2540 C C . SER A 1 321 ? 6.315 -10.833 -27.839 1.00 87.00 321 SER A C 1
ATOM 2542 O O . SER A 1 321 ? 5.738 -10.916 -26.759 1.00 87.00 321 SER A O 1
ATOM 2544 N N . VAL A 1 322 ? 5.655 -10.489 -28.952 1.00 80.69 322 VAL A N 1
ATOM 2545 C CA . VAL A 1 322 ? 4.214 -10.139 -28.968 1.00 80.69 322 VAL A CA 1
ATOM 2546 C C . VAL A 1 322 ? 3.307 -11.287 -28.520 1.00 80.69 322 VAL A C 1
ATOM 2548 O O . VAL A 1 322 ? 2.224 -11.040 -27.995 1.00 80.69 322 VAL A O 1
ATOM 2551 N N . ALA A 1 323 ? 3.762 -12.536 -28.650 1.00 81.12 323 ALA A N 1
ATOM 2552 C CA . ALA A 1 323 ? 3.053 -13.697 -28.112 1.00 81.12 323 ALA A CA 1
ATOM 2553 C C . ALA A 1 323 ? 2.897 -13.633 -26.577 1.00 81.12 323 ALA A C 1
ATOM 2555 O O . ALA A 1 323 ? 1.918 -14.135 -26.033 1.00 81.12 323 ALA A O 1
ATOM 2556 N N . LEU A 1 324 ? 3.836 -12.985 -25.875 1.00 85.81 324 LEU A N 1
ATOM 2557 C CA . LEU A 1 324 ? 3.810 -12.772 -24.427 1.00 85.81 324 LEU A CA 1
ATOM 2558 C C . LEU A 1 324 ? 3.559 -11.291 -24.121 1.00 85.81 324 LEU A C 1
ATOM 2560 O O . LEU A 1 324 ? 4.445 -10.566 -23.673 1.00 85.81 324 LEU A O 1
ATOM 2564 N N . VAL A 1 325 ? 2.323 -10.853 -24.357 1.00 89.62 325 VAL A N 1
ATOM 2565 C CA . VAL A 1 325 ? 1.890 -9.445 -24.290 1.00 89.62 325 VAL A CA 1
ATOM 2566 C C . VAL A 1 325 ? 2.313 -8.751 -22.997 1.00 89.62 325 VAL A C 1
ATOM 2568 O O . VAL A 1 325 ? 2.907 -7.679 -23.045 1.00 89.62 325 VAL A O 1
ATOM 2571 N N . ASP A 1 326 ? 2.047 -9.357 -21.839 1.00 90.50 326 ASP A N 1
ATOM 2572 C CA . ASP A 1 326 ? 2.349 -8.738 -20.543 1.00 90.50 326 ASP A CA 1
ATOM 2573 C C . ASP A 1 326 ? 3.858 -8.596 -20.307 1.00 90.50 326 ASP A C 1
ATOM 2575 O O . ASP A 1 326 ? 4.306 -7.634 -19.685 1.00 90.50 326 ASP A O 1
ATOM 2579 N N . LEU A 1 327 ? 4.656 -9.526 -20.840 1.00 91.44 327 LEU A N 1
ATOM 2580 C CA . LEU A 1 327 ? 6.113 -9.467 -20.766 1.00 91.44 327 LEU A CA 1
ATOM 2581 C C . LEU A 1 327 ? 6.666 -8.386 -21.699 1.00 91.44 327 LEU A C 1
ATOM 2583 O O . LEU A 1 327 ? 7.521 -7.605 -21.283 1.00 91.44 327 LEU A O 1
ATOM 2587 N N . ALA A 1 328 ? 6.133 -8.291 -22.920 1.00 91.88 328 ALA A N 1
ATOM 2588 C CA . ALA A 1 328 ? 6.492 -7.245 -23.869 1.00 91.88 328 ALA A CA 1
ATOM 2589 C C . ALA A 1 328 ? 6.135 -5.847 -23.335 1.00 91.88 328 ALA A C 1
ATOM 2591 O O . ALA A 1 328 ? 6.967 -4.940 -23.361 1.00 91.88 328 ALA A O 1
ATOM 2592 N N . LEU A 1 329 ? 4.933 -5.680 -22.772 1.00 93.69 329 LEU A N 1
ATOM 2593 C CA . LEU A 1 329 ? 4.497 -4.425 -22.154 1.00 93.69 329 LEU A CA 1
ATOM 2594 C C . LEU A 1 329 ? 5.348 -4.054 -20.935 1.00 93.69 329 LEU A C 1
ATOM 2596 O O . LEU A 1 329 ? 5.690 -2.883 -20.777 1.00 93.69 329 LEU A O 1
ATOM 2600 N N . ALA A 1 330 ? 5.730 -5.022 -20.098 1.00 93.75 330 ALA A N 1
ATOM 2601 C CA . ALA A 1 330 ? 6.614 -4.771 -18.962 1.00 93.75 330 ALA A CA 1
ATOM 2602 C C . ALA A 1 330 ? 8.035 -4.376 -19.400 1.00 93.75 330 ALA A C 1
ATOM 2604 O O . ALA A 1 330 ? 8.633 -3.482 -18.803 1.00 93.75 330 ALA A O 1
ATOM 2605 N N . ALA A 1 331 ? 8.561 -4.980 -20.470 1.00 95.12 331 ALA A N 1
ATOM 2606 C CA . ALA A 1 331 ? 9.854 -4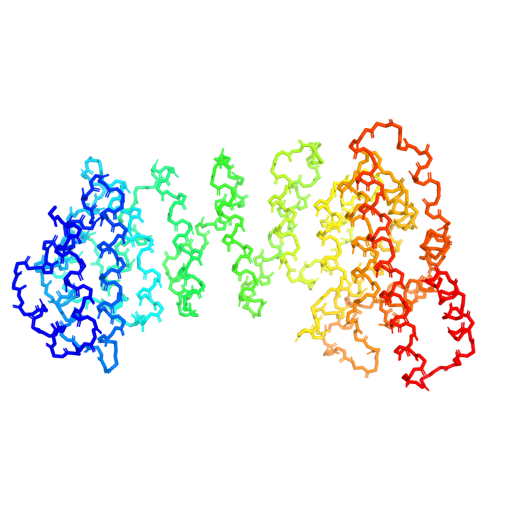.612 -21.046 1.00 95.12 331 ALA A CA 1
ATOM 2607 C C . ALA A 1 331 ? 9.845 -3.194 -21.644 1.00 95.12 331 ALA A C 1
ATOM 2609 O O . ALA A 1 331 ? 10.778 -2.422 -21.422 1.00 95.12 331 ALA A O 1
ATOM 2610 N N . ILE A 1 332 ? 8.771 -2.814 -22.345 1.00 94.38 332 ILE A N 1
ATOM 2611 C CA . ILE A 1 332 ? 8.606 -1.446 -22.857 1.00 94.38 332 ILE A CA 1
ATOM 2612 C C . ILE A 1 332 ? 8.444 -0.454 -21.703 1.00 94.38 332 ILE A C 1
ATOM 2614 O O . ILE A 1 332 ? 9.095 0.586 -21.704 1.00 94.38 332 ILE A O 1
ATOM 2618 N N . ALA A 1 333 ? 7.651 -0.787 -20.681 1.00 94.81 333 ALA A N 1
ATOM 2619 C CA . ALA A 1 333 ? 7.509 0.049 -19.493 1.00 94.81 333 ALA A CA 1
ATOM 2620 C C . ALA A 1 333 ? 8.844 0.245 -18.760 1.00 94.81 333 ALA A C 1
ATOM 2622 O O . ALA A 1 333 ? 9.119 1.346 -18.290 1.00 94.81 333 ALA A O 1
ATOM 2623 N N . PHE A 1 334 ? 9.699 -0.783 -18.716 1.00 95.00 334 PHE A N 1
ATOM 2624 C CA . PHE A 1 334 ? 11.064 -0.660 -18.212 1.00 95.00 334 PHE A CA 1
ATOM 2625 C C . PHE A 1 334 ? 11.882 0.346 -19.033 1.00 95.00 334 PHE A C 1
ATOM 2627 O O . PHE A 1 334 ? 12.487 1.245 -18.453 1.00 95.00 334 PHE A O 1
ATOM 2634 N N . ILE A 1 335 ? 11.863 0.251 -20.371 1.00 95.06 335 ILE A N 1
ATOM 2635 C CA . ILE A 1 335 ? 12.531 1.225 -21.254 1.00 95.06 335 ILE A CA 1
ATOM 2636 C C . ILE A 1 335 ? 12.030 2.646 -20.950 1.00 95.06 335 ILE A C 1
ATOM 2638 O O . ILE A 1 335 ? 12.833 3.544 -20.703 1.00 95.06 335 ILE A O 1
ATOM 2642 N N . THR A 1 336 ? 10.711 2.847 -20.904 1.00 94.94 336 THR A N 1
ATOM 2643 C CA . THR A 1 336 ? 10.092 4.151 -20.622 1.00 94.94 336 THR A CA 1
ATOM 2644 C C . THR A 1 336 ? 10.460 4.693 -19.239 1.00 94.94 336 THR A C 1
ATOM 2646 O O . THR A 1 336 ? 10.741 5.883 -19.107 1.00 94.94 336 THR A O 1
ATOM 2649 N N . ALA A 1 337 ? 10.498 3.843 -18.211 1.00 93.81 337 ALA A N 1
ATOM 2650 C CA . ALA A 1 337 ? 10.856 4.247 -16.853 1.00 93.81 337 ALA A CA 1
ATOM 2651 C C . ALA A 1 337 ? 12.302 4.752 -16.760 1.00 93.81 337 ALA A C 1
ATOM 2653 O O . ALA A 1 337 ? 12.558 5.735 -16.068 1.00 93.81 337 ALA A O 1
ATOM 2654 N N . ILE A 1 338 ? 13.236 4.124 -17.486 1.00 94.12 338 ILE A N 1
ATOM 2655 C CA . ILE A 1 338 ? 14.625 4.593 -17.552 1.00 94.12 338 ILE A CA 1
ATOM 2656 C C . ILE A 1 338 ? 14.733 5.893 -18.352 1.00 94.12 338 ILE A C 1
ATOM 2658 O O . ILE A 1 338 ? 15.429 6.798 -17.909 1.00 94.12 338 ILE A O 1
ATOM 2662 N N . ILE A 1 339 ? 14.026 6.032 -19.482 1.00 92.81 339 ILE A N 1
ATOM 2663 C CA . ILE A 1 339 ? 14.009 7.286 -20.265 1.00 92.81 339 ILE A CA 1
ATOM 2664 C C . ILE A 1 339 ? 13.615 8.476 -19.379 1.00 92.81 339 ILE A C 1
ATOM 2666 O O . ILE A 1 339 ? 14.283 9.512 -19.407 1.00 92.81 339 ILE A O 1
ATOM 2670 N N . ASN A 1 340 ? 12.569 8.288 -18.569 1.00 92.06 340 ASN A N 1
ATOM 2671 C CA . ASN A 1 340 ? 11.973 9.313 -17.713 1.00 92.06 340 ASN A CA 1
ATOM 2672 C C . ASN A 1 340 ? 12.602 9.397 -16.310 1.00 92.06 340 ASN A C 1
ATOM 2674 O O . ASN A 1 340 ? 12.063 10.085 -15.443 1.00 92.06 340 ASN A O 1
ATOM 2678 N N . ALA A 1 341 ? 13.708 8.692 -16.053 1.00 90.19 341 ALA A N 1
ATOM 2679 C CA . ALA A 1 341 ? 14.285 8.615 -14.717 1.00 90.19 341 ALA A CA 1
ATOM 2680 C C . ALA A 1 341 ? 14.821 9.990 -14.245 1.00 90.19 341 ALA A C 1
ATOM 2682 O O . ALA A 1 341 ? 15.709 10.551 -14.901 1.00 90.19 341 ALA A O 1
ATOM 2683 N N . PRO A 1 342 ? 14.343 10.530 -13.102 1.00 86.69 342 PRO A N 1
ATOM 2684 C CA . PRO A 1 342 ? 14.717 11.847 -12.573 1.00 86.69 342 PRO A CA 1
ATOM 2685 C C . PRO A 1 342 ? 16.073 11.820 -11.845 1.00 86.69 342 PRO A C 1
ATOM 2687 O O . PRO A 1 342 ? 16.203 12.239 -10.693 1.00 86.69 342 PRO A O 1
ATOM 2690 N N . TRP A 1 343 ? 17.106 11.284 -12.491 1.00 86.62 343 TRP A N 1
ATOM 2691 C CA . TRP A 1 343 ? 18.426 11.183 -11.880 1.00 86.62 343 TRP A CA 1
ATOM 2692 C C . TRP A 1 343 ? 19.080 12.562 -11.699 1.00 86.62 343 TRP A C 1
ATOM 2694 O O . TRP A 1 343 ? 19.022 13.397 -12.602 1.00 86.62 343 TRP A O 1
ATOM 2704 N N . PRO A 1 344 ? 19.730 12.822 -10.549 1.00 73.75 344 PRO A N 1
ATOM 2705 C CA . PRO A 1 344 ? 20.396 14.094 -10.320 1.00 73.75 344 PRO A CA 1
ATOM 2706 C C . PRO A 1 344 ? 21.673 14.218 -11.166 1.00 73.75 344 PRO A C 1
ATOM 2708 O O . PRO A 1 344 ? 22.509 13.304 -11.195 1.00 73.75 344 PRO A O 1
ATOM 2711 N N . SER A 1 345 ? 21.847 15.390 -11.786 1.00 65.19 345 SER A N 1
ATOM 2712 C CA . SER A 1 345 ? 23.114 15.833 -12.379 1.00 65.19 345 SER A CA 1
ATOM 2713 C C . SER A 1 345 ? 24.231 15.833 -11.340 1.00 65.19 345 SER A C 1
ATOM 2715 O O . SER A 1 345 ? 24.022 16.222 -10.186 1.00 65.19 345 SER A O 1
ATOM 2717 N N . SER A 1 346 ? 25.432 15.405 -11.744 1.00 54.62 346 SER A N 1
ATOM 2718 C CA . SER A 1 346 ? 26.579 15.168 -10.854 1.00 54.62 346 SER A CA 1
ATOM 2719 C C . SER A 1 346 ? 27.036 16.421 -10.089 1.00 54.62 346 SER A C 1
ATOM 2721 O O . SER A 1 346 ? 27.820 16.308 -9.148 1.00 54.62 346 SER A O 1
ATOM 2723 N N . ALA A 1 347 ? 26.548 17.605 -10.468 1.00 44.62 347 ALA A N 1
ATOM 2724 C CA . ALA A 1 347 ? 26.874 18.896 -9.870 1.00 44.62 347 ALA A CA 1
ATOM 2725 C C . ALA A 1 347 ? 26.316 19.114 -8.448 1.00 44.62 347 ALA A C 1
ATOM 2727 O O . ALA A 1 347 ? 26.787 20.004 -7.743 1.00 44.62 347 ALA A O 1
ATOM 2728 N N . LYS A 1 348 ? 25.334 18.321 -7.992 1.00 46.44 348 LYS A N 1
ATOM 2729 C CA . LYS A 1 348 ? 24.835 18.372 -6.605 1.00 46.44 348 LYS A CA 1
ATOM 2730 C C . LYS A 1 348 ? 25.393 17.177 -5.840 1.00 46.44 348 LYS A C 1
ATOM 2732 O O . LYS A 1 348 ? 24.831 16.084 -5.878 1.00 46.44 348 LYS A O 1
ATOM 2737 N N . SER A 1 349 ? 26.536 17.382 -5.196 1.00 40.94 349 SER A N 1
ATOM 2738 C CA . SER A 1 349 ? 27.217 16.378 -4.381 1.00 40.94 349 SER A CA 1
ATOM 2739 C C . SER A 1 349 ? 26.257 15.713 -3.377 1.00 40.94 349 SER A C 1
ATOM 2741 O O . SER A 1 349 ? 25.505 16.405 -2.686 1.00 40.94 349 SER A O 1
ATOM 2743 N N . PRO A 1 350 ? 26.259 14.372 -3.259 1.00 47.19 350 PRO A N 1
ATOM 2744 C CA . PRO A 1 350 ? 25.646 13.716 -2.112 1.00 47.19 350 PRO A CA 1
ATOM 2745 C C . PRO A 1 350 ? 26.436 14.075 -0.836 1.00 47.19 350 PRO A C 1
ATOM 2747 O O . PRO A 1 350 ? 27.642 14.317 -0.926 1.00 47.19 350 PRO A O 1
ATOM 2750 N N . PRO A 1 351 ? 25.799 14.100 0.351 1.00 45.72 351 PRO A N 1
ATOM 2751 C CA . PRO A 1 351 ? 26.490 14.361 1.614 1.00 45.72 351 PRO A CA 1
ATOM 2752 C C . PRO A 1 351 ? 27.696 13.420 1.815 1.00 45.72 351 PRO A C 1
ATOM 2754 O O . PRO A 1 351 ? 27.649 12.241 1.451 1.00 45.72 351 PRO A O 1
ATOM 2757 N N . GLU A 1 352 ? 28.774 13.973 2.380 1.00 45.22 352 GLU A N 1
ATOM 2758 C CA . GLU A 1 352 ? 30.166 13.490 2.308 1.00 45.22 352 GLU A CA 1
ATOM 2759 C C . GLU A 1 352 ? 30.412 12.047 2.802 1.00 45.22 352 GLU A C 1
ATOM 2761 O O . GLU A 1 352 ? 31.331 11.391 2.314 1.00 45.22 352 GLU A O 1
ATOM 2766 N N . ASP A 1 353 ? 29.550 11.484 3.655 1.00 43.72 353 ASP A N 1
ATOM 2767 C CA . ASP A 1 353 ? 29.695 10.116 4.193 1.00 43.72 353 ASP A CA 1
ATOM 2768 C C . ASP A 1 353 ? 29.347 8.979 3.198 1.00 43.72 353 ASP A C 1
ATOM 2770 O O . ASP A 1 353 ? 29.582 7.797 3.475 1.00 43.72 353 ASP A O 1
ATOM 2774 N N . TYR A 1 354 ? 28.778 9.294 2.025 1.00 47.62 354 TYR A N 1
ATOM 2775 C CA . TYR A 1 354 ? 28.114 8.310 1.145 1.00 47.62 354 TYR A CA 1
ATOM 2776 C C . TYR A 1 354 ? 28.743 8.134 -0.251 1.00 47.62 354 TYR A C 1
ATOM 2778 O O . TYR A 1 354 ? 28.396 7.194 -0.979 1.00 47.62 354 TYR A O 1
ATOM 2786 N N . SER A 1 355 ? 29.700 8.985 -0.622 1.00 50.34 355 SER A N 1
ATOM 2787 C CA . SER A 1 355 ? 30.300 9.071 -1.966 1.00 50.34 355 SER A CA 1
ATOM 2788 C C . SER A 1 355 ? 30.992 7.773 -2.426 1.00 50.34 355 SER A C 1
ATOM 2790 O O . SER A 1 355 ? 30.794 7.319 -3.556 1.00 50.34 355 SER A O 1
ATOM 2792 N N . ALA A 1 356 ? 31.715 7.085 -1.537 1.00 49.44 356 ALA A N 1
ATOM 2793 C CA . ALA A 1 356 ? 32.478 5.876 -1.880 1.00 49.44 356 ALA A CA 1
ATOM 2794 C C . ALA A 1 356 ? 31.622 4.601 -2.073 1.00 49.44 356 ALA A C 1
ATOM 2796 O O . ALA A 1 356 ? 32.074 3.618 -2.670 1.00 49.44 356 ALA A O 1
ATOM 2797 N N . ARG A 1 357 ? 30.385 4.564 -1.548 1.00 51.47 357 ARG A N 1
ATOM 2798 C CA . ARG A 1 357 ? 29.467 3.416 -1.724 1.00 51.47 357 ARG A CA 1
ATOM 2799 C C . ARG A 1 357 ? 28.596 3.545 -2.971 1.00 51.47 357 ARG A C 1
ATOM 2801 O O . ARG A 1 357 ? 28.216 2.512 -3.516 1.00 51.47 357 ARG A O 1
ATOM 2808 N N . MET A 1 358 ? 28.304 4.776 -3.389 1.00 53.84 358 MET A N 1
ATOM 2809 C CA . MET A 1 358 ? 27.391 5.115 -4.487 1.00 53.84 358 MET A CA 1
ATOM 2810 C C . MET A 1 358 ? 28.096 5.502 -5.790 1.00 53.84 358 MET A C 1
ATOM 2812 O O . MET A 1 358 ? 27.423 5.746 -6.786 1.00 53.84 358 MET A O 1
ATOM 2816 N N . SER A 1 359 ? 29.430 5.549 -5.805 1.00 57.50 359 SER A N 1
ATOM 2817 C CA . SER A 1 359 ? 30.175 5.854 -7.027 1.00 57.50 359 SER A CA 1
ATOM 2818 C C . SER A 1 359 ? 29.875 4.816 -8.121 1.00 57.50 359 SER A C 1
ATOM 2820 O O . SER A 1 359 ? 29.988 3.612 -7.853 1.00 57.50 359 SER A O 1
ATOM 2822 N N . PRO A 1 360 ? 29.498 5.249 -9.338 1.00 60.69 360 PRO A N 1
ATOM 2823 C CA . PRO A 1 360 ? 29.302 4.345 -10.460 1.00 60.69 360 PRO A CA 1
ATOM 2824 C C . PRO A 1 360 ? 30.595 3.579 -10.798 1.00 60.69 360 PRO A C 1
ATOM 2826 O O . PRO A 1 360 ? 31.700 4.070 -10.534 1.00 60.69 360 PRO A O 1
ATOM 2829 N N . PRO A 1 361 ? 30.489 2.372 -11.380 1.00 62.78 361 PRO A N 1
ATOM 2830 C CA . PRO A 1 361 ? 31.657 1.589 -11.772 1.00 62.78 361 PRO A CA 1
ATOM 2831 C C . PRO A 1 361 ? 32.525 2.351 -12.785 1.00 62.78 361 PRO A C 1
ATOM 2833 O O . PRO A 1 361 ? 32.021 2.900 -13.758 1.00 62.78 361 PRO A O 1
ATOM 2836 N N . HIS A 1 362 ? 33.846 2.352 -12.581 1.00 55.72 362 HIS A N 1
ATOM 2837 C CA . HIS A 1 362 ? 34.814 3.183 -13.321 1.00 55.72 362 HIS A CA 1
ATOM 2838 C C . HIS A 1 362 ? 35.105 2.723 -14.768 1.00 55.72 362 HIS A C 1
ATOM 2840 O O . HIS A 1 362 ? 36.071 3.176 -15.371 1.00 55.72 362 HIS A O 1
ATOM 2846 N N . GLY A 1 363 ? 34.300 1.809 -15.322 1.00 61.41 363 GLY A N 1
ATOM 2847 C CA . GLY A 1 363 ? 34.518 1.200 -16.643 1.00 61.41 363 GLY A CA 1
ATOM 2848 C C . GLY A 1 363 ? 33.410 1.446 -17.670 1.00 61.41 363 GLY A C 1
ATOM 2849 O O . GLY A 1 363 ? 33.536 0.984 -18.798 1.00 61.41 363 GLY A O 1
ATOM 2850 N N . ILE A 1 364 ? 32.324 2.133 -17.300 1.00 69.25 364 ILE A N 1
ATOM 2851 C CA . ILE A 1 364 ? 31.186 2.412 -18.189 1.00 69.25 364 ILE A CA 1
ATOM 2852 C C . ILE A 1 364 ? 30.918 3.913 -18.160 1.00 69.25 364 ILE A C 1
ATOM 2854 O O . ILE A 1 364 ? 30.969 4.528 -17.095 1.00 69.25 364 ILE A O 1
ATOM 2858 N N . ALA A 1 365 ? 30.629 4.504 -19.321 1.00 71.06 365 ALA A N 1
ATOM 2859 C CA . ALA A 1 365 ? 30.157 5.879 -19.381 1.00 71.06 365 ALA A CA 1
ATOM 2860 C C . ALA A 1 365 ? 28.867 5.995 -18.558 1.00 71.06 365 ALA A C 1
ATOM 2862 O O . ALA A 1 365 ? 27.906 5.266 -18.797 1.00 71.06 365 ALA A O 1
ATOM 2863 N N . THR A 1 366 ? 28.839 6.905 -17.585 1.00 78.38 366 THR A N 1
ATOM 2864 C CA . THR A 1 366 ? 27.686 7.072 -16.692 1.00 78.38 366 THR A CA 1
ATOM 2865 C C . THR A 1 366 ? 27.019 8.425 -16.906 1.00 78.38 366 THR A C 1
ATOM 2867 O O . THR A 1 366 ? 27.222 9.327 -16.085 1.00 78.38 366 THR A O 1
ATOM 2870 N N . PRO A 1 367 ? 26.231 8.590 -17.986 1.00 81.94 367 PRO A N 1
ATOM 2871 C CA . PRO A 1 367 ? 25.445 9.791 -18.217 1.00 81.94 367 PRO A CA 1
ATOM 2872 C C . PRO A 1 367 ? 24.613 10.238 -17.017 1.00 81.94 367 PRO A C 1
ATOM 2874 O O . PRO A 1 367 ? 24.278 9.443 -16.127 1.00 81.94 367 PRO A O 1
ATOM 2877 N N . GLU A 1 368 ? 24.309 11.534 -16.998 1.00 79.38 368 GLU A N 1
ATOM 2878 C CA . GLU A 1 368 ? 23.655 12.195 -15.871 1.00 79.38 368 GLU A CA 1
ATOM 2879 C C . GLU A 1 368 ? 22.157 11.935 -15.817 1.00 79.38 368 GLU A C 1
ATOM 2881 O O . GLU A 1 368 ? 21.613 11.739 -14.733 1.00 79.38 368 GLU A O 1
ATOM 2886 N N . THR A 1 369 ? 21.518 11.868 -16.983 1.00 84.75 369 THR A N 1
ATOM 2887 C CA . THR A 1 369 ? 20.073 11.673 -17.113 1.00 84.75 369 THR A CA 1
ATOM 2888 C C . THR A 1 369 ? 19.739 10.294 -17.671 1.00 84.75 369 THR A C 1
ATOM 2890 O O . THR A 1 369 ? 20.526 9.689 -18.407 1.00 84.75 369 THR A O 1
ATOM 2893 N N . GLY A 1 370 ? 18.537 9.808 -17.357 1.00 85.81 370 GLY A N 1
ATOM 2894 C CA . GLY A 1 370 ? 18.016 8.557 -17.905 1.00 85.81 370 GLY A CA 1
ATOM 2895 C C . GLY A 1 370 ? 17.930 8.561 -19.435 1.00 85.81 370 GLY A C 1
ATOM 2896 O O . GLY A 1 370 ? 18.354 7.611 -20.092 1.00 85.81 370 GLY A O 1
ATOM 2897 N N . THR A 1 371 ? 17.502 9.684 -20.020 1.00 88.69 371 THR A N 1
ATOM 2898 C CA . THR A 1 371 ? 17.475 9.886 -21.477 1.00 88.69 371 THR A CA 1
ATOM 2899 C C . THR A 1 371 ? 18.868 9.741 -22.100 1.00 88.69 371 THR A C 1
ATOM 2901 O O . THR A 1 371 ? 19.034 8.994 -23.064 1.00 88.69 371 THR A O 1
ATOM 2904 N N . GLN A 1 372 ? 19.898 10.385 -21.537 1.00 87.56 372 GLN A N 1
ATOM 2905 C CA . GLN A 1 372 ? 21.266 10.227 -22.044 1.00 87.56 372 GLN A CA 1
ATOM 2906 C C . GLN A 1 372 ? 21.798 8.799 -21.857 1.00 87.56 372 GLN A C 1
ATOM 2908 O O . GLN A 1 372 ? 22.585 8.335 -22.675 1.00 87.56 372 GLN A O 1
ATOM 2913 N N . ALA A 1 373 ? 21.368 8.083 -20.815 1.00 88.00 373 ALA A N 1
ATOM 2914 C CA . ALA A 1 373 ? 21.773 6.696 -20.591 1.00 88.00 373 ALA A CA 1
ATOM 2915 C C . ALA A 1 373 ? 21.225 5.726 -21.643 1.00 88.00 373 ALA A C 1
ATOM 2917 O O . ALA A 1 373 ? 21.896 4.748 -21.961 1.00 88.00 373 ALA A O 1
ATOM 2918 N N . ILE A 1 374 ? 20.051 6.011 -22.213 1.00 90.56 374 ILE A N 1
ATOM 2919 C CA . ILE A 1 374 ? 19.507 5.269 -23.361 1.00 90.56 374 ILE A CA 1
ATOM 2920 C C . ILE A 1 374 ? 20.262 5.603 -24.652 1.00 90.56 374 ILE A C 1
ATOM 2922 O O . ILE A 1 374 ? 20.436 4.737 -25.506 1.00 90.56 374 ILE A O 1
ATOM 2926 N N . LEU A 1 375 ? 20.753 6.839 -24.780 1.00 88.06 375 LEU A N 1
ATOM 2927 C CA . LEU A 1 375 ? 21.534 7.302 -25.930 1.00 88.06 375 LEU A CA 1
ATOM 2928 C C . LEU A 1 375 ? 23.036 6.985 -25.837 1.00 88.06 375 LEU A C 1
ATOM 2930 O O . LEU A 1 375 ? 23.786 7.324 -26.749 1.00 88.06 375 LEU A O 1
ATOM 2934 N N . ALA A 1 376 ? 23.482 6.317 -24.774 1.00 86.56 376 ALA A N 1
ATOM 2935 C CA . ALA A 1 376 ? 24.859 5.869 -24.601 1.00 86.56 376 ALA A CA 1
ATOM 2936 C C . ALA A 1 376 ? 24.969 4.335 -24.723 1.00 86.56 376 ALA A C 1
ATOM 2938 O O . ALA A 1 376 ? 24.014 3.610 -24.414 1.00 86.56 376 ALA A O 1
ATOM 2939 N N . PRO A 1 377 ? 26.127 3.794 -25.147 1.00 84.06 377 PRO A N 1
ATOM 2940 C CA . PRO A 1 377 ? 26.376 2.358 -25.087 1.00 84.06 377 PRO A CA 1
ATOM 2941 C C . PRO A 1 377 ? 26.286 1.833 -23.644 1.00 84.06 377 PRO A C 1
ATOM 2943 O O . PRO A 1 377 ? 26.732 2.515 -22.716 1.00 84.06 377 PRO A O 1
ATOM 2946 N N . PRO A 1 378 ? 25.741 0.622 -23.424 1.00 85.88 378 PRO A N 1
ATOM 2947 C CA . PRO A 1 378 ? 25.275 -0.355 -24.414 1.00 85.88 378 PRO A CA 1
ATOM 2948 C C . PRO A 1 378 ? 23.790 -0.210 -24.806 1.00 85.88 378 PRO A C 1
ATOM 2950 O O . PRO A 1 378 ? 23.328 -0.928 -25.684 1.00 85.88 378 PRO A O 1
ATOM 2953 N N . ALA A 1 379 ? 23.017 0.684 -24.177 1.00 87.88 379 ALA A N 1
ATOM 2954 C CA . ALA A 1 379 ? 21.580 0.813 -24.448 1.00 87.88 379 ALA A CA 1
ATOM 2955 C C . ALA A 1 379 ? 21.299 1.275 -25.887 1.00 87.88 379 ALA A C 1
ATOM 2957 O O . ALA A 1 379 ? 20.404 0.736 -26.544 1.00 87.88 379 ALA A O 1
ATOM 2958 N N . LEU A 1 380 ? 22.114 2.211 -26.387 1.00 88.31 380 LEU A N 1
ATOM 2959 C CA . LEU A 1 380 ? 22.015 2.772 -27.735 1.00 88.31 380 LEU A CA 1
ATOM 2960 C C . LEU A 1 380 ? 21.985 1.693 -28.829 1.00 88.31 380 LEU A C 1
ATOM 2962 O O . LEU A 1 380 ? 21.248 1.830 -29.801 1.00 88.31 380 LEU A O 1
ATOM 2966 N N . GLU A 1 381 ? 22.752 0.614 -28.660 1.00 88.81 381 GLU A N 1
ATOM 2967 C CA . GLU A 1 381 ? 22.904 -0.451 -29.662 1.00 88.81 381 GLU A CA 1
ATOM 2968 C C . GLU A 1 381 ? 21.641 -1.302 -29.839 1.00 88.81 381 GLU A C 1
ATOM 2970 O O . GLU A 1 381 ? 21.424 -1.872 -30.907 1.00 88.81 381 GLU A O 1
ATOM 2975 N N . PHE A 1 382 ? 20.797 -1.390 -28.808 1.00 92.19 382 PHE A N 1
ATOM 2976 C CA . PHE A 1 382 ? 19.628 -2.272 -28.805 1.00 92.19 382 PHE A CA 1
ATOM 2977 C C . PHE A 1 382 ? 18.311 -1.494 -28.784 1.00 92.19 382 PHE A C 1
ATOM 2979 O O . PHE A 1 382 ? 17.393 -1.817 -29.537 1.00 92.19 382 PHE A O 1
ATOM 2986 N N . VAL A 1 383 ? 18.210 -0.470 -27.932 1.00 91.38 383 VAL A N 1
ATOM 2987 C CA . VAL A 1 383 ? 16.951 0.231 -27.646 1.00 91.38 383 VAL A CA 1
ATOM 2988 C C . VAL A 1 383 ? 16.563 1.164 -28.787 1.00 91.38 383 VAL A C 1
ATOM 2990 O O . VAL A 1 383 ? 15.420 1.121 -29.238 1.00 91.38 383 VAL A O 1
ATOM 2993 N N . LEU A 1 384 ? 17.495 1.981 -29.286 1.00 89.69 384 LEU A N 1
ATOM 2994 C CA . LEU A 1 384 ? 17.184 2.948 -30.340 1.00 89.69 384 LEU A CA 1
ATOM 2995 C C . LEU A 1 384 ? 16.774 2.260 -31.658 1.00 89.69 384 LEU A C 1
ATOM 2997 O O . LEU A 1 384 ? 15.728 2.629 -32.194 1.00 89.69 384 LEU A O 1
ATOM 3001 N N . PRO A 1 385 ? 17.482 1.221 -32.155 1.00 91.69 385 PRO A N 1
ATOM 3002 C CA . PRO A 1 385 ? 17.030 0.475 -33.329 1.00 91.69 385 PRO A CA 1
ATOM 3003 C C . PRO A 1 385 ? 15.655 -0.165 -33.136 1.00 91.69 385 PRO A C 1
ATOM 3005 O O . PRO A 1 385 ? 14.840 -0.124 -34.049 1.00 91.69 385 PRO A O 1
ATOM 3008 N N . PHE A 1 386 ? 15.377 -0.720 -31.952 1.00 91.06 386 PHE A N 1
ATOM 3009 C CA . PHE A 1 386 ? 14.070 -1.300 -31.641 1.00 91.06 386 PHE A CA 1
ATOM 3010 C C . PHE A 1 386 ? 12.946 -0.259 -31.690 1.00 91.06 386 PHE A C 1
ATOM 3012 O O . PHE A 1 386 ? 11.910 -0.518 -32.298 1.00 91.06 386 PHE A O 1
ATOM 3019 N N . LEU A 1 387 ? 13.143 0.915 -31.081 1.00 89.56 387 LEU A N 1
ATOM 3020 C CA . LEU A 1 387 ? 12.136 1.978 -31.060 1.00 89.56 387 LEU A CA 1
ATOM 3021 C C . LEU A 1 387 ? 11.868 2.570 -32.454 1.00 89.56 387 LEU A C 1
ATOM 3023 O O . LEU A 1 387 ? 10.737 2.967 -32.720 1.00 89.56 387 LEU A O 1
ATOM 3027 N N . LEU A 1 388 ? 12.874 2.600 -33.336 1.00 88.38 388 LEU A N 1
ATOM 3028 C CA . LEU A 1 388 ? 12.770 3.131 -34.704 1.00 88.38 388 LEU A CA 1
ATOM 3029 C C . LEU A 1 388 ? 12.335 2.093 -35.760 1.00 88.38 388 LEU A C 1
ATOM 3031 O O . LEU A 1 388 ? 12.095 2.469 -36.907 1.00 88.38 388 LEU A O 1
ATOM 3035 N N . GLU A 1 389 ? 12.274 0.805 -35.408 1.00 86.69 389 GLU A N 1
ATOM 3036 C CA . GLU A 1 389 ? 11.818 -0.275 -36.296 1.00 86.69 389 GLU A CA 1
ATOM 3037 C C . GLU A 1 389 ? 10.341 -0.072 -36.692 1.00 86.69 389 GLU A C 1
ATOM 3039 O O . GLU A 1 389 ? 9.556 0.420 -35.886 1.00 86.69 389 GLU A O 1
ATOM 3044 N N . ASP A 1 390 ? 9.923 -0.456 -37.902 1.00 77.06 390 ASP A N 1
ATOM 3045 C CA . ASP A 1 390 ? 8.523 -0.294 -38.328 1.00 77.06 390 ASP A CA 1
ATOM 3046 C C . ASP A 1 390 ? 7.586 -1.261 -37.576 1.00 77.06 390 ASP A C 1
ATOM 3048 O O . ASP A 1 390 ? 7.879 -2.448 -37.449 1.00 77.06 390 ASP A O 1
ATOM 3052 N N . ASP A 1 391 ? 6.402 -0.801 -37.157 1.00 67.69 391 ASP A N 1
ATOM 3053 C CA . ASP A 1 391 ? 5.421 -1.629 -36.421 1.00 67.69 391 ASP A CA 1
ATOM 3054 C C . ASP A 1 391 ? 4.744 -2.715 -37.288 1.00 67.69 391 ASP A C 1
ATOM 3056 O O . ASP A 1 391 ? 4.019 -3.589 -36.800 1.00 67.69 391 ASP A O 1
ATOM 3060 N N . VAL A 1 392 ? 5.007 -2.698 -38.599 1.00 56.50 392 VAL A N 1
ATOM 3061 C CA . VAL A 1 392 ? 4.438 -3.619 -39.595 1.00 56.50 392 VAL A CA 1
ATOM 3062 C C . VAL A 1 392 ? 4.903 -5.068 -39.376 1.00 56.50 392 VAL A C 1
ATOM 3064 O O . VAL A 1 392 ? 4.194 -6.004 -39.755 1.00 56.50 392 VAL A O 1
ATOM 3067 N N . SER A 1 393 ? 6.053 -5.286 -38.733 1.00 54.62 393 SER A N 1
ATOM 3068 C CA . SER A 1 393 ? 6.535 -6.624 -38.359 1.00 54.62 393 SER A CA 1
ATOM 3069 C C . SER A 1 393 ? 5.647 -7.302 -37.304 1.00 54.62 393 SER A C 1
ATOM 3071 O O . SER A 1 393 ? 5.498 -8.523 -37.344 1.00 54.62 393 SER A O 1
ATOM 3073 N N . PHE A 1 394 ? 4.967 -6.538 -36.441 1.00 53.62 394 PHE A N 1
ATOM 3074 C CA . PHE A 1 394 ? 4.048 -7.072 -35.428 1.00 53.62 394 PHE A CA 1
ATOM 3075 C C . PHE A 1 394 ? 2.644 -7.357 -35.979 1.00 53.62 394 PHE A C 1
ATOM 3077 O O . PHE A 1 394 ? 2.008 -8.337 -35.596 1.00 53.62 394 PHE A O 1
ATOM 3084 N N . LEU A 1 395 ? 2.178 -6.554 -36.941 1.00 52.88 395 LEU A N 1
ATOM 3085 C CA . LEU A 1 395 ? 0.863 -6.716 -37.578 1.00 52.88 395 LEU A CA 1
ATOM 3086 C C . LEU A 1 395 ? 0.787 -7.926 -38.525 1.00 52.88 395 LEU A C 1
ATOM 3088 O O . LEU A 1 395 ? -0.290 -8.494 -38.706 1.00 52.88 395 LEU A O 1
ATOM 3092 N N . LYS A 1 396 ? 1.916 -8.357 -39.108 1.00 52.91 396 LYS A N 1
ATOM 3093 C CA . LYS A 1 396 ? 1.980 -9.541 -39.988 1.00 52.91 396 LYS A CA 1
ATOM 3094 C C . LYS A 1 396 ? 1.820 -10.877 -39.251 1.00 52.91 396 LYS A C 1
ATOM 3096 O O . LYS A 1 396 ? 1.546 -11.881 -39.903 1.00 52.91 396 LYS A O 1
ATOM 3101 N N . LEU A 1 397 ? 1.967 -10.893 -37.925 1.00 51.97 397 LEU A N 1
ATOM 3102 C CA . LEU A 1 397 ? 1.812 -12.090 -37.091 1.00 51.97 397 LEU A CA 1
ATOM 3103 C C . LEU A 1 397 ? 0.362 -12.315 -36.618 1.00 51.97 397 LEU A C 1
ATOM 3105 O O . LEU A 1 397 ? 0.029 -13.424 -36.225 1.00 51.97 397 LEU A O 1
ATOM 3109 N N . GLY A 1 398 ? -0.518 -11.307 -36.700 1.00 49.41 398 GLY A N 1
ATOM 3110 C CA . GLY A 1 398 ? -1.895 -11.370 -36.192 1.00 49.41 398 GLY A CA 1
ATOM 3111 C C . GLY A 1 398 ? -2.919 -11.871 -37.217 1.00 49.41 398 GLY A C 1
ATOM 3112 O O . GLY A 1 398 ? -3.662 -11.073 -37.807 1.00 49.41 398 GLY A O 1
ATOM 3113 N N . VAL A 1 399 ? -2.991 -13.192 -37.413 1.00 50.59 399 VAL A N 1
ATOM 3114 C CA . VAL A 1 399 ? -4.065 -13.845 -38.198 1.00 50.59 399 VAL A CA 1
ATOM 3115 C C . VAL A 1 399 ? -5.186 -14.403 -37.298 1.00 50.59 399 VAL A C 1
ATOM 3117 O O . VAL A 1 399 ? -6.264 -14.714 -37.797 1.00 50.59 399 VAL A O 1
ATOM 3120 N N . MET A 1 400 ? -5.018 -14.423 -35.969 1.00 51.81 400 MET A N 1
ATOM 3121 C CA . MET A 1 400 ? -6.061 -14.813 -35.004 1.00 51.81 400 MET A CA 1
ATOM 3122 C C . MET A 1 400 ? -6.546 -13.600 -34.187 1.00 51.81 400 MET A C 1
ATOM 3124 O O . MET A 1 400 ? -5.761 -12.735 -33.807 1.00 51.81 400 MET A O 1
ATOM 3128 N N . GLY A 1 401 ? -7.859 -13.500 -33.951 1.00 55.22 401 GLY A N 1
ATOM 3129 C CA . GLY A 1 401 ? -8.549 -12.270 -33.516 1.00 55.22 401 GLY A CA 1
ATOM 3130 C C . GLY A 1 401 ? -8.026 -11.576 -32.247 1.00 55.22 401 GLY A C 1
ATOM 3131 O O . GLY A 1 401 ? -8.060 -10.348 -32.196 1.00 55.22 401 GLY A O 1
ATOM 3132 N N . ASP A 1 402 ? -7.487 -12.316 -31.273 1.00 58.94 402 ASP A N 1
ATOM 3133 C CA . ASP A 1 402 ? -6.937 -11.741 -30.031 1.00 58.94 402 ASP A CA 1
ATOM 3134 C C . ASP A 1 402 ? -5.516 -11.168 -30.200 1.00 58.94 402 ASP A C 1
ATOM 3136 O O . ASP A 1 402 ? -5.141 -10.201 -29.531 1.00 58.94 402 ASP A O 1
ATOM 3140 N N . GLU A 1 403 ? -4.737 -11.690 -31.150 1.00 58.28 403 GLU A N 1
ATOM 3141 C CA . GLU A 1 403 ? -3.344 -11.283 -31.386 1.00 58.28 403 GLU A CA 1
ATOM 3142 C C . GLU A 1 403 ? -3.238 -9.908 -32.063 1.00 58.28 403 GLU A C 1
ATOM 3144 O O . GLU A 1 403 ? -2.236 -9.204 -31.937 1.00 58.28 403 GLU A O 1
ATOM 3149 N N . ARG A 1 404 ? -4.296 -9.470 -32.756 1.00 62.03 404 ARG A N 1
ATOM 3150 C CA . ARG A 1 404 ? -4.359 -8.107 -33.310 1.00 62.03 404 ARG A CA 1
ATOM 3151 C C . ARG A 1 404 ? -4.475 -7.052 -32.215 1.00 62.03 404 ARG A C 1
ATOM 3153 O O . ARG A 1 404 ? -3.835 -6.008 -32.311 1.00 62.03 404 ARG A O 1
ATOM 3160 N N . ASN A 1 405 ? -5.246 -7.335 -31.165 1.00 77.88 405 ASN A N 1
ATOM 3161 C CA . ASN A 1 405 ? -5.384 -6.439 -30.020 1.00 77.88 405 ASN A CA 1
ATOM 3162 C C . ASN A 1 405 ? -4.070 -6.371 -29.223 1.00 77.88 405 ASN A C 1
ATOM 3164 O O . ASN A 1 405 ? -3.632 -5.294 -28.822 1.00 77.88 405 ASN A O 1
ATOM 3168 N N . SER A 1 406 ? -3.377 -7.499 -29.050 1.00 78.81 406 SER A N 1
ATOM 3169 C CA . SER A 1 406 ? -2.080 -7.500 -28.372 1.00 78.81 406 SER A CA 1
ATOM 3170 C C . SER A 1 406 ? -0.982 -6.777 -29.151 1.00 78.81 406 SER A C 1
ATOM 3172 O O . SER A 1 406 ? -0.283 -5.950 -28.564 1.00 78.81 406 SER A O 1
ATOM 3174 N N . ALA A 1 407 ? -0.861 -7.021 -30.459 1.00 80.81 407 ALA A N 1
ATOM 3175 C CA . ALA A 1 407 ? 0.101 -6.329 -31.315 1.00 80.81 407 ALA A CA 1
ATOM 3176 C C . ALA A 1 407 ? -0.127 -4.811 -31.301 1.00 80.81 407 ALA A C 1
ATOM 3178 O O . ALA A 1 407 ? 0.826 -4.046 -31.162 1.00 80.81 407 ALA A O 1
ATOM 3179 N N . GLN A 1 408 ? -1.391 -4.375 -31.357 1.00 84.44 408 GLN A N 1
ATOM 3180 C CA . GLN A 1 408 ? -1.745 -2.960 -31.263 1.00 84.44 408 GLN A CA 1
ATOM 3181 C C . GLN A 1 408 ? -1.364 -2.360 -29.902 1.00 84.44 408 GLN A C 1
ATOM 3183 O O . GLN A 1 408 ? -0.756 -1.295 -29.859 1.00 84.44 408 GLN A O 1
ATOM 3188 N N . ARG A 1 409 ? -1.642 -3.054 -28.789 1.00 87.31 409 ARG A N 1
ATOM 3189 C CA . ARG A 1 409 ? -1.250 -2.595 -27.442 1.00 87.31 409 ARG A CA 1
ATOM 3190 C C . ARG A 1 409 ? 0.263 -2.436 -27.297 1.00 87.31 409 ARG A C 1
ATOM 3192 O O . ARG A 1 409 ? 0.714 -1.475 -26.675 1.00 87.31 409 ARG A O 1
ATOM 3199 N N . VAL A 1 410 ? 1.040 -3.369 -27.849 1.00 88.44 410 VAL A N 1
ATOM 3200 C CA . VAL A 1 410 ? 2.510 -3.313 -27.832 1.00 88.44 410 VAL A CA 1
ATOM 3201 C C . VAL A 1 410 ? 3.019 -2.163 -28.707 1.00 88.44 410 VAL A C 1
ATOM 3203 O O . VAL A 1 410 ? 3.877 -1.405 -28.254 1.00 88.44 410 VAL A O 1
ATOM 3206 N N . ALA A 1 411 ? 2.455 -1.968 -29.903 1.00 87.31 411 ALA A N 1
ATOM 3207 C CA . ALA A 1 411 ? 2.793 -0.847 -30.785 1.00 87.31 411 ALA A CA 1
ATOM 3208 C C . ALA A 1 411 ? 2.471 0.515 -30.139 1.00 87.31 411 ALA A C 1
ATOM 3210 O O . ALA A 1 411 ? 3.316 1.407 -30.110 1.00 87.31 411 ALA A O 1
ATOM 3211 N N . ASP A 1 412 ? 1.297 0.657 -29.516 1.00 89.38 412 ASP A N 1
ATOM 3212 C CA . ASP A 1 412 ? 0.924 1.868 -28.780 1.00 89.38 412 ASP A CA 1
ATOM 3213 C C . ASP A 1 412 ? 1.869 2.150 -27.605 1.00 89.38 412 ASP A C 1
ATOM 3215 O O . ASP A 1 412 ? 2.252 3.299 -27.376 1.00 89.38 412 ASP A O 1
ATOM 3219 N N . ALA A 1 413 ? 2.270 1.117 -26.857 1.00 90.81 413 ALA A N 1
ATOM 3220 C CA . ALA A 1 413 ? 3.237 1.265 -25.773 1.00 90.81 413 ALA A CA 1
ATOM 3221 C C . ALA A 1 413 ? 4.615 1.697 -26.299 1.00 90.81 413 ALA A C 1
ATOM 3223 O O . ALA A 1 413 ? 5.238 2.597 -25.733 1.00 90.81 413 ALA A O 1
ATOM 3224 N N . LYS A 1 414 ? 5.075 1.097 -27.403 1.00 92.44 414 LYS A N 1
ATOM 3225 C CA . LYS A 1 414 ? 6.336 1.449 -28.064 1.00 92.44 414 LYS A CA 1
ATOM 3226 C C . LYS A 1 414 ? 6.325 2.896 -28.559 1.00 92.44 414 LYS A C 1
ATOM 3228 O O . LYS A 1 414 ? 7.278 3.630 -28.298 1.00 92.44 414 LYS A O 1
ATOM 3233 N N . ARG A 1 415 ? 5.235 3.338 -29.192 1.00 90.25 415 ARG A N 1
ATOM 3234 C CA . ARG A 1 415 ? 5.060 4.730 -29.627 1.00 90.25 415 ARG A CA 1
ATOM 3235 C C . ARG A 1 415 ? 5.138 5.705 -28.451 1.00 90.25 415 ARG A C 1
ATOM 3237 O O . ARG A 1 415 ? 5.878 6.677 -28.531 1.00 90.25 415 ARG A O 1
ATOM 3244 N N . ARG A 1 416 ? 4.476 5.417 -27.322 1.00 92.19 416 ARG A N 1
ATOM 3245 C CA . ARG A 1 416 ? 4.584 6.250 -26.101 1.00 92.19 416 ARG A CA 1
ATOM 3246 C C . ARG A 1 416 ? 6.006 6.303 -25.538 1.00 92.19 416 ARG A C 1
ATOM 3248 O O . ARG A 1 416 ? 6.427 7.336 -25.018 1.00 92.19 416 ARG A O 1
ATOM 3255 N N . ALA A 1 417 ? 6.752 5.201 -25.623 1.00 92.81 417 ALA A N 1
ATOM 3256 C CA . ALA A 1 417 ? 8.158 5.180 -25.227 1.00 92.81 417 ALA A CA 1
ATOM 3257 C C . ALA A 1 417 ? 9.012 6.076 -26.143 1.00 92.81 417 ALA A C 1
ATOM 3259 O O . ALA A 1 417 ? 9.861 6.816 -25.649 1.00 92.81 417 ALA A O 1
ATOM 3260 N N . LEU A 1 418 ? 8.748 6.061 -27.455 1.00 92.62 418 LEU A N 1
ATOM 3261 C CA . LEU A 1 418 ? 9.406 6.930 -28.432 1.00 92.62 418 LEU A CA 1
ATOM 3262 C C . LEU A 1 418 ? 9.047 8.414 -28.228 1.00 92.62 418 LEU A C 1
ATOM 3264 O O . LEU A 1 418 ? 9.932 9.264 -28.273 1.00 92.62 418 LEU A O 1
ATOM 3268 N N . GLU A 1 419 ? 7.784 8.728 -27.926 1.00 93.19 419 GLU A N 1
ATOM 3269 C CA . GLU A 1 419 ? 7.335 10.078 -27.547 1.00 93.19 419 GLU A CA 1
ATOM 3270 C C . GLU A 1 419 ? 8.042 10.571 -26.274 1.00 93.19 419 GLU A C 1
ATOM 3272 O O . GLU A 1 419 ? 8.549 11.694 -26.241 1.00 93.19 419 GLU A O 1
ATOM 3277 N N . SER A 1 420 ? 8.152 9.711 -25.254 1.00 92.56 420 SER A N 1
ATOM 3278 C CA . SER A 1 420 ? 8.888 10.021 -24.018 1.00 92.56 420 SER A CA 1
ATOM 3279 C C . SER A 1 420 ? 10.364 10.314 -24.306 1.00 92.56 420 SER A C 1
ATOM 3281 O O . SER A 1 420 ? 10.923 11.268 -23.766 1.00 92.56 420 SER A O 1
ATOM 3283 N N . LEU A 1 421 ? 10.991 9.540 -25.204 1.00 91.94 421 LEU A N 1
ATOM 3284 C CA . LEU A 1 421 ? 12.370 9.780 -25.635 1.00 91.94 421 LEU A CA 1
ATOM 3285 C C . LEU A 1 421 ? 12.500 11.124 -26.361 1.00 91.94 421 LEU A C 1
ATOM 3287 O O . LEU A 1 421 ? 13.426 11.876 -26.073 1.00 91.94 421 LEU A O 1
ATOM 3291 N N . ALA A 1 422 ? 11.567 11.453 -27.259 1.00 90.81 422 ALA A N 1
ATOM 3292 C CA . ALA A 1 422 ? 11.556 12.728 -27.972 1.00 90.81 422 ALA A CA 1
ATOM 3293 C C . ALA A 1 422 ? 11.464 13.918 -27.003 1.00 90.81 422 ALA A C 1
ATOM 3295 O O . ALA A 1 422 ? 12.247 14.861 -27.111 1.00 90.81 422 ALA A O 1
ATOM 3296 N N . THR A 1 423 ? 10.562 13.846 -26.017 1.00 92.06 423 THR A N 1
ATOM 3297 C CA . THR A 1 423 ? 10.429 14.876 -24.973 1.00 92.06 423 THR A CA 1
ATOM 3298 C C . THR A 1 423 ? 11.702 14.997 -24.133 1.00 92.06 423 THR A C 1
ATOM 3300 O O . THR A 1 423 ? 12.174 16.108 -23.895 1.00 92.06 423 THR A O 1
ATOM 3303 N N . GLY A 1 424 ? 12.304 13.872 -23.728 1.00 87.06 424 GLY A N 1
ATOM 3304 C CA . GLY A 1 424 ? 13.567 13.868 -22.987 1.00 87.06 424 GLY A CA 1
ATOM 3305 C C . GLY A 1 424 ? 14.715 14.505 -23.776 1.00 87.06 424 GLY A C 1
ATOM 3306 O O . GLY A 1 424 ? 15.446 15.340 -23.248 1.00 87.06 424 GLY A O 1
ATOM 3307 N N . VAL A 1 425 ? 14.850 14.174 -25.065 1.00 87.94 425 VAL A N 1
ATOM 3308 C CA . VAL A 1 425 ? 15.872 14.762 -25.950 1.00 87.94 425 VAL A CA 1
ATOM 3309 C C . VAL A 1 425 ? 15.638 16.257 -26.153 1.00 87.94 425 VAL A C 1
ATOM 3311 O O . VAL A 1 425 ? 16.586 17.038 -26.110 1.00 87.94 425 VAL A O 1
ATOM 3314 N N . GLN A 1 426 ? 14.384 16.681 -26.310 1.00 88.88 426 GLN A N 1
ATOM 3315 C CA . GLN A 1 426 ? 14.039 18.096 -26.410 1.00 88.88 426 GLN A CA 1
ATOM 3316 C C . GLN A 1 426 ? 14.425 18.869 -25.140 1.00 88.88 426 GLN A C 1
ATOM 3318 O O . GLN A 1 426 ? 14.973 19.967 -25.242 1.00 88.88 426 GLN A O 1
ATOM 3323 N N . ALA A 1 427 ? 14.206 18.289 -23.955 1.00 86.69 427 ALA A N 1
ATOM 3324 C CA . ALA A 1 427 ? 14.632 18.884 -22.690 1.00 86.69 427 ALA A CA 1
ATOM 3325 C C . ALA A 1 427 ? 16.165 19.020 -22.600 1.00 86.69 427 ALA A C 1
ATOM 3327 O O . ALA A 1 427 ? 16.656 20.049 -22.139 1.00 86.69 427 ALA A O 1
ATOM 3328 N N . LEU A 1 428 ? 16.922 18.036 -23.106 1.00 84.44 428 LEU A N 1
ATOM 3329 C CA . LEU A 1 428 ? 18.390 18.098 -23.159 1.00 84.44 428 LEU A CA 1
ATOM 3330 C C . LEU A 1 428 ? 18.903 19.217 -24.076 1.00 84.44 428 LEU A C 1
ATOM 3332 O O . LEU A 1 428 ? 19.857 19.909 -23.720 1.00 84.44 428 LEU A O 1
ATOM 3336 N N . ILE A 1 429 ? 18.259 19.425 -25.230 1.00 85.19 429 ILE A N 1
ATOM 3337 C CA . ILE A 1 429 ? 18.593 20.524 -26.154 1.00 85.19 429 ILE A CA 1
ATOM 3338 C C . ILE A 1 429 ? 18.324 21.878 -25.483 1.00 85.19 429 ILE A C 1
ATOM 3340 O O . ILE A 1 429 ? 19.128 22.798 -25.597 1.00 85.19 429 ILE A O 1
ATOM 3344 N N . GLN A 1 430 ? 17.221 21.995 -24.739 1.00 83.75 430 GLN A N 1
ATOM 3345 C CA . GLN A 1 430 ? 16.854 23.228 -24.035 1.00 83.75 430 GLN A CA 1
ATOM 3346 C C . GLN A 1 430 ? 17.765 23.543 -22.838 1.00 83.75 430 GLN A C 1
ATOM 3348 O O . GLN A 1 430 ? 17.911 24.712 -22.484 1.00 83.75 430 GLN A O 1
ATOM 3353 N N . SER A 1 431 ? 18.389 22.535 -22.216 1.00 76.69 431 SER A N 1
ATOM 3354 C CA . SER A 1 431 ? 19.248 22.726 -21.038 1.00 76.69 431 SER A CA 1
ATOM 3355 C C . SER A 1 431 ? 20.642 23.318 -21.318 1.00 76.69 431 SER A C 1
ATOM 3357 O O . SER A 1 431 ? 21.367 23.571 -20.366 1.00 76.69 431 SER A O 1
ATOM 3359 N N . ASN A 1 432 ? 21.013 23.599 -22.577 1.00 60.22 432 ASN A N 1
ATOM 3360 C CA . ASN A 1 432 ? 22.219 24.354 -22.991 1.00 60.22 432 ASN A CA 1
ATOM 3361 C C . ASN A 1 432 ? 23.608 23.865 -22.494 1.00 60.22 432 ASN A C 1
ATOM 3363 O O . ASN A 1 432 ? 24.600 24.548 -22.741 1.00 60.22 432 ASN A O 1
ATOM 3367 N N . ASP A 1 433 ? 23.725 22.702 -21.847 1.00 58.38 433 ASP A N 1
ATOM 3368 C CA . ASP A 1 433 ? 24.985 22.264 -21.211 1.00 58.38 433 ASP A CA 1
ATOM 3369 C C . ASP A 1 433 ? 26.005 21.581 -22.163 1.00 58.38 433 ASP A C 1
ATOM 3371 O O . ASP A 1 433 ? 27.177 21.442 -21.807 1.00 58.38 433 ASP A O 1
ATOM 3375 N N . HIS A 1 434 ? 25.624 21.171 -23.387 1.00 59.06 434 HIS A N 1
ATOM 3376 C CA . HIS A 1 434 ? 26.484 20.401 -24.316 1.00 59.06 434 HIS A CA 1
ATOM 3377 C C . HIS A 1 434 ? 26.234 20.693 -25.814 1.00 59.06 434 HIS A C 1
ATOM 3379 O O . HIS A 1 434 ? 25.264 21.356 -26.165 1.00 59.06 434 HIS A O 1
ATOM 3385 N N . ASP A 1 435 ? 27.100 20.170 -26.703 1.00 68.75 435 ASP A N 1
ATOM 3386 C CA . ASP A 1 435 ? 26.945 20.220 -28.172 1.00 68.75 435 ASP A CA 1
ATOM 3387 C C . ASP A 1 435 ? 25.574 19.648 -28.587 1.00 68.75 435 ASP A C 1
ATOM 3389 O O . ASP A 1 435 ? 25.325 18.445 -28.471 1.00 68.75 435 ASP A O 1
ATOM 3393 N N . THR A 1 436 ? 24.654 20.520 -29.013 1.00 75.94 436 THR A N 1
ATOM 3394 C CA . THR A 1 436 ? 23.240 20.181 -29.268 1.00 75.94 436 THR A CA 1
ATOM 3395 C C . THR A 1 436 ? 23.022 19.499 -30.616 1.00 75.94 436 THR A C 1
ATOM 3397 O O . THR A 1 436 ? 22.034 18.787 -30.798 1.00 75.94 436 THR A O 1
ATOM 3400 N N . LYS A 1 437 ? 23.973 19.643 -31.547 1.00 78.06 437 LYS A N 1
ATOM 3401 C CA . LYS A 1 437 ? 23.901 19.114 -32.918 1.00 78.06 437 LYS A CA 1
ATOM 3402 C C . LYS A 1 437 ? 23.583 17.612 -33.013 1.00 78.06 437 LYS A C 1
ATOM 3404 O O . LYS A 1 437 ? 22.691 17.259 -33.787 1.00 78.06 437 LYS A O 1
ATOM 3409 N N . PRO A 1 438 ? 24.242 16.700 -32.264 1.00 81.44 438 PRO A N 1
ATOM 3410 C CA . PRO A 1 438 ? 23.901 15.275 -32.311 1.00 81.44 438 PRO A CA 1
ATOM 3411 C C . PRO A 1 438 ? 22.477 14.989 -31.815 1.00 81.44 438 PRO A C 1
ATOM 3413 O O . PRO A 1 438 ? 21.789 14.142 -32.383 1.00 81.44 438 PRO A O 1
ATOM 3416 N N . TYR A 1 439 ? 22.003 15.712 -30.798 1.00 83.00 439 TYR A N 1
ATOM 3417 C CA . TYR A 1 439 ? 20.656 15.535 -30.253 1.00 83.00 439 TYR A CA 1
ATOM 3418 C C . TYR A 1 439 ? 19.574 16.052 -31.206 1.00 83.00 439 TYR A C 1
ATOM 3420 O O . TYR A 1 439 ? 18.535 15.410 -31.345 1.00 83.00 439 TYR A O 1
ATOM 3428 N N . GLU A 1 440 ? 19.829 17.150 -31.921 1.00 85.25 440 GLU A N 1
ATOM 3429 C CA . GLU A 1 440 ? 18.932 17.683 -32.955 1.00 85.25 440 GLU A CA 1
ATOM 3430 C C . GLU A 1 440 ? 18.744 16.696 -34.119 1.00 85.25 440 GLU A C 1
ATOM 3432 O O . GLU A 1 440 ? 17.618 16.474 -34.568 1.00 85.25 440 GLU A O 1
ATOM 3437 N N . MET A 1 441 ? 19.820 16.036 -34.568 1.00 85.50 441 MET A N 1
ATOM 3438 C CA . MET A 1 441 ? 19.738 14.998 -35.606 1.00 85.50 441 MET A CA 1
ATOM 3439 C C . MET A 1 441 ? 18.922 13.779 -35.152 1.00 85.50 441 MET A C 1
ATOM 3441 O O . MET A 1 441 ? 18.100 13.250 -35.909 1.00 85.50 441 MET A O 1
ATOM 3445 N N . ILE A 1 442 ? 19.131 13.338 -33.907 1.00 85.06 442 ILE A N 1
ATOM 3446 C CA . ILE A 1 442 ? 18.376 12.228 -33.312 1.00 85.06 442 ILE A CA 1
ATOM 3447 C C . ILE A 1 442 ? 16.896 12.608 -33.191 1.00 85.06 442 ILE A C 1
ATOM 3449 O O . ILE A 1 442 ? 16.033 11.833 -33.603 1.00 85.06 442 ILE A O 1
ATOM 3453 N N . LEU A 1 443 ? 16.593 13.815 -32.705 1.00 87.00 443 LEU A N 1
ATOM 3454 C CA . LEU A 1 443 ? 15.224 14.311 -32.583 1.00 87.00 443 LEU A CA 1
ATOM 3455 C C . LEU A 1 443 ? 14.531 14.414 -33.947 1.00 87.00 443 LEU A C 1
ATOM 3457 O O . LEU A 1 443 ? 13.369 14.026 -34.063 1.00 87.00 443 LEU A O 1
ATOM 3461 N N . GLY A 1 444 ? 15.235 14.871 -34.986 1.00 84.75 444 GLY A N 1
ATOM 3462 C CA . GLY A 1 444 ? 14.714 14.901 -36.355 1.00 84.75 444 GLY A CA 1
ATOM 3463 C C . GLY A 1 444 ? 14.333 13.508 -36.863 1.00 84.75 444 GLY A C 1
ATOM 3464 O O . GLY A 1 444 ? 13.242 13.321 -37.398 1.00 84.75 444 GLY A O 1
ATOM 3465 N N . THR A 1 445 ? 15.184 12.511 -36.606 1.00 87.19 445 THR A N 1
ATOM 3466 C CA . THR A 1 445 ? 14.925 11.109 -36.978 1.00 87.19 445 THR A CA 1
ATOM 3467 C C . THR A 1 445 ? 13.721 10.534 -36.226 1.00 87.19 445 THR A C 1
ATOM 3469 O O . THR A 1 445 ? 12.871 9.880 -36.826 1.00 87.19 445 THR A O 1
ATOM 3472 N N . ILE A 1 446 ? 13.614 10.801 -34.920 1.00 87.62 446 ILE A N 1
ATOM 3473 C CA . ILE A 1 446 ? 12.484 10.356 -34.092 1.00 87.62 446 ILE A CA 1
ATOM 3474 C C . ILE A 1 446 ? 11.178 11.022 -34.548 1.00 87.62 446 ILE A C 1
ATOM 3476 O O . ILE A 1 446 ? 10.164 10.348 -34.705 1.00 87.62 446 ILE A O 1
ATOM 3480 N N . THR A 1 447 ? 11.205 12.329 -34.814 1.00 87.06 447 THR A N 1
ATOM 3481 C CA . THR A 1 447 ? 10.024 13.097 -35.240 1.00 87.06 447 THR A CA 1
ATOM 3482 C C . THR A 1 447 ? 9.528 12.637 -36.608 1.00 87.06 447 THR A C 1
ATOM 3484 O O . THR A 1 447 ? 8.327 12.482 -36.793 1.00 87.06 447 THR A O 1
ATOM 3487 N N . GLN A 1 448 ? 10.437 12.333 -37.542 1.00 85.75 448 GLN A N 1
ATOM 3488 C CA . GLN A 1 448 ? 10.082 11.750 -38.840 1.00 85.75 448 GLN A CA 1
ATOM 3489 C C . GLN A 1 448 ? 9.402 10.380 -38.705 1.00 85.75 448 GLN A C 1
ATOM 3491 O O . GLN A 1 448 ? 8.635 9.999 -39.580 1.00 85.75 448 GLN A O 1
ATOM 3496 N N . ARG A 1 449 ? 9.691 9.626 -37.638 1.00 83.25 449 ARG A N 1
ATOM 3497 C CA . ARG A 1 449 ? 9.050 8.332 -37.369 1.00 83.25 449 ARG A CA 1
ATOM 3498 C C . ARG A 1 449 ? 7.726 8.432 -36.619 1.00 83.25 449 ARG A C 1
ATOM 3500 O O . ARG A 1 449 ? 6.939 7.498 -36.700 1.00 83.25 449 ARG A O 1
ATOM 3507 N N . LEU A 1 450 ? 7.498 9.517 -35.883 1.00 83.00 450 LEU A N 1
ATOM 3508 C CA . LEU A 1 450 ? 6.234 9.779 -35.189 1.00 83.00 450 LEU A CA 1
ATOM 3509 C C . LEU A 1 450 ? 5.178 10.443 -36.090 1.00 83.00 450 LEU A C 1
ATOM 3511 O O . LEU A 1 450 ? 3.991 10.342 -35.779 1.00 83.00 450 LEU A O 1
ATOM 3515 N N . ALA A 1 451 ? 5.610 11.134 -37.151 1.00 75.19 451 ALA A N 1
ATOM 3516 C CA . ALA A 1 451 ? 4.762 11.727 -38.189 1.00 75.19 451 ALA A CA 1
ATOM 3517 C C . ALA A 1 451 ? 4.295 10.677 -39.204 1.00 75.19 451 ALA A C 1
ATOM 3519 O O . ALA A 1 451 ? 3.116 10.767 -39.619 1.00 75.19 451 ALA A O 1
#

Organism: NCBI:txid1314780

Radius of gyration: 27.8 Å; chains: 1; bounding box: 72×48×76 Å